Protein 2Z80 (pdb70)

InterPro domains:
  IPR000157 Toll/interleukin-1 receptor homology (TIR) domain [PF01582] (641-768)
  IPR000157 Toll/interleukin-1 receptor homology (TIR) domain [PS50104] (639-782)
  IPR000157 Toll/interleukin-1 receptor homology (TIR) domain [SM00255] (640-784)
  IPR000483 Cysteine-rich flanking region, C-terminal [PF01463] (561-585)
  IPR000483 Cysteine-rich flanking region, C-terminal [SM00082] (533-586)
  IPR001611 Leucine-rich repeat [PF00560] (55-74)
  IPR001611 Leucine-rich repeat [PF13855] (77-134)
  IPR001611 Leucine-rich repeat [PF13855] (477-535)
  IPR001611 Leucine-rich repeat [PS51450] (53-74)
  IPR001611 Leucine-rich repeat [PS51450] (77-98)
  IPR001611 Leucine-rich repeat [PS51450] (101-122)
  IPR001611 Leucine-rich repeat [PS51450] (478-499)
  IPR003591 Leucine-rich repeat, typical subtype [SM00369] (50-74)
  IPR003591 Leucine-rich repeat, typical subtype [SM00369] (75-98)
  IPR003591 Leucine-rich repeat, typical subtype [SM00369] (99-122)
  IPR003591 Leucine-rich repeat, typical subtype [SM00369] (359-384)
  IPR003591 Leucine-rich repeat, typical subtype [SM00369] (386-409)
  IPR003591 Leucine-rich repeat, typical subtype [SM00369] (412-434)
  IPR003591 Leucine-rich repeat, typical subtype [SM00369] (476-499)
  IPR017241 Toll-like receptor [PIRSF037595] (1-784)

GO terms:
  GO:0004888 transmembrane signaling receptor activity (F, IDA)
  GO:0044853 plasma membrane raft (C, IDA)
  GO:0005886 plasma membrane (C, IDA)
  GO:0038123 toll-like receptor TLR1:TLR2 signaling pathway (P, IDA)
  GO:0038124 toll-like receptor TLR6:TLR2 signaling pathway (P, IDA)
  GO:0001875 lipopolysaccharide immune receptor activity (F, IDA)
  GO:0035354 Toll-like receptor 1-Toll-like receptor 2 protein complex (C, IDA)
  GO:0035355 Toll-like receptor 2-Toll-like receptor 6 protein complex (C, IDA)
  GO:0140367 antibacterial innate immune response (P, IDA)
  GO:0001540 amyloid-beta binding (F, IDA)
  GO:0051607 defense response to virus (P, IEP)
  GO:1904466 positive regulation of matrix metallopeptidase secretion (P, IGI)
  GO:0032755 positive regulation of interleukin-6 production (P, IGI)
  GO:0032757 positive regulation of interleukin-8 production (P, IGI)
  GO:0050729 positive regulation of inflammatory response (P, IGI)
  GO:0044877 protein-containing complex binding (F, IPI)
  GO:0042495 detection of triacyl bacterial lipopeptide (P, IDA)
  GO:0042496 detection of diacyl bacterial lipopeptide (P, IDA)
  GO:0045944 positive regulation of transcription by RNA polymerase II (P, IDA)
  GO:0042497 triacyl lipopeptide binding (F, IDA)

B-factor: mean 15.11, std 7.87, range [1.4, 53.13]

Radius of gyration: 24.59 Å; Cα contacts (8 Å, |Δi|>4): 1695; chains: 2; bounding box: 51×69×54 Å

Sequence (641 aa):
SLSCDRNGICKGSSGSLNSIPSGLTEAVKSLDLSNNRITYISNSDLQRCVNLQALVLTSNGINTIEEDSFSSLGSLEHLDLSYNYLSNLSSSWFKPLSSLTFLNLLGNPYKTLGETSLFSHLTKLQILRVGNMDTFTKIQRKDFAGLTFLEELEIDASDLQSYEPKSLKSIQNVSHLILHMKQHILLLEIFVDVTSSVECLELRDTDLDTFHFSTNSLIKKFTFRNVKITDESLFQVMKLLNQISGLLELEFSRNQLKSVPDGIFDRLTSLQKIWLHTNPWDCSCPRIDYLSRWLNKNSQKEQGSAKCSGSGKPVRSIICPSLSCDRNGICKGSSGSLNSIPSGLTEAVKSLDLSNNRITYISNSDLQRCVNLQALVLTSNGINTIEEDSFSSLGSLEHLDLSYNYLSNLSSSWFKPLSSLTFLNLLGNPYKTLGETSLFSHLTKLQILRVGNMDTFTKIQRKDFAGLTFLEELEIDASDLQSYEPKSLKSIQNVSHLILHMKQHILLLEIFVDVTSSVECLELRDTDLDTFHFSNSLIKKFTFRNVKITDESLFQVMKLLNQISGLLELEFSRNQLKSVPDGIFDRLTSLQKIWLHTNPWDCSCPRIDYLSRWLNKNSQKEQGSAKCSGSGKPVRSIICP

CATH classification: 3.80.10.10

Structure (mmCIF, N/CA/C/O backbone):
data_2Z80
#
_entry.id   2Z80
#
_cell.length_a   54.269
_cell.length_b   101.383
_cell.length_c   59.586
_cell.angle_alpha   90.00
_cell.angle_beta   99.82
_cell.angle_gamma   90.00
#
_symmetry.space_group_name_H-M   'P 1 21 1'
#
loop_
_entity.id
_entity.type
_entity.pdbx_description
1 polymer 'Toll-like receptor 2, Variable lymphocyte receptor B'
2 non-polymer 2-acetamido-2-deoxy-beta-D-glucopyranose
3 water water
#
loop_
_atom_site.group_PDB
_atom_site.id
_atom_site.type_symbol
_atom_site.label_atom_id
_atom_site.label_alt_id
_atom_site.label_comp_id
_atom_site.label_asym_id
_atom_site.label_entity_id
_atom_site.label_seq_id
_atom_site.pdbx_PDB_ins_code
_atom_site.Cartn_x
_atom_site.Cartn_y
_atom_site.Cartn_z
_atom_site.occupancy
_atom_site.B_iso_or_equiv
_atom_site.auth_seq_id
_atom_site.auth_comp_id
_atom_site.auth_asym_id
_atom_site.auth_atom_id
_atom_site.pdbx_PDB_model_num
ATOM 1 N N . SER A 1 27 ? -20.511 7.230 -4.845 1.00 39.49 27 SER A N 1
ATOM 2 C CA . SER A 1 27 ? -20.122 8.661 -4.989 1.00 38.55 27 SER A CA 1
ATOM 3 C C . SER A 1 27 ? -18.789 8.776 -5.723 1.00 37.00 27 SER A C 1
ATOM 4 O O . SER A 1 27 ? -18.396 7.873 -6.462 1.00 36.82 27 SER A O 1
ATOM 7 N N . LEU A 1 28 ? -18.100 9.894 -5.517 1.00 35.31 28 LEU A N 1
ATOM 8 C CA . LEU A 1 28 ? -16.806 10.136 -6.152 1.00 33.20 28 LEU A CA 1
ATOM 9 C C . LEU A 1 28 ? -15.966 11.064 -5.287 1.00 31.34 28 LEU A C 1
ATOM 10 O O . LEU A 1 28 ? -16.311 12.231 -5.109 1.00 32.27 28 LEU A O 1
ATOM 15 N N . SER A 1 29 ? -14.865 10.552 -4.750 1.00 28.48 29 SER A N 1
ATOM 16 C CA . SER A 1 29 ? -14.000 11.375 -3.916 1.00 26.27 29 SER A CA 1
ATOM 17 C C . SER A 1 29 ? -12.692 11.681 -4.629 1.00 24.22 29 SER A C 1
ATOM 18 O O . SER A 1 29 ? -12.046 10.787 -5.177 1.00 23.09 29 SER A O 1
ATOM 21 N N . CYS A 1 30 ? -12.312 12.953 -4.620 1.00 21.41 30 CYS A N 1
ATOM 22 C CA . CYS A 1 30 ? -11.076 13.396 -5.251 1.00 19.68 30 CYS A CA 1
ATOM 23 C C . CYS A 1 30 ? -10.174 13.980 -4.177 1.00 18.32 30 CYS A C 1
ATOM 24 O O . CYS A 1 30 ? -10.647 14.708 -3.305 1.00 18.07 30 CYS A O 1
ATOM 27 N N . ASP A 1 31 ? -8.884 13.672 -4.231 1.00 15.78 31 ASP A N 1
ATOM 28 C CA . ASP A 1 31 ? -7.977 14.230 -3.244 1.00 14.98 31 ASP A CA 1
ATOM 29 C C . ASP A 1 31 ? -7.520 15.590 -3.764 1.00 14.18 31 ASP A C 1
ATOM 30 O O . ASP A 1 31 ? -7.911 16.012 -4.858 1.00 12.47 31 ASP A O 1
ATOM 35 N N . ARG A 1 32 ? -6.702 16.280 -2.984 1.00 12.16 32 ARG A N 1
ATOM 36 C CA . ARG A 1 32 ? -6.246 17.604 -3.372 1.00 13.49 32 ARG A CA 1
ATOM 37 C C . ARG A 1 32 ? -5.444 17.625 -4.670 1.00 14.78 32 ARG A C 1
ATOM 38 O O . ARG A 1 32 ? -5.351 18.665 -5.322 1.00 15.45 32 ARG A O 1
ATOM 46 N N . ASN A 1 33 ? -4.878 16.481 -5.046 1.00 14.15 33 ASN A N 1
ATOM 47 C CA . ASN A 1 33 ? -4.057 16.387 -6.255 1.00 14.86 33 ASN A CA 1
ATOM 48 C C . ASN A 1 33 ? -4.819 16.085 -7.549 1.00 15.12 33 ASN A C 1
ATOM 49 O O . ASN A 1 33 ? -4.218 15.995 -8.623 1.00 17.26 33 ASN A O 1
ATOM 54 N N . GLY A 1 34 ? -6.133 15.926 -7.456 1.00 13.87 34 GLY A N 1
ATOM 55 C CA . GLY A 1 34 ? -6.906 15.634 -8.650 1.00 13.74 34 GLY A CA 1
ATOM 56 C C . GLY A 1 34 ? -7.071 14.147 -8.905 1.00 13.87 34 GLY A C 1
ATOM 57 O O . GLY A 1 34 ? -7.519 13.736 -9.981 1.00 13.06 34 GLY A O 1
ATOM 58 N N . ILE A 1 35 ? -6.704 13.332 -7.923 1.00 13.06 35 ILE A N 1
ATOM 59 C CA . ILE A 1 35 ? -6.846 11.885 -8.060 1.00 12.83 35 ILE A CA 1
ATOM 60 C C . ILE A 1 35 ? -8.238 11.526 -7.551 1.00 14.29 35 ILE A C 1
ATOM 61 O O . ILE A 1 35 ? -8.501 11.569 -6.351 1.00 11.44 35 ILE A O 1
ATOM 66 N N . CYS A 1 36 ? -9.131 11.170 -8.468 1.00 14.40 36 CYS A N 1
ATOM 67 C CA . CYS A 1 36 ? -10.496 10.839 -8.093 1.00 16.25 36 CYS A CA 1
ATOM 68 C C . CYS A 1 36 ? -10.804 9.355 -8.199 1.00 18.16 36 CYS A C 1
ATOM 69 O O . CYS A 1 36 ? -10.387 8.689 -9.149 1.00 16.76 36 CYS A O 1
ATOM 72 N N . LYS A 1 37 ? -11.561 8.845 -7.233 1.00 18.01 37 LYS A N 1
ATOM 73 C CA . LYS A 1 37 ? -11.929 7.438 -7.232 1.00 22.27 37 LYS A CA 1
ATOM 74 C C . LYS A 1 37 ? -13.405 7.227 -6.924 1.00 24.74 37 LYS A C 1
ATOM 75 O O . LYS A 1 37 ? -13.984 7.910 -6.073 1.00 23.49 37 LYS A O 1
ATOM 81 N N . GLY A 1 38 ? -14.009 6.286 -7.643 1.00 26.81 38 GLY A N 1
ATOM 82 C CA . GLY A 1 38 ? -15.409 5.963 -7.436 1.00 31.73 38 GLY A CA 1
ATOM 83 C C . GLY A 1 38 ? -15.457 4.835 -6.429 1.00 34.79 38 GLY A C 1
ATOM 84 O O . GLY A 1 38 ? -15.808 3.702 -6.755 1.00 35.04 38 GLY A O 1
ATOM 85 N N . SER A 1 39 ? -15.083 5.165 -5.198 1.00 37.97 39 SER A N 1
ATOM 86 C CA . SER A 1 39 ? -15.030 4.222 -4.088 1.00 41.92 39 SER A CA 1
ATOM 87 C C . SER A 1 39 ? -16.121 3.154 -4.075 1.00 43.55 39 SER A C 1
ATOM 88 O O . SER A 1 39 ? -15.856 1.989 -4.366 1.00 44.49 39 SER A O 1
ATOM 91 N N . SER A 1 40 ? -17.342 3.548 -3.733 1.00 44.75 40 SER A N 1
ATOM 92 C CA . SER A 1 40 ? -18.454 2.607 -3.673 1.00 45.81 40 SER A CA 1
ATOM 93 C C . SER A 1 40 ? -19.045 2.331 -5.049 1.00 46.20 40 SER A C 1
ATOM 94 O O . SER A 1 40 ? -19.177 3.239 -5.872 1.00 47.69 40 SER A O 1
ATOM 97 N N . GLY A 1 41 ? -19.401 1.074 -5.294 1.00 45.84 41 GLY A N 1
ATOM 98 C CA . GLY A 1 41 ? -19.980 0.707 -6.574 1.00 44.37 41 GLY A CA 1
ATOM 99 C C . GLY A 1 41 ? -21.443 1.099 -6.630 1.00 43.27 41 GLY A C 1
ATOM 100 O O . GLY A 1 41 ? -22.314 0.313 -6.260 1.00 44.27 41 GLY A O 1
ATOM 101 N N . SER A 1 42 ? -21.717 2.317 -7.088 1.00 41.14 42 SER A N 1
ATOM 102 C CA . SER A 1 42 ? -23.089 2.801 -7.173 1.00 39.50 42 SER A CA 1
ATOM 103 C C . SER A 1 42 ? -23.287 3.825 -8.290 1.00 36.91 42 SER A C 1
ATOM 104 O O . SER A 1 42 ? -24.407 4.279 -8.532 1.00 37.85 42 SER A O 1
ATOM 107 N N . LEU A 1 43 ? -22.204 4.194 -8.967 1.00 33.18 43 LEU A N 1
ATOM 108 C CA . LEU A 1 43 ? -22.292 5.161 -10.057 1.00 28.35 43 LEU A CA 1
ATOM 109 C C . LEU A 1 43 ? -22.984 4.517 -11.250 1.00 26.12 43 LEU A C 1
ATOM 110 O O . LEU A 1 43 ? -22.607 3.426 -11.676 1.00 24.18 43 LEU A O 1
ATOM 115 N N . ASN A 1 44 ? -23.994 5.194 -11.788 1.00 24.05 44 ASN A N 1
ATOM 116 C CA . ASN A 1 44 ? -24.731 4.677 -12.939 1.00 22.46 44 ASN A CA 1
ATOM 117 C C . ASN A 1 44 ? -24.211 5.282 -14.241 1.00 21.30 44 ASN A C 1
ATOM 118 O O . ASN A 1 44 ? -24.621 4.886 -15.329 1.00 20.08 44 ASN A O 1
ATOM 123 N N . SER A 1 45 ? -23.310 6.248 -14.113 1.00 20.73 45 SER A N 1
ATOM 124 C CA . SER A 1 45 ? -22.715 6.912 -15.263 1.00 19.70 45 SER A CA 1
ATOM 125 C C . SER A 1 45 ? -21.523 7.703 -14.756 1.00 18.77 45 SER A C 1
ATOM 126 O O . SER A 1 45 ? -21.306 7.792 -13.548 1.00 19.23 45 SER A O 1
ATOM 129 N N . ILE A 1 46 ? -20.744 8.268 -15.672 1.00 17.53 46 ILE A N 1
ATOM 130 C CA . ILE A 1 46 ? -19.592 9.072 -15.281 1.00 17.00 46 ILE A CA 1
ATOM 131 C C . ILE A 1 46 ? -20.133 10.331 -14.613 1.00 16.99 46 ILE A C 1
ATOM 132 O O . ILE A 1 46 ? -21.029 10.984 -15.148 1.00 15.84 46 ILE A O 1
ATOM 137 N N . PRO A 1 47 ? -19.608 10.682 -13.427 1.00 18.11 47 PRO A N 1
ATOM 138 C CA . PRO A 1 47 ? -20.076 11.877 -12.721 1.00 20.45 47 PRO A CA 1
ATOM 139 C C . PRO A 1 47 ? -20.064 13.123 -13.596 1.00 21.24 47 PRO A C 1
ATOM 140 O O . PRO A 1 47 ? -19.177 13.304 -14.427 1.00 19.75 47 PRO A O 1
ATOM 144 N N . SER A 1 48 ? -21.057 13.983 -13.404 1.00 23.27 48 SER A N 1
ATOM 145 C CA . SER A 1 48 ? -21.147 15.211 -14.179 1.00 24.41 48 SER A CA 1
ATOM 146 C C . SER A 1 48 ? -20.280 16.290 -13.546 1.00 25.00 48 SER A C 1
ATOM 147 O O . SER A 1 48 ? -19.920 16.202 -12.371 1.00 24.82 48 SER A O 1
ATOM 150 N N . GLY A 1 49 ? -19.932 17.297 -14.338 1.00 25.45 49 GLY A N 1
ATOM 151 C CA . GLY A 1 49 ? -19.135 18.394 -13.826 1.00 25.47 49 GLY A CA 1
ATOM 152 C C . GLY A 1 49 ? -17.650 18.189 -13.585 1.00 24.96 49 GLY A C 1
ATOM 153 O O . GLY A 1 49 ? -17.041 18.978 -12.860 1.00 25.60 49 GLY A O 1
ATOM 154 N N . LEU A 1 50 ? -17.052 17.149 -14.160 1.00 22.70 50 LEU A N 1
ATOM 155 C CA . LEU A 1 50 ? -15.617 16.932 -13.978 1.00 21.58 50 LEU A CA 1
ATOM 156 C C . LEU A 1 50 ? -14.906 18.102 -14.659 1.00 21.64 50 LEU A C 1
ATOM 157 O O . LEU A 1 50 ? -15.307 18.528 -15.742 1.00 23.46 50 LEU A O 1
ATOM 162 N N . THR A 1 51 ? -13.852 18.616 -14.032 1.00 21.68 51 THR A N 1
ATOM 163 C CA . THR A 1 51 ? -13.132 19.765 -14.574 1.00 21.49 51 THR A CA 1
ATOM 164 C C . THR A 1 51 ? -11.698 19.496 -15.030 1.00 20.38 51 THR A C 1
ATOM 165 O O . THR A 1 51 ? -11.225 18.359 -15.018 1.00 19.59 51 THR A O 1
ATOM 169 N N . GLU A 1 52 ? -11.013 20.567 -15.423 1.00 19.22 52 GLU A N 1
ATOM 170 C CA . GLU A 1 52 ? -9.634 20.489 -15.888 1.00 19.76 52 GLU A CA 1
ATOM 171 C C . GLU A 1 52 ? -8.691 20.046 -14.772 1.00 18.41 52 GLU A C 1
ATOM 172 O O . GLU A 1 52 ? -7.549 19.683 -15.032 1.00 19.03 52 GLU A O 1
ATOM 178 N N . ALA A 1 53 ? -9.169 20.079 -13.533 1.00 17.51 53 ALA A N 1
ATOM 179 C CA . ALA A 1 53 ? -8.344 19.702 -12.389 1.00 16.31 53 ALA A CA 1
ATOM 180 C C . ALA A 1 53 ? -8.161 18.196 -12.216 1.00 16.38 53 ALA A C 1
ATOM 181 O O . ALA A 1 53 ? -7.215 17.754 -11.563 1.00 16.60 53 ALA A O 1
ATOM 183 N N . VAL A 1 54 ? -9.055 17.406 -12.799 1.00 14.37 54 VAL A N 1
ATOM 184 C CA . VAL A 1 54 ? -8.969 15.952 -12.667 1.00 13.55 54 VAL A CA 1
ATOM 185 C C . VAL A 1 54 ? -7.744 15.362 -13.372 1.00 13.29 54 VAL A C 1
ATOM 186 O O . VAL A 1 54 ? -7.606 15.467 -14.592 1.00 13.40 54 VAL A O 1
ATOM 190 N N . LYS A 1 55 ? -6.858 14.741 -12.598 1.00 12.25 55 LYS A N 1
ATOM 191 C CA . LYS A 1 55 ? -5.648 14.141 -13.153 1.00 12.56 55 LYS A CA 1
ATOM 192 C C . LYS A 1 55 ? -5.739 12.627 -13.278 1.00 10.42 55 LYS A C 1
ATOM 193 O O . LYS A 1 55 ? -5.037 12.018 -14.084 1.00 10.20 55 LYS A O 1
ATOM 199 N N . SER A 1 56 ? -6.601 12.013 -12.478 1.00 10.65 56 SER A N 1
ATOM 200 C CA . SER A 1 56 ? -6.772 10.565 -12.526 1.00 10.26 56 SER A CA 1
ATOM 201 C C . SER A 1 56 ? -8.204 10.221 -12.143 1.00 10.50 56 SER A C 1
ATOM 202 O O . SER A 1 56 ? -8.754 10.776 -11.186 1.00 10.71 56 SER A O 1
ATOM 205 N N . LEU A 1 57 ? -8.805 9.308 -12.896 1.00 8.85 57 LEU A N 1
ATOM 206 C CA . LEU A 1 57 ? -10.178 8.912 -12.636 1.00 9.43 57 LEU A CA 1
ATOM 207 C C . LEU A 1 57 ? -10.298 7.400 -12.624 1.00 11.33 57 LEU A C 1
ATOM 208 O O . LEU A 1 57 ? -10.174 6.746 -13.662 1.00 8.99 57 LEU A O 1
ATOM 213 N N . ASP A 1 58 ? -10.532 6.848 -11.439 1.00 10.69 58 ASP A N 1
ATOM 214 C CA . ASP A 1 58 ? -10.679 5.408 -11.298 1.00 12.81 58 ASP A CA 1
ATOM 215 C C . ASP A 1 58 ? -12.114 5.103 -10.894 1.00 13.49 58 ASP A C 1
ATOM 216 O O . ASP A 1 58 ? -12.503 5.307 -9.741 1.00 12.94 58 ASP A O 1
ATOM 221 N N . LEU A 1 59 ? -12.896 4.616 -11.850 1.00 12.03 59 LEU A N 1
ATOM 222 C CA . LEU A 1 59 ? -14.292 4.283 -11.598 1.00 12.85 59 LEU A CA 1
ATOM 223 C C . LEU A 1 59 ? -14.529 2.789 -11.779 1.00 13.23 59 LEU A C 1
ATOM 224 O O . LEU A 1 59 ? -15.620 2.371 -12.150 1.00 15.20 59 LEU A O 1
ATOM 229 N N . SER A 1 60 ? -13.510 1.980 -11.518 1.00 14.53 60 SER A N 1
ATOM 230 C CA . SER A 1 60 ? -13.658 0.539 -11.677 1.00 15.34 60 SER A CA 1
ATOM 231 C C . SER A 1 60 ? -14.710 -0.033 -10.733 1.00 16.29 60 SER A C 1
ATOM 232 O O . SER A 1 60 ? -14.959 0.509 -9.656 1.00 15.19 60 SER A O 1
ATOM 235 N N . ASN A 1 61 ? -15.325 -1.130 -11.162 1.00 16.85 61 ASN A N 1
ATOM 236 C CA . ASN A 1 61 ? -16.340 -1.835 -10.385 1.00 19.56 61 ASN A CA 1
ATOM 237 C C . ASN A 1 61 ? -17.594 -1.037 -10.063 1.00 19.50 61 ASN A C 1
ATOM 238 O O . ASN A 1 61 ? -18.112 -1.104 -8.949 1.00 19.34 61 ASN A O 1
ATOM 243 N N . ASN A 1 62 ? -18.080 -0.278 -11.038 1.00 19.26 62 ASN A N 1
ATOM 244 C CA . ASN A 1 62 ? -19.304 0.490 -10.860 1.00 18.98 62 ASN A CA 1
ATOM 245 C C . ASN A 1 62 ? -20.333 -0.051 -11.845 1.00 18.21 62 ASN A C 1
ATOM 246 O O . ASN A 1 62 ? -20.186 -1.170 -12.340 1.00 17.11 62 ASN A O 1
ATOM 251 N N . ARG A 1 63 ? -21.371 0.724 -12.133 1.00 19.20 63 ARG A N 1
ATOM 252 C CA . ARG A 1 63 ? -22.406 0.260 -13.047 1.00 20.05 63 ARG A CA 1
ATOM 253 C C . ARG A 1 63 ? -22.624 1.163 -14.250 1.00 19.90 63 ARG A C 1
ATOM 254 O O . ARG A 1 63 ? -23.754 1.348 -14.705 1.00 19.12 63 ARG A O 1
ATOM 262 N N . ILE A 1 64 ? -21.535 1.717 -14.767 1.00 17.36 64 ILE A N 1
ATOM 263 C CA . ILE A 1 64 ? -21.599 2.592 -15.932 1.00 16.26 64 ILE A CA 1
ATOM 264 C C . ILE A 1 64 ? -21.814 1.729 -17.170 1.00 15.64 64 ILE A C 1
ATOM 265 O O . ILE A 1 64 ? -21.180 0.686 -17.316 1.00 16.11 64 ILE A O 1
ATOM 270 N N . THR A 1 65 ? -22.709 2.157 -18.059 1.00 14.32 65 THR A N 1
ATOM 271 C CA . THR A 1 65 ? -22.992 1.386 -19.271 1.00 13.58 65 THR A CA 1
ATOM 272 C C . THR A 1 65 ? -22.834 2.190 -20.548 1.00 12.34 65 THR A C 1
ATOM 273 O O . THR A 1 65 ? -22.806 1.624 -21.645 1.00 11.84 65 THR A O 1
ATOM 277 N N . TYR A 1 66 ? -22.731 3.508 -20.409 1.00 12.63 66 TYR A N 1
ATOM 278 C CA . TYR A 1 66 ? -22.635 4.379 -21.572 1.00 12.57 66 TYR A CA 1
ATOM 279 C C . TYR A 1 66 ? -21.718 5.574 -21.315 1.00 11.84 66 TYR A C 1
ATOM 280 O O . TYR A 1 66 ? -21.728 6.151 -20.232 1.00 14.02 66 TYR A O 1
ATOM 289 N N . ILE A 1 67 ? -20.916 5.935 -22.309 1.00 12.14 67 ILE A N 1
ATOM 290 C CA . ILE A 1 67 ? -20.036 7.095 -22.200 1.00 10.08 67 ILE A CA 1
ATOM 291 C C . ILE A 1 67 ? -20.408 8.014 -23.359 1.00 11.21 67 ILE A C 1
ATOM 292 O O . ILE A 1 67 ? -20.398 7.587 -24.511 1.00 10.25 67 ILE A O 1
ATOM 297 N N . SER A 1 68 ? -20.748 9.266 -23.059 1.00 12.52 68 SER A N 1
ATOM 298 C CA . SER A 1 68 ? -21.126 10.210 -24.107 1.00 12.22 68 SER A CA 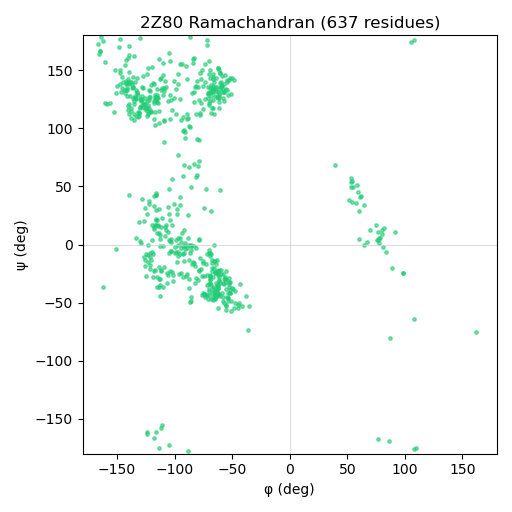1
ATOM 299 C C . SER A 1 68 ? -20.007 11.209 -24.373 1.00 12.10 68 SER A C 1
ATOM 300 O O . SER A 1 68 ? -19.086 11.344 -23.576 1.00 11.00 68 SER A O 1
ATOM 303 N N . ASN A 1 69 ? -20.099 11.918 -25.493 1.00 13.08 69 ASN A N 1
ATOM 304 C CA . ASN A 1 69 ? -19.089 12.905 -25.864 1.00 15.36 69 ASN A CA 1
ATOM 305 C C . ASN A 1 69 ? -18.782 13.952 -24.792 1.00 16.71 69 ASN A C 1
ATOM 306 O O . ASN A 1 69 ? -17.633 14.361 -24.637 1.00 17.79 69 ASN A O 1
ATOM 311 N N . SER A 1 70 ? -19.795 14.385 -24.047 1.00 16.80 70 SER A N 1
ATOM 312 C CA . SER A 1 70 ? -19.597 15.425 -23.040 1.00 16.44 70 SER A CA 1
ATOM 313 C C . SER A 1 70 ? -19.054 14.995 -21.677 1.00 16.64 70 SER A C 1
ATOM 314 O O . SER A 1 70 ? -18.548 15.824 -20.925 1.00 16.46 70 SER A O 1
ATOM 317 N N . ASP A 1 71 ? -19.158 13.711 -21.359 1.00 15.87 71 ASP A N 1
ATOM 318 C CA . ASP A 1 71 ? -18.695 13.209 -20.069 1.00 15.38 71 ASP A CA 1
ATOM 319 C C . ASP A 1 71 ? -17.294 13.657 -19.640 1.00 15.86 71 ASP A C 1
ATOM 320 O O . ASP A 1 71 ? -17.107 14.150 -18.526 1.00 14.07 71 ASP A O 1
ATOM 325 N N . LEU A 1 72 ? -16.317 13.505 -20.526 1.00 13.56 72 LEU A N 1
ATOM 326 C CA . LEU A 1 72 ? -14.938 13.853 -20.199 1.00 13.90 72 LEU A CA 1
ATOM 327 C C . LEU A 1 72 ? -14.376 15.009 -21.027 1.00 14.23 72 LEU A C 1
ATOM 328 O O . LEU A 1 72 ? -13.161 15.170 -21.128 1.00 12.68 72 LEU A O 1
ATOM 333 N N . GLN A 1 73 ? -15.256 15.825 -21.594 1.00 15.29 73 GLN A N 1
ATOM 334 C CA . GLN A 1 73 ? -14.827 16.932 -22.442 1.00 17.44 73 GLN A CA 1
ATOM 335 C C . GLN A 1 73 ? -13.924 17.991 -21.803 1.00 16.78 73 GLN A C 1
ATOM 336 O O . GLN A 1 73 ? -13.164 18.657 -22.505 1.00 16.69 73 GLN A O 1
ATOM 342 N N . ARG A 1 74 ? -13.992 18.153 -20.486 1.00 17.76 74 ARG A N 1
ATOM 343 C CA . ARG A 1 74 ? -13.172 19.169 -19.820 1.00 18.54 74 ARG A CA 1
ATOM 344 C C . ARG A 1 74 ? -11.898 18.640 -19.159 1.00 17.88 74 ARG A C 1
ATOM 345 O O . ARG A 1 74 ? -11.062 19.417 -18.696 1.00 17.23 74 ARG A O 1
ATOM 353 N N . CYS A 1 75 ? -11.741 17.324 -19.129 1.00 17.31 75 CYS A N 1
ATOM 354 C CA . CYS A 1 75 ? -10.581 16.706 -18.488 1.00 16.02 75 CYS A CA 1
ATOM 355 C C . CYS A 1 75 ? -9.318 16.680 -19.341 1.00 15.12 75 CYS A C 1
ATOM 356 O O . CYS A 1 75 ? -8.746 15.617 -19.579 1.00 13.62 75 CYS A O 1
ATOM 359 N N . VAL A 1 76 ? -8.860 17.855 -19.766 1.00 13.56 76 VAL A N 1
ATOM 360 C CA . VAL A 1 76 ? -7.674 17.959 -20.612 1.00 13.31 76 VAL A CA 1
ATOM 361 C C . VAL A 1 76 ? -6.356 17.604 -19.931 1.00 12.58 76 VAL A C 1
ATOM 362 O O . VAL A 1 76 ? -5.314 17.532 -20.588 1.00 14.34 76 VAL A O 1
ATOM 366 N N . ASN A 1 77 ? -6.389 17.384 -18.621 1.00 10.33 77 ASN A N 1
ATOM 367 C CA . ASN A 1 77 ? -5.171 17.033 -17.897 1.00 9.86 77 ASN A CA 1
ATOM 368 C C . ASN A 1 77 ? -5.225 15.626 -17.314 1.00 8.01 77 ASN A C 1
ATOM 369 O O . ASN A 1 77 ? -4.361 15.229 -16.531 1.00 8.20 77 ASN A O 1
ATOM 374 N N . LEU A 1 78 ? -6.244 14.874 -17.708 1.00 8.43 78 LEU A N 1
ATOM 375 C CA . LEU A 1 78 ? -6.412 13.511 -17.224 1.00 8.12 78 LEU A CA 1
ATOM 376 C C . LEU A 1 78 ? -5.275 12.632 -17.746 1.00 9.71 78 LEU A C 1
ATOM 377 O O . LEU A 1 78 ? -5.048 12.560 -18.959 1.00 9.53 78 LEU A O 1
ATOM 382 N N . GLN A 1 79 ? -4.564 11.969 -16.832 1.00 8.69 79 GLN A N 1
ATOM 383 C CA . GLN A 1 79 ? -3.453 11.106 -17.210 1.00 9.24 79 GLN A CA 1
ATOM 384 C C . GLN A 1 79 ? -3.788 9.623 -17.133 1.00 8.41 79 GLN A C 1
ATOM 385 O O . GLN A 1 79 ? -3.145 8.812 -17.787 1.00 8.18 79 GLN A O 1
ATOM 391 N N . ALA A 1 80 ? -4.797 9.273 -16.339 1.00 6.85 80 ALA A N 1
ATOM 392 C CA . ALA A 1 80 ? -5.211 7.877 -16.195 1.00 7.32 80 ALA A CA 1
ATOM 393 C C . ALA A 1 80 ? -6.723 7.758 -16.085 1.00 7.14 80 ALA A C 1
ATOM 394 O O . ALA A 1 80 ? -7.363 8.493 -15.335 1.00 7.80 80 ALA A O 1
ATOM 396 N N . LEU A 1 81 ? -7.287 6.831 -16.851 1.00 5.68 81 LEU A N 1
ATOM 397 C CA . LEU A 1 81 ? -8.725 6.581 -16.836 1.00 6.29 81 LEU A CA 1
ATOM 398 C C . LEU A 1 81 ? -8.875 5.076 -16.668 1.00 6.35 81 LEU A C 1
ATOM 399 O O . LEU A 1 81 ? -8.402 4.305 -17.502 1.00 6.21 81 LEU A O 1
ATOM 404 N N . VAL A 1 82 ? -9.505 4.662 -15.570 1.00 7.33 82 VAL A N 1
ATOM 405 C CA . VAL A 1 82 ? -9.703 3.245 -15.283 1.00 7.38 82 VAL A CA 1
ATOM 406 C C . VAL A 1 82 ? -11.191 2.968 -15.166 1.00 8.28 82 VAL A C 1
ATOM 407 O O . VAL A 1 82 ? -11.860 3.471 -14.262 1.00 8.39 82 VAL A O 1
ATOM 411 N N . LEU A 1 83 ? -11.712 2.177 -16.096 1.00 6.59 83 LEU A N 1
ATOM 412 C CA . LEU A 1 83 ? -13.135 1.864 -16.115 1.00 7.85 83 LEU A CA 1
ATOM 413 C C . LEU A 1 83 ? -13.365 0.360 -16.075 1.00 8.89 83 LEU A C 1
ATOM 414 O O . LEU A 1 83 ? -14.395 -0.141 -16.532 1.00 9.69 83 LEU A O 1
ATOM 419 N N . THR A 1 84 ? -12.395 -0.348 -15.510 1.00 10.27 84 THR A N 1
ATOM 420 C CA . THR A 1 84 ? -12.441 -1.800 -15.402 1.00 10.60 84 THR A CA 1
ATOM 421 C C . THR A 1 84 ? -13.712 -2.298 -14.725 1.00 10.94 84 THR A C 1
ATOM 422 O O . THR A 1 84 ? -14.207 -1.688 -13.780 1.00 10.44 84 THR A O 1
ATOM 426 N N . SER A 1 85 ? -14.237 -3.405 -15.231 1.00 11.34 85 SER A N 1
ATOM 427 C CA . SER A 1 85 ? -15.418 -4.036 -14.661 1.00 12.92 85 SER A CA 1
ATOM 428 C C . SER A 1 85 ? -16.671 -3.199 -14.444 1.00 12.95 85 SER A C 1
ATOM 429 O O . SER A 1 85 ? -17.210 -3.145 -13.340 1.00 14.59 85 SER A O 1
ATOM 432 N N . ASN A 1 86 ? -17.122 -2.534 -15.501 1.00 12.29 86 ASN A N 1
ATOM 433 C CA . ASN A 1 86 ? -18.358 -1.764 -15.469 1.00 12.52 86 ASN A CA 1
ATOM 434 C C . ASN A 1 86 ? -19.181 -2.505 -16.520 1.00 13.20 86 ASN A C 1
ATOM 435 O O . ASN A 1 86 ? -18.806 -3.610 -16.928 1.00 15.40 86 ASN A O 1
ATOM 440 N N . GLY A 1 87 ? -20.290 -1.931 -16.965 1.00 14.59 87 GLY A N 1
ATOM 441 C CA . GLY A 1 87 ? -21.088 -2.613 -17.968 1.00 13.52 87 GLY A CA 1
ATOM 442 C C . GLY A 1 87 ? -21.172 -1.813 -19.250 1.00 13.89 87 GLY A C 1
ATOM 443 O O . GLY A 1 87 ? -22.181 -1.849 -19.954 1.00 14.69 87 GLY A O 1
ATOM 444 N N . ILE A 1 88 ? -20.099 -1.096 -19.562 1.00 13.53 88 ILE A N 1
ATOM 445 C CA . ILE A 1 88 ? -20.069 -0.259 -20.751 1.00 13.11 88 ILE A CA 1
ATOM 446 C C . ILE A 1 88 ? -20.231 -1.038 -22.050 1.00 13.58 88 ILE A C 1
ATOM 447 O O . ILE A 1 88 ? -19.458 -1.950 -22.345 1.00 14.27 88 ILE A O 1
ATOM 452 N N . ASN A 1 89 ? -21.254 -0.670 -22.819 1.00 13.13 89 ASN A N 1
ATOM 453 C CA . ASN A 1 89 ? -21.531 -1.313 -24.094 1.00 13.44 89 ASN A CA 1
ATOM 454 C C . ASN A 1 89 ? -21.512 -0.290 -25.220 1.00 13.61 89 ASN A C 1
ATOM 455 O O . ASN A 1 89 ? -21.595 -0.646 -26.391 1.00 13.21 89 ASN A O 1
ATOM 460 N N . THR A 1 90 ? -21.405 0.985 -24.862 1.00 12.05 90 THR A N 1
ATOM 461 C CA . THR A 1 90 ? -21.373 2.036 -25.866 1.00 12.53 90 THR A CA 1
ATOM 462 C C . THR A 1 90 ? -20.499 3.215 -25.464 1.00 11.15 90 THR A C 1
ATOM 463 O O . THR A 1 90 ? -20.619 3.732 -24.359 1.00 10.76 90 THR A O 1
ATOM 467 N N . ILE A 1 91 ? -19.625 3.631 -26.373 1.00 11.56 91 ILE A N 1
ATOM 468 C CA . ILE A 1 91 ? -18.766 4.787 -26.148 1.00 10.90 91 ILE A CA 1
ATOM 469 C C . ILE A 1 91 ? -18.891 5.667 -27.387 1.00 11.79 91 ILE A C 1
ATOM 470 O O . ILE A 1 91 ? -18.479 5.278 -28.481 1.00 11.92 91 ILE A O 1
ATOM 475 N N . GLU A 1 92 ? -19.469 6.848 -27.221 1.00 12.62 92 GLU A N 1
ATOM 476 C CA . GLU A 1 92 ? -19.635 7.737 -28.350 1.00 13.65 92 GLU A CA 1
ATOM 477 C C . GLU A 1 92 ? -18.302 8.080 -29.001 1.00 14.60 92 GLU A C 1
ATOM 478 O O . GLU A 1 92 ? -17.265 8.182 -28.338 1.00 12.99 92 GLU A O 1
ATOM 484 N N . GLU A 1 93 ? -18.357 8.222 -30.320 1.00 14.83 93 GLU A N 1
ATOM 485 C CA . GLU A 1 93 ? -17.214 8.515 -31.177 1.00 16.76 93 GLU A CA 1
ATOM 486 C C . GLU A 1 93 ? -16.126 9.435 -30.617 1.00 15.40 93 GLU A C 1
ATOM 487 O O . GLU A 1 93 ? -14.943 9.079 -30.623 1.00 14.33 93 GLU A O 1
ATOM 493 N N . ASP A 1 94 ? -16.515 10.613 -30.140 1.00 14.05 94 ASP A N 1
ATOM 494 C CA . ASP A 1 94 ? -15.533 11.569 -29.639 1.00 13.99 94 ASP A CA 1
ATOM 495 C C . ASP A 1 94 ? -15.435 11.713 -28.122 1.00 12.26 94 ASP A C 1
ATOM 496 O O . ASP A 1 94 ? -15.004 12.752 -27.614 1.00 10.59 94 ASP A O 1
ATOM 501 N N . SER A 1 95 ? -15.804 10.664 -27.402 1.00 9.07 95 SER A N 1
ATOM 502 C CA . SER A 1 95 ? -15.771 10.689 -25.943 1.00 10.29 95 SER A CA 1
ATOM 503 C C . SER A 1 95 ? -14.402 11.035 -25.352 1.00 9.11 95 SER A C 1
ATOM 504 O O . SER A 1 95 ? -14.325 11.613 -24.263 1.00 9.17 95 SER A O 1
ATOM 507 N N . PHE A 1 96 ? -13.330 10.686 -26.062 1.00 6.99 96 PHE A N 1
ATOM 508 C CA . PHE A 1 96 ? -11.973 10.924 -25.566 1.00 7.82 96 PHE A CA 1
ATOM 509 C C . PHE A 1 96 ? -11.211 12.041 -26.273 1.00 8.82 96 PHE A C 1
ATOM 510 O O . PHE A 1 96 ? -10.002 12.194 -26.083 1.00 9.15 96 PHE A O 1
ATOM 518 N N . SER A 1 97 ? -11.919 12.843 -27.059 1.00 9.96 97 SER A N 1
ATOM 519 C CA . SER A 1 97 ? -11.285 13.918 -27.818 1.00 12.91 97 SER A CA 1
ATOM 520 C C . SER A 1 97 ? -10.382 14.877 -27.043 1.00 12.28 97 SER A C 1
ATOM 521 O O . SER A 1 97 ? -9.329 15.273 -27.543 1.00 12.64 97 SER A O 1
ATOM 524 N N . SER A 1 98 ? -10.783 15.240 -25.830 1.00 12.57 98 SER A N 1
ATOM 525 C CA . SER A 1 98 ? -10.016 16.184 -25.023 1.00 12.63 98 SER A CA 1
ATOM 526 C C . SER A 1 98 ? -8.899 15.564 -24.195 1.00 13.23 98 SER A C 1
ATOM 527 O O . SER A 1 98 ? -8.125 16.283 -23.558 1.00 13.51 98 SER A O 1
ATOM 530 N N . LEU A 1 99 ? -8.802 14.242 -24.213 1.00 10.32 99 LEU A N 1
ATOM 531 C CA . LEU A 1 99 ? -7.810 13.548 -23.393 1.00 10.36 99 LEU A CA 1
ATOM 532 C C . LEU A 1 99 ? -6.408 13.386 -23.972 1.00 9.34 99 LEU A C 1
ATOM 533 O O . LEU A 1 99 ? -5.844 12.296 -23.938 1.00 8.15 99 LEU A O 1
ATOM 538 N N . GLY A 1 100 ? -5.832 14.475 -24.472 1.00 10.13 100 GLY A N 1
ATOM 539 C CA . GLY A 1 100 ? -4.501 14.402 -25.048 1.00 9.33 100 GLY A CA 1
ATOM 540 C C . GLY A 1 100 ? -3.390 14.109 -24.057 1.00 9.66 100 GLY A C 1
ATOM 541 O O . GLY A 1 100 ? -2.281 13.760 -24.460 1.00 10.01 100 GLY A O 1
ATOM 542 N N . SER A 1 101 ? -3.667 14.263 -22.765 1.00 6.13 101 SER A N 1
ATOM 543 C CA . SER A 1 101 ? -2.663 13.994 -21.738 1.00 7.20 101 SER A CA 1
ATOM 544 C C . SER A 1 101 ? -2.771 12.570 -21.193 1.00 8.31 101 SER A C 1
ATOM 545 O O . SER A 1 101 ? -1.961 12.153 -20.368 1.00 7.14 101 SER A O 1
ATOM 548 N N . LEU A 1 102 ? -3.762 11.821 -21.669 1.00 6.67 102 LEU A N 1
ATOM 549 C CA . LEU A 1 102 ? -3.980 10.457 -21.193 1.00 7.50 102 LEU A CA 1
ATOM 550 C C . LEU A 1 102 ? -2.829 9.495 -21.501 1.00 7.54 102 LEU A C 1
ATOM 551 O O . LEU A 1 102 ? -2.408 9.365 -22.648 1.00 8.87 102 LEU A O 1
ATOM 556 N N . GLU A 1 103 ? -2.334 8.817 -20.469 1.00 6.61 103 GLU A N 1
ATOM 557 C CA . GLU A 1 103 ? -1.240 7.862 -20.633 1.00 8.11 103 GLU A CA 1
ATOM 558 C C . GLU A 1 103 ? -1.673 6.435 -20.309 1.00 7.89 103 GLU A C 1
ATOM 559 O O . GLU A 1 103 ? -1.117 5.473 -20.831 1.00 7.40 103 GLU A O 1
ATOM 565 N N . HIS A 1 104 ? -2.667 6.309 -19.439 1.00 6.29 104 HIS A N 1
ATOM 566 C CA . HIS A 1 104 ? -3.139 5.000 -18.996 1.00 6.34 104 HIS A CA 1
ATOM 567 C C . HIS A 1 104 ? -4.642 4.853 -19.217 1.00 6.65 104 HIS A C 1
ATOM 568 O O . HIS A 1 104 ? -5.422 5.591 -18.627 1.00 7.76 104 HIS A O 1
ATOM 575 N N . LEU A 1 105 ? -5.046 3.906 -20.066 1.00 4.32 105 LEU A N 1
ATOM 576 C CA . LEU A 1 105 ? -6.466 3.689 -20.339 1.00 3.25 105 LEU A CA 1
ATOM 577 C C . LEU A 1 105 ? -6.809 2.227 -20.118 1.00 5.45 105 LEU A C 1
ATOM 578 O O . LEU A 1 105 ? -6.243 1.350 -20.765 1.00 4.98 105 LEU A O 1
ATOM 583 N N . ASP A 1 106 ? -7.743 1.970 -19.212 1.00 4.05 106 ASP A N 1
ATOM 584 C CA . ASP A 1 106 ? -8.151 0.600 -18.922 1.00 7.16 106 ASP A CA 1
ATOM 585 C C . ASP A 1 106 ? -9.657 0.454 -19.116 1.00 6.81 106 ASP A C 1
ATOM 586 O O . ASP A 1 106 ? -10.437 1.002 -18.344 1.00 6.93 106 ASP A O 1
ATOM 591 N N . LEU A 1 107 ? -10.049 -0.280 -20.154 1.00 6.20 107 LEU A N 1
ATOM 592 C CA . LEU A 1 107 ? -11.458 -0.518 -20.458 1.00 6.07 107 LEU A CA 1
ATOM 593 C C . LEU A 1 107 ? -11.740 -2.013 -20.313 1.00 6.19 107 LEU A C 1
ATOM 594 O O . LEU A 1 107 ? -12.759 -2.523 -20.790 1.00 8.66 107 LEU A O 1
ATOM 599 N N . SER A 1 108 ? -10.832 -2.705 -19.639 1.00 6.93 108 SER A N 1
ATOM 600 C CA . SER A 1 108 ? -10.946 -4.143 -19.435 1.00 9.32 108 SER A CA 1
ATOM 601 C C . SER A 1 108 ? -12.253 -4.566 -18.765 1.00 9.05 108 SER A C 1
ATOM 602 O O . SER A 1 108 ? -12.814 -3.855 -17.923 1.00 10.07 108 SER A O 1
ATOM 605 N N . TYR A 1 109 ? -12.731 -5.734 -19.168 1.00 9.64 109 TYR A N 1
ATOM 606 C CA . TYR A 1 109 ? -13.945 -6.325 -18.626 1.00 11.93 109 TYR A CA 1
ATOM 607 C C . TYR A 1 109 ? -15.204 -5.483 -18.639 1.00 12.19 109 TYR A C 1
ATOM 608 O O . TYR A 1 109 ? -15.819 -5.234 -17.603 1.00 13.33 109 TYR A O 1
ATOM 617 N N . ASN A 1 110 ? -15.576 -5.039 -19.830 1.00 11.14 110 ASN A N 1
ATOM 618 C CA . ASN A 1 110 ? -16.805 -4.290 -20.014 1.00 11.98 110 ASN A CA 1
ATOM 619 C C . ASN A 1 110 ? -17.579 -5.067 -21.066 1.00 12.74 110 ASN A C 1
ATOM 620 O O . ASN A 1 110 ? -17.287 -6.247 -21.297 1.00 11.82 110 ASN A O 1
ATOM 625 N N . TYR A 1 111 ? -18.557 -4.436 -21.703 1.00 12.81 111 TYR A N 1
ATOM 626 C CA . TYR A 1 111 ? -19.343 -5.136 -22.706 1.00 14.04 111 TYR A CA 1
ATOM 627 C C . TYR A 1 111 ? -19.232 -4.534 -24.104 1.00 13.31 111 TYR A C 1
ATOM 628 O O . TYR A 1 111 ? -20.221 -4.430 -24.828 1.00 13.55 111 TYR A O 1
ATOM 637 N N . LEU A 1 112 ? -18.014 -4.150 -24.480 1.00 13.23 112 LEU A N 1
ATOM 638 C CA . LEU A 1 112 ? -17.756 -3.581 -25.797 1.00 13.48 112 LEU A CA 1
ATOM 639 C C . LEU A 1 112 ? -17.708 -4.706 -26.821 1.00 13.03 112 LEU A C 1
ATOM 640 O O . LEU A 1 112 ? -16.780 -5.517 -26.808 1.00 13.17 112 LEU A O 1
ATOM 645 N N . SER A 1 113 ? -18.702 -4.750 -27.706 1.00 12.49 113 SER A N 1
ATOM 646 C CA . SER A 1 113 ? -18.782 -5.790 -28.735 1.00 14.86 113 SER A CA 1
ATOM 647 C C . SER A 1 113 ? -18.026 -5.425 -30.005 1.00 14.84 113 SER A C 1
ATOM 648 O O . SER A 1 113 ? -17.809 -6.269 -30.875 1.00 14.42 113 SER A O 1
ATOM 651 N N . ASN A 1 114 ? -17.646 -4.157 -30.111 1.00 16.18 114 ASN A N 1
ATOM 652 C CA . ASN A 1 114 ? -16.892 -3.675 -31.256 1.00 18.03 114 ASN A CA 1
ATOM 653 C C . ASN A 1 114 ? -16.048 -2.492 -30.799 1.00 17.56 114 ASN A C 1
ATOM 654 O O . ASN A 1 114 ? -16.417 -1.786 -29.862 1.00 17.13 114 ASN A O 1
ATOM 659 N N . LEU A 1 115 ? -14.905 -2.295 -31.445 1.00 14.44 115 LEU A N 1
ATOM 660 C CA . LEU A 1 115 ? -14.003 -1.211 -31.085 1.00 14.52 115 LEU A CA 1
ATOM 661 C C . LEU A 1 115 ? -13.986 -0.147 -32.174 1.00 13.66 115 LEU A C 1
ATOM 662 O O . LEU A 1 115 ? -14.121 -0.459 -33.354 1.00 13.62 115 LEU A O 1
ATOM 667 N N . SER A 1 116 ? -13.831 1.112 -31.774 1.00 13.16 116 SER A N 1
ATOM 668 C CA . SER A 1 116 ? -13.798 2.210 -32.733 1.00 14.08 116 SER A CA 1
ATOM 669 C C . SER A 1 116 ? -12.446 2.903 -32.738 1.00 14.14 116 SER A C 1
ATOM 670 O O . SER A 1 116 ? -11.935 3.301 -31.691 1.00 12.68 116 SER A O 1
ATOM 673 N N . SER A 1 117 ? -11.864 3.048 -33.923 1.00 12.54 117 SER A N 1
ATOM 674 C CA . SER A 1 117 ? -10.574 3.712 -34.044 1.00 13.81 117 SER A CA 1
ATOM 675 C C . SER A 1 117 ? -10.644 5.174 -33.584 1.00 13.74 117 SER A C 1
ATOM 676 O O . SER A 1 117 ? -9.641 5.740 -33.153 1.00 13.84 117 SER A O 1
ATOM 679 N N . SER A 1 118 ? -11.826 5.782 -33.665 1.00 12.26 118 SER A N 1
ATOM 680 C CA . SER A 1 118 ? -11.975 7.174 -33.256 1.00 12.33 118 SER A CA 1
ATOM 681 C C . SER A 1 118 ? -11.706 7.382 -31.766 1.00 10.88 118 SER A C 1
ATOM 682 O O . SER A 1 118 ? -11.359 8.487 -31.342 1.00 8.73 118 SER A O 1
ATOM 685 N N . TRP A 1 119 ? -11.867 6.332 -30.966 1.00 9.91 119 TRP A N 1
ATOM 686 C CA . TRP A 1 119 ? -11.620 6.457 -29.529 1.00 9.83 119 TRP A CA 1
ATOM 687 C C . TRP A 1 119 ? -10.152 6.717 -29.237 1.00 11.90 119 TRP A C 1
ATOM 688 O O . TRP A 1 119 ? -9.807 7.490 -28.341 1.00 11.44 119 TRP A O 1
ATOM 699 N N . PHE A 1 120 ? -9.279 6.069 -30.000 1.00 11.16 120 PHE A N 1
ATOM 700 C CA . PHE A 1 120 ? -7.847 6.191 -29.774 1.00 11.46 120 PHE A CA 1
ATOM 701 C C . PHE A 1 120 ? -7.133 7.288 -30.563 1.00 11.14 120 PHE A C 1
ATOM 702 O O . PHE A 1 120 ? -5.997 7.638 -30.249 1.00 10.53 120 PHE A O 1
ATOM 710 N N . LYS A 1 121 ? -7.806 7.830 -31.575 1.00 12.44 121 LYS A N 1
ATOM 711 C CA . LYS A 1 121 ? -7.248 8.890 -32.410 1.00 15.07 121 LYS A CA 1
ATOM 712 C C . LYS A 1 121 ? -6.693 10.084 -31.616 1.00 14.14 121 LYS A C 1
ATOM 713 O O . LYS A 1 121 ? -5.637 10.619 -31.949 1.00 15.25 121 LYS A O 1
ATOM 719 N N . PRO A 1 122 ? -7.402 10.526 -30.563 1.00 13.80 122 PRO A N 1
ATOM 720 C CA . PRO A 1 122 ? -6.921 11.667 -29.771 1.00 12.65 122 PRO A CA 1
ATOM 721 C C . PRO A 1 122 ? -5.943 11.300 -28.655 1.00 11.08 122 PRO A C 1
ATOM 722 O O . PRO A 1 122 ? -5.451 12.182 -27.949 1.00 10.09 122 PRO A O 1
ATOM 726 N N . LEU A 1 123 ? -5.650 10.014 -28.506 1.00 8.97 123 LEU A N 1
ATOM 727 C CA . LEU A 1 123 ? -4.801 9.557 -27.405 1.00 8.82 123 LEU A CA 1
ATOM 728 C C . LEU A 1 123 ? -3.365 9.170 -27.745 1.00 10.28 123 LEU A C 1
ATOM 729 O O . LEU A 1 123 ? -2.877 8.132 -27.305 1.00 9.97 123 LEU A O 1
ATOM 734 N N . SER A 1 124 ? -2.672 10.020 -28.491 1.00 12.62 124 SER A N 1
ATOM 735 C CA . SER A 1 124 ? -1.305 9.715 -28.891 1.00 14.26 124 SER A CA 1
ATOM 736 C C . SER A 1 124 ? -0.271 9.586 -27.765 1.00 14.14 124 SER A C 1
ATOM 737 O O . SER A 1 124 ? 0.830 9.080 -27.996 1.00 15.55 124 SER A O 1
ATOM 740 N N . SER A 1 125 ? -0.612 10.022 -26.556 1.00 12.96 125 SER A N 1
ATOM 741 C CA . SER A 1 125 ? 0.325 9.948 -25.425 1.00 13.51 125 SER A CA 1
ATOM 742 C C . SER A 1 125 ? 0.245 8.641 -24.649 1.00 11.08 125 SER A C 1
ATOM 743 O O . SER A 1 125 ? 1.007 8.414 -23.708 1.00 9.77 125 SER A O 1
ATOM 746 N N . LEU A 1 126 ? -0.686 7.788 -25.050 1.00 10.12 126 LEU A N 1
ATOM 747 C CA . LEU A 1 126 ? -0.913 6.515 -24.380 1.00 9.01 126 LEU A CA 1
ATOM 748 C C . LEU A 1 126 ? 0.320 5.612 -24.270 1.00 8.52 126 LEU A C 1
ATOM 749 O O . LEU A 1 126 ? 1.049 5.430 -25.245 1.00 6.20 126 LEU A O 1
ATOM 754 N N . THR A 1 127 ? 0.547 5.058 -23.076 1.00 9.32 127 THR A N 1
ATOM 755 C CA . THR A 1 127 ? 1.658 4.133 -22.843 1.00 6.85 127 THR A CA 1
ATOM 756 C C . THR A 1 127 ? 1.107 2.793 -22.349 1.00 8.37 127 THR A C 1
ATOM 757 O O . THR A 1 127 ? 1.792 1.768 -22.405 1.00 9.21 127 THR A O 1
ATOM 761 N N . PHE A 1 128 ? -0.137 2.814 -21.875 1.00 6.82 128 PHE A N 1
ATOM 762 C CA . PHE A 1 128 ? -0.797 1.617 -21.356 1.00 5.68 128 PHE A CA 1
ATOM 763 C C . PHE A 1 128 ? -2.227 1.561 -21.893 1.00 4.60 128 PHE A C 1
ATOM 764 O O . PHE A 1 128 ? -2.983 2.521 -21.756 1.00 4.86 128 PHE A O 1
ATOM 772 N N . LEU A 1 129 ? -2.594 0.444 -22.511 1.00 5.63 129 LEU A N 1
ATOM 773 C CA . LEU A 1 129 ? -3.942 0.282 -23.048 1.00 5.54 129 LEU A CA 1
ATOM 774 C C . LEU A 1 129 ? -4.421 -1.136 -22.794 1.00 5.55 129 LEU A C 1
ATOM 775 O O . LEU A 1 129 ? -3.818 -2.091 -23.270 1.00 7.41 129 LEU A O 1
ATOM 780 N N . ASN A 1 130 ? -5.507 -1.276 -22.041 1.00 5.19 130 ASN A N 1
ATOM 781 C CA . ASN A 1 130 ? -6.029 -2.603 -21.743 1.00 4.99 130 ASN A CA 1
ATOM 782 C C . ASN A 1 130 ? -7.475 -2.733 -22.217 1.00 5.89 130 ASN A C 1
ATOM 783 O O . ASN A 1 130 ? -8.372 -2.064 -21.693 1.00 5.80 130 ASN A O 1
ATOM 788 N N . LEU A 1 131 ? -7.697 -3.602 -23.200 1.00 5.86 131 LEU A N 1
ATOM 789 C CA . LEU A 1 131 ? -9.034 -3.827 -23.756 1.00 7.24 131 LEU A CA 1
ATOM 790 C C . LEU A 1 131 ? -9.489 -5.272 -23.538 1.00 8.27 131 LEU A C 1
ATOM 791 O O . LEU A 1 131 ? -10.472 -5.726 -24.129 1.00 9.48 131 LEU A O 1
ATOM 796 N N . LEU A 1 132 ? -8.763 -5.978 -22.678 1.00 8.20 132 LEU A N 1
ATOM 797 C CA . LEU A 1 132 ? -9.027 -7.376 -22.349 1.00 9.79 132 LEU A CA 1
ATOM 798 C C . LEU A 1 132 ? -10.420 -7.592 -21.742 1.00 9.64 132 LEU A C 1
ATOM 799 O O . LEU A 1 132 ? -10.951 -6.721 -21.065 1.00 7.49 132 LEU A O 1
ATOM 804 N N . GLY A 1 133 ? -11.018 -8.749 -22.004 1.00 10.11 133 GLY A N 1
ATOM 805 C CA . GLY A 1 133 ? -12.309 -9.050 -21.412 1.00 11.77 133 GLY A CA 1
ATOM 806 C C . GLY A 1 133 ? -13.585 -8.477 -21.999 1.00 11.29 133 GLY A C 1
ATOM 807 O O . GLY A 1 133 ? -14.642 -8.598 -21.383 1.00 14.41 133 GLY A O 1
ATOM 808 N N . ASN A 1 134 ? -13.499 -7.846 -23.165 1.00 11.37 134 ASN A N 1
ATOM 809 C CA . ASN A 1 134 ? -14.682 -7.300 -23.824 1.00 11.52 134 ASN A CA 1
ATOM 810 C C . ASN A 1 134 ? -15.072 -8.305 -24.905 1.00 12.35 134 ASN A C 1
ATOM 811 O O . ASN A 1 134 ? -14.206 -8.867 -25.571 1.00 12.56 134 ASN A O 1
ATOM 816 N N . PRO A 1 135 ? -16.381 -8.541 -25.092 1.00 13.30 135 PRO A N 1
ATOM 817 C CA . PRO A 1 135 ? -16.906 -9.491 -26.076 1.00 14.40 135 PRO A CA 1
ATOM 818 C C . PRO A 1 135 ? -16.847 -9.156 -27.565 1.00 14.16 135 PRO A C 1
ATOM 819 O O . PRO A 1 135 ? -17.849 -9.305 -28.262 1.00 16.55 135 PRO A O 1
ATOM 823 N N . TYR A 1 136 ? -15.695 -8.713 -28.061 1.00 13.86 136 TYR A N 1
ATOM 824 C CA . TYR A 1 136 ? -15.572 -8.421 -29.489 1.00 11.38 136 TYR A CA 1
ATOM 825 C C . TYR A 1 136 ? -14.946 -9.624 -30.193 1.00 11.61 136 TYR A C 1
ATOM 826 O O . TYR A 1 136 ? -14.132 -10.337 -29.608 1.00 11.86 136 TYR A O 1
ATOM 835 N N . LYS A 1 137 ? -15.348 -9.855 -31.441 1.00 12.88 137 LYS A N 1
ATOM 836 C CA . LYS A 1 137 ? -14.863 -10.990 -32.231 1.00 15.12 137 LYS A CA 1
ATOM 837 C C . LYS A 1 137 ? -13.509 -10.732 -32.887 1.00 13.49 137 LYS A C 1
ATOM 838 O O . LYS A 1 137 ? -12.703 -11.652 -33.065 1.00 14.08 137 LYS A O 1
ATOM 844 N N . THR A 1 138 ? -13.275 -9.479 -33.261 1.00 13.60 138 THR A N 1
ATOM 845 C CA . THR A 1 138 ? -12.024 -9.063 -33.890 1.00 12.54 138 THR A CA 1
ATOM 846 C C . THR A 1 138 ? -11.769 -7.633 -33.434 1.00 12.31 138 THR A C 1
ATOM 847 O O . THR A 1 138 ? -12.596 -7.044 -32.742 1.00 11.74 138 THR A O 1
ATOM 851 N N . LEU A 1 139 ? -10.638 -7.069 -33.833 1.00 12.40 139 LEU A N 1
ATOM 852 C CA . LEU A 1 139 ? -10.325 -5.697 -33.451 1.00 14.19 139 LEU A CA 1
ATOM 853 C C . LEU A 1 139 ? -10.989 -4.684 -34.385 1.00 14.92 139 LEU A C 1
ATOM 854 O O . LEU A 1 139 ? -10.851 -3.476 -34.193 1.00 16.47 139 LEU A O 1
ATOM 859 N N . GLY A 1 140 ? -11.713 -5.173 -35.388 1.00 16.22 140 GLY A N 1
ATOM 860 C CA . GLY A 1 140 ? -12.387 -4.268 -36.307 1.00 18.38 140 GLY A CA 1
ATOM 861 C C . GLY A 1 140 ? -11.772 -4.186 -37.694 1.00 19.54 140 GLY A C 1
ATOM 862 O O . GLY A 1 140 ? -10.735 -4.786 -37.961 1.00 20.16 140 GLY A O 1
ATOM 863 N N . GLU A 1 141 ? -12.412 -3.429 -38.580 1.00 21.21 141 GLU A N 1
ATOM 864 C CA . GLU A 1 141 ? -11.929 -3.286 -39.954 1.00 22.19 141 GLU A CA 1
ATOM 865 C C . GLU A 1 141 ? -10.977 -2.108 -40.147 1.00 20.45 141 GLU A C 1
ATOM 866 O O . GLU A 1 141 ? -10.505 -1.860 -41.259 1.00 19.65 141 GLU A O 1
ATOM 872 N N . THR A 1 142 ? -10.690 -1.387 -39.068 1.00 16.28 142 THR A N 1
ATOM 873 C CA . THR A 1 142 ? -9.793 -0.240 -39.140 1.00 16.13 142 THR A CA 1
ATOM 874 C C . THR A 1 142 ? -8.692 -0.346 -38.096 1.00 13.68 142 THR A C 1
ATOM 875 O O . THR A 1 142 ? -8.961 -0.672 -36.942 1.00 15.30 142 THR A O 1
ATOM 879 N N . SER A 1 143 ? -7.454 -0.079 -38.500 1.00 13.42 143 SER A N 1
ATOM 880 C CA . SER A 1 143 ? -6.336 -0.144 -37.565 1.00 12.12 143 SER A CA 1
ATOM 881 C C . SER A 1 143 ? -6.618 0.813 -36.410 1.00 12.97 143 SER A C 1
ATOM 882 O O . SER A 1 143 ? -6.875 1.998 -36.615 1.00 13.04 143 SER A O 1
ATOM 885 N N . LEU A 1 144 ? -6.558 0.283 -35.197 1.00 10.63 144 LEU A N 1
ATOM 886 C CA . LEU A 1 144 ? -6.844 1.058 -33.995 1.00 11.19 144 LEU A CA 1
ATOM 887 C C . LEU A 1 144 ? -5.657 1.772 -33.360 1.00 10.13 144 LEU A C 1
ATOM 888 O O . LEU A 1 144 ? -5.835 2.780 -32.679 1.00 9.40 144 LEU A O 1
ATOM 893 N N . PHE A 1 145 ? -4.453 1.257 -33.583 1.00 9.88 145 PHE A N 1
ATOM 894 C CA . PHE A 1 145 ? -3.273 1.808 -32.927 1.00 9.56 145 PHE A CA 1
ATOM 895 C C . PHE A 1 145 ? -2.189 2.429 -33.800 1.00 11.41 145 PHE A C 1
ATOM 896 O O . PHE A 1 145 ? -1.070 2.637 -33.329 1.00 10.16 145 PHE A O 1
ATOM 904 N N . SER A 1 146 ? -2.526 2.733 -35.051 1.00 12.30 146 SER A N 1
ATOM 905 C CA . SER A 1 146 ? -1.588 3.300 -36.028 1.00 13.82 146 SER A CA 1
ATOM 906 C C . SER A 1 146 ? -0.663 4.415 -35.548 1.00 14.10 146 SER A C 1
ATOM 907 O O . SER A 1 146 ? 0.476 4.523 -36.013 1.00 13.39 146 SER A O 1
ATOM 910 N N . HIS A 1 147 ? -1.146 5.248 -34.632 1.00 12.88 147 HIS A N 1
ATOM 911 C CA . HIS A 1 147 ? -0.339 6.368 -34.165 1.00 14.72 147 HIS A CA 1
ATOM 912 C C . HIS A 1 147 ? 0.029 6.384 -32.693 1.00 12.77 147 HIS A C 1
ATOM 913 O O . HIS A 1 147 ? 0.470 7.412 -32.179 1.00 13.19 147 HIS A O 1
ATOM 920 N N . LEU A 1 148 ? -0.142 5.254 -32.014 1.00 10.82 148 LEU A N 1
ATOM 921 C CA . LEU A 1 148 ? 0.195 5.178 -30.595 1.00 10.50 148 LEU A CA 1
ATOM 922 C C . LEU A 1 148 ? 1.670 4.814 -30.495 1.00 10.21 148 LEU A C 1
ATOM 923 O O . LEU A 1 148 ? 2.033 3.733 -30.032 1.00 9.07 148 LEU A O 1
ATOM 928 N N . THR A 1 149 ? 2.512 5.746 -30.936 1.00 9.22 149 THR A N 1
ATOM 929 C CA . THR A 1 149 ? 3.958 5.568 -30.970 1.00 10.77 149 THR A CA 1
ATOM 930 C C . THR A 1 149 ? 4.661 5.507 -29.613 1.00 8.96 149 THR A C 1
ATOM 931 O O . THR A 1 149 ? 5.859 5.217 -29.540 1.00 9.37 149 THR A O 1
ATOM 935 N N . LYS A 1 150 ? 3.932 5.786 -28.537 1.00 8.26 150 LYS A N 1
ATOM 936 C CA . LYS A 1 150 ? 4.524 5.743 -27.207 1.00 8.05 150 LYS A CA 1
ATOM 937 C C . LYS A 1 150 ? 3.985 4.569 -26.395 1.00 6.62 150 LYS A C 1
ATOM 938 O O . LYS A 1 150 ? 4.402 4.351 -25.263 1.00 7.43 150 LYS A O 1
ATOM 944 N N . LEU A 1 151 ? 3.078 3.798 -26.985 1.00 8.80 151 LEU A N 1
ATOM 945 C CA . LEU A 1 151 ? 2.484 2.666 -26.277 1.00 7.72 151 LEU A CA 1
ATOM 946 C C . LEU A 1 151 ? 3.546 1.654 -25.861 1.00 7.94 151 LEU A C 1
ATOM 947 O O . LEU A 1 151 ? 4.403 1.277 -26.660 1.00 9.68 151 LEU A O 1
ATOM 952 N N . GLN A 1 152 ? 3.476 1.206 -24.612 1.00 6.71 152 GLN A N 1
ATOM 953 C CA . GLN A 1 152 ? 4.440 0.244 -24.096 1.00 7.62 152 GLN A CA 1
ATOM 954 C C . GLN A 1 152 ? 3.757 -1.069 -23.753 1.00 7.77 152 GLN A C 1
ATOM 955 O O . GLN A 1 152 ? 4.316 -2.144 -23.960 1.00 8.32 152 GLN A O 1
ATOM 961 N N . ILE A 1 153 ? 2.538 -0.973 -23.236 1.00 6.21 153 ILE A N 1
ATOM 962 C CA . ILE A 1 153 ? 1.788 -2.163 -22.848 1.00 5.42 153 ILE A CA 1
ATOM 963 C C . ILE A 1 153 ? 0.422 -2.193 -23.525 1.00 5.04 153 ILE A C 1
ATOM 964 O O . ILE A 1 153 ? -0.346 -1.231 -23.444 1.00 5.55 153 ILE A O 1
ATOM 969 N N . LEU A 1 154 ? 0.136 -3.292 -24.212 1.00 4.16 154 LEU A N 1
ATOM 970 C CA . LEU A 1 154 ? -1.150 -3.459 -24.881 1.00 4.34 154 LEU A CA 1
ATOM 971 C C . LEU A 1 154 ? -1.711 -4.832 -24.556 1.00 4.81 154 LEU A C 1
ATOM 972 O O . LEU A 1 154 ? -1.008 -5.835 -24.658 1.00 5.29 154 LEU A O 1
ATOM 977 N N . ARG A 1 155 ? -2.975 -4.875 -24.154 1.00 4.29 155 ARG A N 1
ATOM 978 C CA . ARG A 1 155 ? -3.633 -6.138 -23.844 1.00 5.22 155 ARG A CA 1
ATOM 979 C C . ARG A 1 155 ? -4.949 -6.164 -24.615 1.00 6.97 155 ARG A C 1
ATOM 980 O O . ARG A 1 155 ? -5.754 -5.242 -24.501 1.00 6.89 155 ARG A O 1
ATOM 988 N N . VAL A 1 156 ? -5.160 -7.212 -25.408 1.00 6.23 156 VAL A N 1
ATOM 989 C CA . VAL A 1 156 ? -6.381 -7.330 -26.198 1.00 4.77 156 VAL A CA 1
ATOM 990 C C . VAL A 1 156 ? -6.877 -8.770 -26.205 1.00 5.40 156 VAL A C 1
ATOM 991 O O . VAL A 1 156 ? -6.111 -9.697 -25.931 1.00 5.64 156 VAL A O 1
ATOM 995 N N . GLY A 1 157 ? -8.154 -8.952 -26.522 1.00 4.55 157 GLY A N 1
ATOM 996 C CA . GLY A 1 157 ? -8.713 -10.297 -26.581 1.00 5.54 157 GLY A CA 1
ATOM 997 C C . GLY A 1 157 ? -9.692 -10.653 -25.484 1.00 7.38 157 GLY A C 1
ATOM 998 O O . GLY A 1 157 ? -10.070 -9.812 -24.672 1.00 7.51 157 GLY A O 1
ATOM 999 N N . ASN A 1 158 ? -10.119 -11.913 -25.481 1.00 7.20 158 ASN A N 1
ATOM 1000 C CA . ASN A 1 158 ? -11.038 -12.434 -24.476 1.00 10.68 158 ASN A CA 1
ATOM 1001 C C . ASN A 1 158 ? -11.027 -13.956 -24.543 1.00 11.23 158 ASN A C 1
ATOM 1002 O O . ASN A 1 158 ? -10.522 -14.544 -25.504 1.00 11.62 158 ASN A O 1
ATOM 1007 N N . MET A 1 159 ? -11.585 -14.596 -23.525 1.00 12.92 159 MET A N 1
ATOM 1008 C CA . MET A 1 159 ? -11.576 -16.049 -23.465 1.00 16.92 159 MET A CA 1
ATOM 1009 C C . MET A 1 159 ? -12.596 -16.789 -24.328 1.00 17.72 159 MET A C 1
ATOM 1010 O O . MET A 1 159 ? -12.364 -17.946 -24.680 1.00 17.71 159 MET A O 1
ATOM 1015 N N . ASP A 1 160 ? -13.697 -16.137 -24.700 1.00 18.22 160 ASP A N 1
ATOM 1016 C CA . ASP A 1 160 ? -14.746 -16.827 -25.457 1.00 19.71 160 ASP A CA 1
ATOM 1017 C C . ASP A 1 160 ? -15.219 -16.314 -26.818 1.00 20.18 160 ASP A C 1
ATOM 1018 O O . ASP A 1 160 ? -15.890 -17.057 -27.536 1.00 21.80 160 ASP A O 1
ATOM 1023 N N . THR A 1 161 ? -14.898 -15.078 -27.188 1.00 18.10 161 THR A N 1
ATOM 1024 C CA . THR A 1 161 ? -15.402 -14.537 -28.458 1.00 17.79 161 THR A CA 1
ATOM 1025 C C . THR A 1 161 ? -14.385 -14.126 -29.526 1.00 16.24 161 THR A C 1
ATOM 1026 O O . THR A 1 161 ? -14.694 -14.152 -30.718 1.00 15.76 161 THR A O 1
ATOM 1030 N N . PHE A 1 162 ? -13.189 -13.735 -29.101 1.00 14.64 162 PHE A N 1
ATOM 1031 C CA . PHE A 1 162 ? -12.133 -13.298 -30.016 1.00 13.31 162 PHE A CA 1
ATOM 1032 C C . PHE A 1 162 ? -11.669 -14.470 -30.888 1.00 12.75 162 PHE A C 1
ATOM 1033 O O . PHE A 1 162 ? -11.053 -15.407 -30.391 1.00 14.69 162 PHE A O 1
ATOM 1041 N N . THR A 1 163 ? -11.938 -14.410 -32.191 1.00 12.94 163 THR A N 1
ATOM 1042 C CA . THR A 1 163 ? -11.569 -15.517 -33.073 1.00 11.51 163 THR A CA 1
ATOM 1043 C C . THR A 1 163 ? -10.658 -15.217 -34.264 1.00 12.27 163 THR A C 1
ATOM 1044 O O . THR A 1 163 ? -10.189 -16.143 -34.922 1.00 10.45 163 THR A O 1
ATOM 1048 N N . LYS A 1 164 ? -10.400 -13.944 -34.551 1.00 13.48 164 LYS A N 1
ATOM 1049 C CA . LYS A 1 164 ? -9.548 -13.615 -35.686 1.00 14.25 164 LYS A CA 1
ATOM 1050 C C . LYS A 1 164 ? -8.548 -12.496 -35.436 1.00 13.16 164 LYS A C 1
ATOM 1051 O O . LYS A 1 164 ? -8.866 -11.498 -34.794 1.00 12.77 164 LYS A O 1
ATOM 1057 N N . ILE A 1 165 ? -7.341 -12.678 -35.958 1.00 11.83 165 ILE A N 1
ATOM 1058 C CA . ILE A 1 165 ? -6.288 -11.671 -35.869 1.00 12.41 165 ILE A CA 1
ATOM 1059 C C . ILE A 1 165 ? -6.012 -11.293 -37.324 1.00 13.85 165 ILE A C 1
ATOM 1060 O O . ILE A 1 165 ? -5.765 -12.163 -38.162 1.00 14.97 165 ILE A O 1
ATOM 1065 N N . GLN A 1 166 ? -6.066 -9.997 -37.614 1.00 14.50 166 GLN A N 1
ATOM 1066 C CA . GLN A 1 166 ? -5.873 -9.488 -38.969 1.00 16.09 166 GLN A CA 1
ATOM 1067 C C . GLN A 1 166 ? -4.562 -8.724 -39.124 1.00 15.30 166 GLN A C 1
ATOM 1068 O O . GLN A 1 166 ? -4.024 -8.186 -38.154 1.00 13.56 166 GLN A O 1
ATOM 1074 N N . ARG A 1 167 ? -4.062 -8.660 -40.354 1.00 14.86 167 ARG A N 1
ATOM 1075 C CA . ARG A 1 167 ? -2.808 -7.976 -40.611 1.00 15.87 167 ARG A CA 1
ATOM 1076 C C . ARG A 1 167 ? -2.868 -6.496 -40.266 1.00 15.08 167 ARG A C 1
ATOM 1077 O O . ARG A 1 167 ? -1.848 -5.897 -39.929 1.00 15.46 167 ARG A O 1
ATOM 1085 N N . LYS A 1 168 ? -4.056 -5.905 -40.343 1.00 14.44 168 LYS A N 1
ATOM 1086 C CA . LYS A 1 168 ? -4.199 -4.489 -40.016 1.00 16.67 168 LYS A CA 1
ATOM 1087 C C . LYS A 1 168 ? -4.160 -4.246 -38.513 1.00 17.28 168 LYS A C 1
ATOM 1088 O O . LYS A 1 168 ? -3.975 -3.116 -38.067 1.00 15.71 168 LYS A O 1
ATOM 1094 N N . ASP A 1 169 ? -4.340 -5.303 -37.728 1.00 17.16 169 ASP A N 1
ATOM 1095 C CA . ASP A 1 169 ? -4.286 -5.144 -36.288 1.00 19.23 169 ASP A CA 1
ATOM 1096 C C . ASP A 1 169 ? -2.816 -4.856 -35.972 1.00 20.19 169 ASP A C 1
ATOM 1097 O O . ASP A 1 169 ? -1.922 -5.343 -36.662 1.00 26.40 169 ASP A O 1
ATOM 1102 N N . PHE A 1 170 ? -2.566 -4.053 -34.950 1.00 22.07 170 PHE A N 1
ATOM 1103 C CA . PHE A 1 170 ? -1.195 -3.736 -34.548 1.00 17.98 170 PHE A CA 1
ATOM 1104 C C . PHE A 1 170 ? -0.379 -2.899 -35.527 1.00 17.57 170 PHE A C 1
ATOM 1105 O O . PHE A 1 170 ? 0.794 -2.632 -35.277 1.00 13.76 170 PHE A O 1
ATOM 1113 N N . ALA A 1 171 ? -0.973 -2.489 -36.642 1.00 16.53 171 ALA A N 1
ATOM 1114 C CA . ALA A 1 171 ? -0.237 -1.655 -37.582 1.00 18.08 171 ALA A CA 1
ATOM 1115 C C . ALA A 1 171 ? 0.158 -0.375 -36.843 1.00 18.62 171 ALA A C 1
ATOM 1116 O O . ALA A 1 171 ? -0.628 0.165 -36.064 1.00 16.38 171 ALA A O 1
ATOM 1118 N N . GLY A 1 172 ? 1.378 0.100 -37.072 1.00 19.52 172 GLY A N 1
ATOM 1119 C CA . GLY A 1 172 ? 1.828 1.315 -36.419 1.00 21.03 172 GLY A CA 1
ATOM 1120 C C . GLY A 1 172 ? 2.684 1.080 -35.187 1.00 21.68 172 GLY A C 1
ATOM 1121 O O . GLY A 1 172 ? 3.479 1.939 -34.807 1.00 22.67 172 GLY A O 1
ATOM 1122 N N . LEU A 1 173 ? 2.521 -0.082 -34.560 1.00 21.18 173 LEU A N 1
ATOM 1123 C CA . LEU A 1 173 ? 3.288 -0.425 -33.367 1.00 20.68 173 LEU A CA 1
ATOM 1124 C C . LEU A 1 173 ? 4.658 -0.985 -33.746 1.00 20.79 173 LEU A C 1
ATOM 1125 O O . LEU A 1 173 ? 4.751 -1.975 -34.464 1.00 22.84 173 LEU A O 1
ATOM 1130 N N . THR A 1 174 ? 5.718 -0.357 -33.250 1.00 21.29 174 THR A N 1
ATOM 1131 C CA . THR A 1 174 ? 7.072 -0.801 -33.559 1.00 21.96 174 THR A CA 1
ATOM 1132 C C . THR A 1 174 ? 7.809 -1.365 -32.342 1.00 20.87 174 THR A C 1
ATOM 1133 O O . THR A 1 174 ? 8.462 -2.403 -32.439 1.00 21.27 174 THR A O 1
ATOM 1137 N N . PHE A 1 175 ? 7.708 -0.678 -31.206 1.00 19.34 175 PHE A N 1
ATOM 1138 C CA . PHE A 1 175 ? 8.370 -1.113 -29.978 1.00 19.66 175 PHE A CA 1
ATOM 1139 C C . PHE A 1 175 ? 7.369 -1.263 -28.835 1.00 19.00 175 PHE A C 1
ATOM 1140 O O . PHE A 1 175 ? 6.662 -0.317 -28.488 1.00 21.16 175 PHE A O 1
ATOM 1148 N N . LEU A 1 176 ? 7.321 -2.455 -28.253 1.00 15.92 176 LEU A N 1
ATOM 1149 C CA . LEU A 1 176 ? 6.412 -2.744 -27.146 1.00 13.81 176 LEU A CA 1
ATOM 1150 C C . LEU A 1 176 ? 7.148 -3.455 -26.017 1.00 13.49 176 LEU A C 1
ATOM 1151 O O . LEU A 1 176 ? 8.025 -4.285 -26.268 1.00 12.29 176 LEU A O 1
ATOM 1156 N N . GLU A 1 177 ? 6.791 -3.132 -24.777 1.00 10.06 177 GLU A N 1
ATOM 1157 C CA . GLU A 1 177 ? 7.401 -3.785 -23.627 1.00 10.95 177 GLU A CA 1
ATOM 1158 C C . GLU A 1 177 ? 6.604 -5.050 -23.334 1.00 10.57 177 GLU A C 1
ATOM 1159 O O . GLU A 1 177 ? 7.164 -6.084 -22.976 1.00 10.47 177 GLU A O 1
ATOM 1165 N N . GLU A 1 178 ? 5.288 -4.966 -23.499 1.00 7.50 178 GLU A N 1
ATOM 1166 C CA . GLU A 1 178 ? 4.445 -6.127 -23.247 1.00 7.64 178 GLU A CA 1
ATOM 1167 C C . GLU A 1 178 ? 3.196 -6.110 -24.110 1.00 5.77 178 GLU A C 1
ATOM 1168 O O . GLU A 1 178 ? 2.483 -5.109 -24.188 1.00 8.11 178 GLU A O 1
ATOM 1174 N N . LEU A 1 179 ? 2.947 -7.232 -24.768 1.00 6.19 179 LEU A N 1
ATOM 1175 C CA . LEU A 1 179 ? 1.772 -7.386 -25.606 1.00 4.71 179 LEU A CA 1
ATOM 1176 C C . LEU A 1 179 ? 1.094 -8.654 -25.125 1.00 5.26 179 LEU A C 1
ATOM 1177 O O . LEU A 1 179 ? 1.697 -9.726 -25.153 1.00 5.53 179 LEU A O 1
ATOM 1182 N N . GLU A 1 180 ? -0.141 -8.524 -24.645 1.00 3.63 180 GLU A N 1
ATOM 1183 C CA . GLU A 1 180 ? -0.887 -9.683 -24.170 1.00 3.65 180 GLU A CA 1
ATOM 1184 C C . GLU A 1 180 ? -2.089 -9.894 -25.067 1.00 5.11 180 GLU A C 1
ATOM 1185 O O . GLU A 1 180 ? -2.915 -8.995 -25.242 1.00 4.89 180 GLU A O 1
ATOM 1191 N N . ILE A 1 181 ? -2.174 -11.083 -25.652 1.00 4.03 181 ILE A N 1
ATOM 1192 C CA . ILE A 1 181 ? -3.279 -11.396 -26.541 1.00 5.77 181 ILE A CA 1
ATOM 1193 C C . ILE A 1 181 ? -4.017 -12.627 -26.050 1.00 5.68 181 ILE A C 1
ATOM 1194 O O . ILE A 1 181 ? -3.467 -13.723 -26.057 1.00 7.08 181 ILE A O 1
ATOM 1199 N N . ASP A 1 182 ? -5.251 -12.452 -25.596 1.00 7.57 182 ASP A N 1
ATOM 1200 C CA . ASP A 1 182 ? -6.023 -13.604 -25.166 1.00 6.90 182 ASP A CA 1
ATOM 1201 C C . ASP A 1 182 ? -6.781 -14.031 -26.412 1.00 9.46 182 ASP A C 1
ATOM 1202 O O . ASP A 1 182 ? -7.807 -13.440 -26.758 1.00 9.42 182 ASP A O 1
ATOM 1207 N N . ALA A 1 183 ? -6.250 -15.036 -27.099 1.00 7.70 183 ALA A N 1
ATOM 1208 C CA . ALA A 1 183 ? -6.871 -15.553 -28.308 1.00 9.11 183 ALA A CA 1
ATOM 1209 C C . ALA A 1 183 ? -7.277 -16.995 -28.049 1.00 7.79 183 ALA A C 1
ATOM 1210 O O . ALA A 1 183 ? -7.078 -17.869 -28.891 1.00 8.36 183 ALA A O 1
ATOM 1212 N N . SER A 1 184 ? -7.837 -17.235 -26.869 1.00 5.92 184 SER A N 1
ATOM 1213 C CA . SER A 1 184 ? -8.263 -18.572 -26.481 1.00 7.65 184 SER A CA 1
ATOM 1214 C C . SER A 1 184 ? -9.004 -19.278 -27.602 1.00 9.42 184 SER A C 1
ATOM 1215 O O . SER A 1 184 ? -8.676 -20.410 -27.950 1.00 9.54 184 SER A O 1
ATOM 1218 N N . ASP A 1 185 ? -9.996 -18.609 -28.181 1.00 9.33 185 ASP A N 1
ATOM 1219 C CA . ASP A 1 185 ? -10.765 -19.241 -29.244 1.00 12.58 185 ASP A CA 1
ATOM 1220 C C . ASP A 1 185 ? -10.335 -18.859 -30.661 1.00 12.26 185 ASP A C 1
ATOM 1221 O O . ASP A 1 185 ? -11.136 -18.928 -31.596 1.00 14.40 185 ASP A O 1
ATOM 1226 N N . LEU A 1 186 ? -9.070 -18.484 -30.825 1.00 12.43 186 LEU A N 1
ATOM 1227 C CA . LEU A 1 186 ? -8.555 -18.086 -32.136 1.00 13.16 186 LEU A CA 1
ATOM 1228 C C . LEU A 1 186 ? -8.807 -19.146 -33.206 1.00 14.56 186 LEU A C 1
ATOM 1229 O O . LEU A 1 186 ? -8.477 -20.316 -33.024 1.00 14.16 186 LEU A O 1
ATOM 1234 N N . GLN A 1 187 ? -9.389 -18.730 -34.325 1.00 14.26 187 GLN A N 1
ATOM 1235 C CA . GLN A 1 187 ? -9.676 -19.653 -35.420 1.00 15.79 187 GLN A CA 1
ATOM 1236 C C . GLN A 1 187 ? -8.922 -19.263 -36.687 1.00 14.14 187 GLN A C 1
ATOM 1237 O O . GLN A 1 187 ? -8.688 -20.094 -37.565 1.00 12.72 187 GLN A O 1
ATOM 1243 N N . SER A 1 188 ? -8.538 -17.994 -36.774 1.00 14.24 188 SER A N 1
ATOM 1244 C CA . SER A 1 188 ? -7.841 -17.489 -37.945 1.00 15.03 188 SER A CA 1
ATOM 1245 C C . SER A 1 188 ? -6.730 -16.496 -37.594 1.00 13.81 188 SER A C 1
ATOM 1246 O O . SER A 1 188 ? -6.900 -15.646 -36.720 1.00 13.75 188 SER A O 1
ATOM 1249 N N . TYR A 1 189 ? -5.594 -16.616 -38.279 1.00 14.35 189 TYR A N 1
ATOM 1250 C CA . TYR A 1 189 ? -4.457 -15.718 -38.073 1.00 13.21 189 TYR A CA 1
ATOM 1251 C C . TYR A 1 189 ? -3.859 -15.338 -39.427 1.00 13.51 189 TYR A C 1
ATOM 1252 O O . TYR A 1 189 ? -3.231 -16.164 -40.090 1.00 12.19 189 TYR A O 1
ATOM 1261 N N . GLU A 1 190 ? -4.055 -14.092 -39.844 1.00 14.49 190 GLU A N 1
ATOM 1262 C CA . GLU A 1 190 ? -3.506 -13.635 -41.117 1.00 15.54 190 GLU A CA 1
ATOM 1263 C C . GLU A 1 190 ? -1.985 -13.522 -41.040 1.00 14.69 190 GLU A C 1
ATOM 1264 O O . GLU A 1 190 ? -1.452 -12.773 -40.225 1.00 13.98 190 GLU A O 1
ATOM 1270 N N . PRO A 1 191 ? -1.262 -14.266 -41.895 1.00 15.20 191 PRO A N 1
ATOM 1271 C CA . PRO A 1 191 ? 0.203 -14.224 -41.892 1.00 14.36 191 PRO A CA 1
ATOM 1272 C C . PRO A 1 191 ? 0.773 -12.809 -41.902 1.00 13.66 191 PRO A C 1
ATOM 1273 O O . PRO A 1 191 ? 0.243 -11.921 -42.572 1.00 15.29 191 PRO A O 1
ATOM 1277 N N . LYS A 1 192 ? 1.855 -12.626 -41.148 1.00 13.31 192 LYS A N 1
ATOM 1278 C CA . LYS A 1 192 ? 2.568 -11.355 -41.020 1.00 13.44 192 LYS A CA 1
ATOM 1279 C C . LYS A 1 192 ? 1.883 -10.341 -40.095 1.00 13.42 192 LYS A C 1
ATOM 1280 O O . LYS A 1 192 ? 2.387 -9.236 -39.927 1.00 13.64 192 LYS A O 1
ATOM 1286 N N . SER A 1 193 ? 0.752 -10.712 -39.495 1.00 12.27 193 SER A N 1
ATOM 1287 C CA . SER A 1 193 ? 0.034 -9.799 -38.602 1.00 12.56 193 SER A CA 1
ATOM 1288 C C . SER A 1 193 ? 0.933 -9.240 -37.502 1.00 12.16 193 SER A C 1
ATOM 1289 O O . SER A 1 193 ? 0.919 -8.035 -37.225 1.00 13.41 193 SER A O 1
ATOM 1292 N N . LEU A 1 194 ? 1.711 -10.114 -36.875 1.00 11.56 194 LEU A N 1
ATOM 1293 C CA . LEU A 1 194 ? 2.606 -9.697 -35.800 1.00 13.87 194 LEU A CA 1
ATOM 1294 C C . LEU A 1 194 ? 4.008 -9.363 -36.306 1.00 15.52 194 LEU A C 1
ATOM 1295 O O . LEU A 1 194 ? 4.829 -8.829 -35.562 1.00 16.09 194 LEU A O 1
ATOM 1300 N N . LYS A 1 195 ? 4.257 -9.659 -37.578 1.00 18.16 195 LYS A N 1
ATOM 1301 C CA . LYS A 1 195 ? 5.560 -9.441 -38.206 1.00 22.14 195 LYS A CA 1
ATOM 1302 C C . LYS A 1 195 ? 6.027 -7.986 -38.243 1.00 22.35 195 LYS A C 1
ATOM 1303 O O . LYS A 1 195 ? 7.229 -7.711 -38.185 1.00 23.34 195 LYS A O 1
ATOM 1309 N N . SER A 1 196 ? 5.076 -7.065 -38.332 1.00 23.41 196 SER A N 1
ATOM 1310 C CA . SER A 1 196 ? 5.374 -5.638 -38.406 1.00 24.89 196 SER A CA 1
ATOM 1311 C C . SER A 1 196 ? 5.981 -5.010 -37.155 1.00 25.14 196 SER A C 1
ATOM 1312 O O . SER A 1 196 ? 6.635 -3.971 -37.244 1.00 24.75 196 SER A O 1
ATOM 1315 N N . ILE A 1 197 ? 5.768 -5.620 -35.993 1.00 24.86 197 ILE A N 1
ATOM 1316 C CA . ILE A 1 197 ? 6.331 -5.073 -34.762 1.00 23.32 197 ILE A CA 1
ATOM 1317 C C . ILE A 1 197 ? 7.811 -5.432 -34.723 1.00 23.81 197 ILE A C 1
ATOM 1318 O O . ILE A 1 197 ? 8.169 -6.608 -34.771 1.00 25.26 197 ILE A O 1
ATOM 1323 N N . GLN A 1 198 ? 8.676 -4.426 -34.638 1.00 24.36 198 GLN A N 1
ATOM 1324 C CA . GLN A 1 198 ? 10.113 -4.687 -34.623 1.00 25.40 198 GLN A CA 1
ATOM 1325 C C . GLN A 1 198 ? 10.604 -5.337 -33.345 1.00 23.97 198 GLN A C 1
ATOM 1326 O O . GLN A 1 198 ? 11.452 -6.228 -33.382 1.00 24.60 198 GLN A O 1
ATOM 1332 N N . ASN A 1 199 ? 10.074 -4.892 -32.212 1.00 23.70 199 ASN A N 1
ATOM 1333 C CA . ASN A 1 199 ? 10.489 -5.449 -30.935 1.00 22.14 199 ASN A CA 1
ATOM 1334 C C . ASN A 1 199 ? 9.376 -5.516 -29.908 1.00 20.62 199 ASN A C 1
ATOM 1335 O O . ASN A 1 199 ? 8.613 -4.565 -29.733 1.00 17.44 199 ASN A O 1
ATOM 1340 N N . VAL A 1 200 ? 9.298 -6.660 -29.235 1.00 17.87 200 VAL A N 1
ATOM 1341 C CA . VAL A 1 200 ? 8.327 -6.892 -28.174 1.00 15.39 200 VAL A CA 1
ATOM 1342 C C . VAL A 1 200 ? 9.122 -7.617 -27.096 1.00 13.37 200 VAL A C 1
ATOM 1343 O O . VAL A 1 200 ? 9.594 -8.733 -27.314 1.00 14.95 200 VAL A O 1
ATOM 1347 N N . SER A 1 201 ? 9.288 -6.982 -25.943 1.00 12.22 201 SER A N 1
ATOM 1348 C CA . SER A 1 201 ? 10.053 -7.588 -24.861 1.00 11.14 201 SER A CA 1
ATOM 1349 C C . SER A 1 201 ? 9.394 -8.852 -24.322 1.00 11.46 201 SER A C 1
ATOM 1350 O O . SER A 1 201 ? 10.056 -9.868 -24.133 1.00 10.64 201 SER A O 1
ATOM 1353 N N . HIS A 1 202 ? 8.089 -8.775 -24.080 1.00 9.32 202 HIS A N 1
ATOM 1354 C CA . HIS A 1 202 ? 7.328 -9.904 -23.556 1.00 9.11 202 HIS A CA 1
ATOM 1355 C C . HIS A 1 202 ? 6.015 -10.049 -24.325 1.00 8.57 202 HIS A C 1
ATOM 1356 O O . HIS A 1 202 ? 5.214 -9.119 -24.360 1.00 7.69 202 HIS A O 1
ATOM 1363 N N . LEU A 1 203 ? 5.802 -11.206 -24.949 1.00 6.58 203 LEU A N 1
ATOM 1364 C CA . LEU A 1 203 ? 4.552 -11.453 -25.669 1.00 6.96 203 LEU A CA 1
ATOM 1365 C C . LEU A 1 203 ? 3.859 -12.613 -24.961 1.00 6.85 203 LEU A C 1
ATOM 1366 O O . LEU A 1 203 ? 4.456 -13.671 -24.781 1.00 7.81 203 LEU A O 1
ATOM 1371 N N . ILE A 1 204 ? 2.615 -12.399 -24.543 1.00 5.23 204 ILE A N 1
ATOM 1372 C CA . ILE A 1 204 ? 1.839 -13.429 -23.858 1.00 5.11 204 ILE A CA 1
ATOM 1373 C C . ILE A 1 204 ? 0.681 -13.783 -24.773 1.00 6.48 204 ILE A C 1
ATOM 1374 O O . ILE A 1 204 ? -0.123 -12.922 -25.123 1.00 7.15 204 ILE A O 1
ATOM 1379 N N . LEU A 1 205 ? 0.595 -15.052 -25.151 1.00 4.82 205 LEU A N 1
ATOM 1380 C CA . LEU A 1 205 ? -0.456 -15.505 -26.038 1.00 7.02 205 LEU A CA 1
ATOM 1381 C C . LEU A 1 205 ? -1.295 -16.619 -25.411 1.00 7.26 205 LEU A C 1
ATOM 1382 O O . LEU A 1 205 ? -0.770 -17.681 -25.078 1.00 6.78 205 LEU A O 1
ATOM 1387 N N . HIS A 1 206 ? -2.586 -16.352 -25.209 1.00 6.64 206 HIS A N 1
ATOM 1388 C CA . HIS A 1 206 ? -3.505 -17.367 -24.685 1.00 8.40 206 HIS A CA 1
ATOM 1389 C C . HIS A 1 206 ? -4.136 -17.960 -25.940 1.00 9.12 206 HIS A C 1
ATOM 1390 O O . HIS A 1 206 ? -4.689 -17.223 -26.753 1.00 9.56 206 HIS A O 1
ATOM 1397 N N . MET A 1 207 ? -4.065 -19.276 -26.105 1.00 9.43 207 MET A N 1
ATOM 1398 C CA . MET A 1 207 ? -4.642 -19.909 -27.287 1.00 8.89 207 MET A CA 1
ATOM 1399 C C . MET A 1 207 ? -4.902 -21.386 -27.003 1.00 10.08 207 MET A C 1
ATOM 1400 O O . MET A 1 207 ? -3.979 -22.128 -26.677 1.00 9.25 207 MET A O 1
ATOM 1405 N N . LYS A 1 208 ? -6.160 -21.808 -27.126 1.00 10.60 208 LYS A N 1
ATOM 1406 C CA . LYS A 1 208 ? -6.529 -23.195 -26.847 1.00 12.05 208 LYS A CA 1
ATOM 1407 C C . LYS A 1 208 ? -6.027 -24.216 -27.858 1.00 13.72 208 LYS A C 1
ATOM 1408 O O . LYS A 1 208 ? -5.575 -25.292 -27.473 1.00 16.49 208 LYS A O 1
ATOM 1414 N N . GLN A 1 209 ? -6.127 -23.901 -29.145 1.00 13.98 209 GLN A N 1
ATOM 1415 C CA . GLN A 1 209 ? -5.686 -24.837 -30.176 1.00 15.75 209 GLN A CA 1
ATOM 1416 C C . GLN A 1 209 ? -4.257 -24.550 -30.620 1.00 15.04 209 GLN A C 1
ATOM 1417 O O . GLN A 1 209 ? -3.775 -23.428 -30.497 1.00 15.48 209 GLN A O 1
ATOM 1423 N N . HIS A 1 210 ? -3.578 -25.566 -31.141 1.00 14.93 210 HIS A N 1
ATOM 1424 C CA . HIS A 1 210 ? -2.201 -25.391 -31.581 1.00 14.09 210 HIS A CA 1
ATOM 1425 C C . HIS A 1 210 ? -2.035 -25.282 -33.094 1.00 14.85 210 HIS A C 1
ATOM 1426 O O . HIS A 1 210 ? -0.938 -25.017 -33.574 1.00 14.76 210 HIS A O 1
ATOM 1433 N N . ILE A 1 211 ? -3.114 -25.475 -33.847 1.00 16.22 211 ILE A N 1
ATOM 1434 C CA . ILE A 1 211 ? -3.015 -25.426 -35.302 1.00 17.57 211 ILE A CA 1
ATOM 1435 C C . ILE A 1 211 ? -2.361 -24.155 -35.854 1.00 17.29 211 ILE A C 1
ATOM 1436 O O . ILE A 1 211 ? -1.655 -24.208 -36.865 1.00 15.87 211 ILE A O 1
ATOM 1441 N N . LEU A 1 212 ? -2.570 -23.024 -35.182 1.00 15.25 212 LEU A N 1
ATOM 1442 C CA . LEU A 1 212 ? -1.994 -21.752 -35.632 1.00 13.69 212 LEU A CA 1
ATOM 1443 C C . LEU A 1 212 ? -0.706 -21.347 -34.912 1.00 13.30 212 LEU A C 1
ATOM 1444 O O . LEU A 1 212 ? -0.168 -20.268 -35.164 1.00 12.08 212 LEU A O 1
ATOM 1449 N N . LEU A 1 213 ? -0.204 -22.208 -34.030 1.00 10.97 213 LEU A N 1
ATOM 1450 C CA . LEU A 1 213 ? 1.004 -21.900 -33.273 1.00 10.92 213 LEU A CA 1
ATOM 1451 C C . LEU A 1 213 ? 2.244 -21.586 -34.112 1.00 11.04 213 LEU A C 1
ATOM 1452 O O . LEU A 1 213 ? 2.918 -20.578 -33.880 1.00 9.10 213 LEU A O 1
ATOM 1457 N N . LEU A 1 214 ? 2.552 -22.448 -35.078 1.00 11.26 214 LEU A N 1
ATOM 1458 C CA . LEU A 1 214 ? 3.718 -22.240 -35.929 1.00 13.36 214 LEU A CA 1
ATOM 1459 C C . LEU A 1 214 ? 3.524 -21.046 -36.866 1.00 12.75 214 LEU A C 1
ATOM 1460 O O . LEU A 1 214 ? 4.491 -20.419 -37.293 1.00 12.23 214 LEU A O 1
ATOM 1465 N N . GLU A 1 215 ? 2.272 -20.744 -37.187 1.00 11.95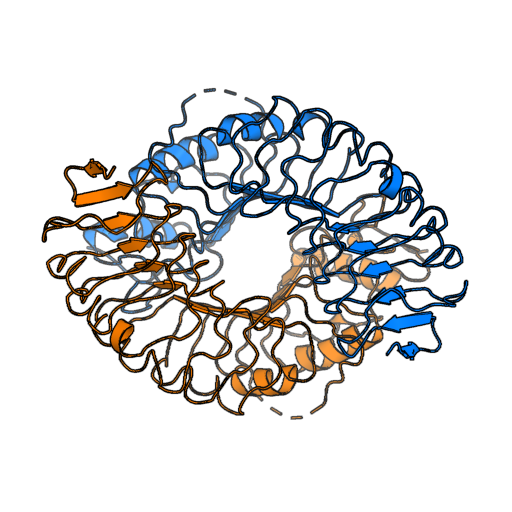 215 GLU A N 1
ATOM 1466 C CA . GLU A 1 215 ? 1.957 -19.615 -38.056 1.00 13.15 215 GLU A CA 1
ATOM 1467 C C . GLU A 1 215 ? 2.382 -18.331 -37.356 1.00 13.54 215 GLU A C 1
ATOM 1468 O O . GLU A 1 215 ? 2.994 -17.440 -37.955 1.00 13.26 215 GLU A O 1
ATOM 1474 N N . ILE A 1 216 ? 2.056 -18.257 -36.072 1.00 12.20 216 ILE A N 1
ATOM 1475 C CA . ILE A 1 216 ? 2.381 -17.103 -35.254 1.00 11.05 216 ILE A CA 1
ATOM 1476 C C . ILE A 1 216 ? 3.875 -17.091 -34.938 1.00 10.77 216 ILE A C 1
ATOM 1477 O O . ILE A 1 216 ? 4.538 -16.051 -35.017 1.00 9.11 216 ILE A O 1
ATOM 1482 N N . PHE A 1 217 ? 4.408 -18.262 -34.614 1.00 9.22 217 PHE A N 1
ATOM 1483 C CA . PHE A 1 217 ? 5.814 -18.379 -34.268 1.00 11.16 217 PHE A CA 1
ATOM 1484 C C . PHE A 1 217 ? 6.778 -17.803 -35.295 1.00 9.98 217 PHE A C 1
ATOM 1485 O O . PHE A 1 217 ? 7.716 -17.098 -34.934 1.00 10.67 217 PHE A O 1
ATOM 1493 N N . VAL A 1 218 ? 6.565 -18.105 -36.571 1.00 11.50 218 VAL A N 1
ATOM 1494 C CA . VAL A 1 218 ? 7.469 -17.597 -37.599 1.00 13.45 218 VAL A CA 1
ATOM 1495 C C . VAL A 1 218 ? 7.427 -16.080 -37.712 1.00 13.15 218 VAL A C 1
ATOM 1496 O O . VAL A 1 218 ? 8.385 -15.461 -38.172 1.00 12.78 218 VAL A O 1
ATOM 1500 N N . ASP A 1 219 ? 6.323 -15.475 -37.285 1.00 12.42 219 ASP A N 1
ATOM 1501 C CA . ASP A 1 219 ? 6.201 -14.025 -37.358 1.00 14.99 219 ASP A CA 1
ATOM 1502 C C . ASP A 1 219 ? 6.807 -13.287 -36.171 1.00 15.94 219 ASP A C 1
ATOM 1503 O O . ASP A 1 219 ? 7.053 -12.083 -36.251 1.00 16.04 219 ASP A O 1
ATOM 1508 N N . VAL A 1 220 ? 7.060 -13.999 -35.075 1.00 14.92 220 VAL A N 1
ATOM 1509 C CA . VAL A 1 220 ? 7.607 -13.355 -33.885 1.00 15.38 220 VAL A CA 1
ATOM 1510 C C . VAL A 1 220 ? 8.975 -13.861 -33.428 1.00 15.61 220 VAL A C 1
ATOM 1511 O O . VAL A 1 220 ? 9.594 -13.274 -32.542 1.00 14.34 220 VAL A O 1
ATOM 1515 N N . THR A 1 221 ? 9.456 -14.935 -34.039 1.00 15.36 221 THR A N 1
ATOM 1516 C CA . THR A 1 221 ? 10.742 -15.504 -33.653 1.00 16.99 221 THR A CA 1
ATOM 1517 C C . THR A 1 221 ? 11.915 -14.513 -33.640 1.00 17.24 221 THR A C 1
ATOM 1518 O O . THR A 1 221 ? 12.862 -14.685 -32.871 1.00 16.66 221 THR A O 1
ATOM 1522 N N . SER A 1 222 ? 11.851 -13.483 -34.479 1.00 17.32 222 SER A N 1
ATOM 1523 C CA . SER A 1 222 ? 12.926 -12.502 -34.553 1.00 18.32 222 SER A CA 1
ATOM 1524 C C . SER A 1 222 ? 12.657 -11.169 -33.871 1.00 17.88 222 SER A C 1
ATOM 1525 O O . SER A 1 222 ? 13.502 -10.274 -33.907 1.00 19.13 222 SER A O 1
ATOM 1528 N N . SER A 1 223 ? 11.499 -11.023 -33.242 1.00 15.58 223 SER A N 1
ATOM 1529 C CA . SER A 1 223 ? 11.172 -9.753 -32.597 1.00 15.57 223 SER A CA 1
ATOM 1530 C C . SER A 1 223 ? 10.800 -9.856 -31.122 1.00 13.61 223 SER A C 1
ATOM 1531 O O . SER A 1 223 ? 10.664 -8.836 -30.447 1.00 14.77 223 SER A O 1
ATOM 1534 N N . VAL A 1 224 ? 10.649 -11.075 -30.616 1.00 10.15 224 VAL A N 1
ATOM 1535 C CA . VAL A 1 224 ? 10.269 -11.265 -29.218 1.00 8.91 224 VAL A CA 1
ATOM 1536 C C . VAL A 1 224 ? 11.399 -11.825 -28.362 1.00 9.24 224 VAL A C 1
ATOM 1537 O O . VAL A 1 224 ? 12.070 -12.784 -28.755 1.00 9.28 224 VAL A O 1
ATOM 1541 N N . GLU A 1 225 ? 11.589 -11.236 -27.183 1.00 8.05 225 GLU A N 1
ATOM 1542 C CA . GLU A 1 225 ? 12.636 -11.666 -26.260 1.00 8.48 225 GLU A CA 1
ATOM 1543 C C . GLU A 1 225 ? 12.128 -12.798 -25.376 1.00 8.27 225 GLU A C 1
ATOM 1544 O O . GLU A 1 225 ? 12.787 -13.824 -25.224 1.00 9.69 225 GLU A O 1
ATOM 1550 N N . CYS A 1 226 ? 10.952 -12.592 -24.793 1.00 7.27 226 CYS A N 1
ATOM 1551 C CA . CYS A 1 226 ? 10.329 -13.593 -23.937 1.00 8.06 226 CYS A CA 1
ATOM 1552 C C . CYS A 1 226 ? 8.949 -13.919 -24.487 1.00 7.50 226 CYS A C 1
ATOM 1553 O O . CYS A 1 226 ? 8.092 -13.043 -24.596 1.00 7.09 226 CYS A O 1
ATOM 1556 N N . LEU A 1 227 ? 8.743 -15.182 -24.828 1.00 6.08 227 LEU A N 1
ATOM 1557 C CA . LEU A 1 227 ? 7.470 -15.620 -25.373 1.00 7.90 227 LEU A CA 1
ATOM 1558 C C . LEU A 1 227 ? 6.798 -16.496 -24.339 1.00 8.28 227 LEU A C 1
ATOM 1559 O O . LEU A 1 227 ? 7.440 -17.356 -23.741 1.00 7.60 227 LEU A O 1
ATOM 1564 N N . GLU A 1 228 ? 5.512 -16.259 -24.115 1.00 7.25 228 GLU A N 1
ATOM 1565 C CA . GLU A 1 228 ? 4.746 -17.042 -23.154 1.00 7.17 228 GLU A CA 1
ATOM 1566 C C . GLU A 1 228 ? 3.489 -17.559 -23.841 1.00 7.21 228 GLU A C 1
ATOM 1567 O O . GLU A 1 228 ? 2.712 -16.779 -24.395 1.00 7.05 228 GLU A O 1
ATOM 1573 N N . LEU A 1 229 ? 3.313 -18.878 -23.810 1.00 5.65 229 LEU A N 1
ATOM 1574 C CA . LEU A 1 229 ? 2.161 -19.543 -24.415 1.00 6.46 229 LEU A CA 1
ATOM 1575 C C . LEU A 1 229 ? 1.311 -20.071 -23.264 1.00 4.87 229 LEU A C 1
ATOM 1576 O O . LEU A 1 229 ? 1.826 -20.756 -22.384 1.00 4.96 229 LEU A O 1
ATOM 1581 N N . ARG A 1 230 ? 0.019 -19.761 -23.272 1.00 4.02 230 ARG A N 1
ATOM 1582 C CA . ARG A 1 230 ? -0.882 -20.212 -22.209 1.00 5.83 230 ARG A CA 1
ATOM 1583 C C . ARG A 1 230 ? -2.089 -20.996 -22.727 1.00 7.68 230 ARG A C 1
ATOM 1584 O O . ARG A 1 230 ? -2.580 -20.730 -23.820 1.00 6.66 230 ARG A O 1
ATOM 1592 N N . ASP A 1 231 ? -2.528 -21.970 -21.928 1.00 6.82 231 ASP A N 1
ATOM 1593 C CA . ASP A 1 231 ? -3.724 -22.793 -22.168 1.00 10.22 231 ASP A CA 1
ATOM 1594 C C . ASP A 1 231 ? -3.816 -23.738 -23.365 1.00 11.40 231 ASP A C 1
ATOM 1595 O O . ASP A 1 231 ? -4.825 -24.435 -23.533 1.00 11.59 231 ASP A O 1
ATOM 1600 N N . THR A 1 232 ? -2.777 -23.777 -24.184 1.00 9.40 232 THR A N 1
ATOM 1601 C CA . THR A 1 232 ? -2.772 -24.602 -25.383 1.00 8.43 232 THR A CA 1
ATOM 1602 C C . THR A 1 232 ? -2.821 -26.117 -25.187 1.00 8.41 232 THR A C 1
ATOM 1603 O O . THR A 1 232 ? -2.094 -26.672 -24.361 1.00 8.53 232 THR A O 1
ATOM 1607 N N . ASP A 1 233 ? -3.692 -26.771 -25.953 1.00 8.79 233 ASP A N 1
ATOM 1608 C CA . ASP A 1 233 ? -3.804 -28.233 -25.938 1.00 9.99 233 ASP A CA 1
ATOM 1609 C C . ASP A 1 233 ? -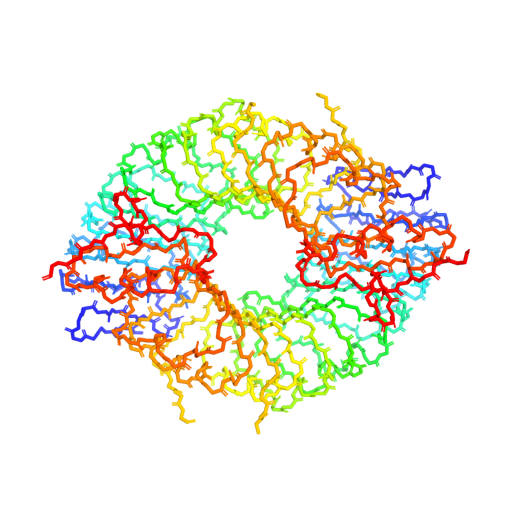2.792 -28.664 -26.991 1.00 9.64 233 ASP A C 1
ATOM 1610 O O . ASP A 1 233 ? -3.014 -28.465 -28.189 1.00 9.32 233 ASP A O 1
ATOM 1615 N N . LEU A 1 234 ? -1.681 -29.248 -26.559 1.00 9.24 234 LEU A N 1
ATOM 1616 C CA . LEU A 1 234 ? -0.647 -29.648 -27.509 1.00 8.87 234 LEU A CA 1
ATOM 1617 C C . LEU A 1 234 ? -0.755 -31.080 -28.023 1.00 11.62 234 LEU A C 1
ATOM 1618 O O . LEU A 1 234 ? 0.174 -31.588 -28.652 1.00 10.10 234 LEU A O 1
ATOM 1623 N N . ASP A 1 235 ? -1.889 -31.727 -27.771 1.00 13.96 235 ASP A N 1
ATOM 1624 C CA . ASP A 1 235 ? -2.081 -33.090 -28.253 1.00 19.33 235 ASP A CA 1
ATOM 1625 C C . ASP A 1 235 ? -2.077 -33.016 -29.784 1.00 19.23 235 ASP A C 1
ATOM 1626 O O . ASP A 1 235 ? -2.731 -32.160 -30.378 1.00 23.00 235 ASP A O 1
ATOM 1631 N N . THR A 1 236 ? -1.316 -33.905 -30.405 1.00 20.27 236 THR A N 1
ATOM 1632 C CA . THR A 1 236 ? -1.181 -33.981 -31.855 1.00 18.32 236 THR A CA 1
ATOM 1633 C C . THR A 1 236 ? -0.291 -32.890 -32.455 1.00 16.58 236 THR A C 1
ATOM 1634 O O . THR A 1 236 ? -0.163 -32.796 -33.671 1.00 16.80 236 THR A O 1
ATOM 1638 N N . PHE A 1 237 ? 0.323 -32.060 -31.617 1.00 13.47 237 PHE A N 1
ATOM 1639 C CA . PHE A 1 237 ? 1.220 -31.034 -32.144 1.00 12.08 237 PHE A CA 1
ATOM 1640 C C . PHE A 1 237 ? 2.451 -31.729 -32.717 1.00 11.58 237 PHE A C 1
ATOM 1641 O O . PHE A 1 237 ? 2.986 -32.651 -32.105 1.00 10.66 237 PHE A O 1
ATOM 1649 N N . HIS A 1 238 ? 2.908 -31.276 -33.882 1.00 12.29 238 HIS A N 1
ATOM 1650 C CA . HIS A 1 238 ? 4.092 -31.854 -34.509 1.00 14.50 238 HIS A CA 1
ATOM 1651 C C . HIS A 1 238 ? 4.939 -30.737 -35.100 1.00 13.76 238 HIS A C 1
ATOM 1652 O O . HIS A 1 238 ? 4.405 -29.785 -35.670 1.00 14.54 238 HIS A O 1
ATOM 1659 N N . PHE A 1 239 ? 6.254 -30.849 -34.952 1.00 15.03 239 PHE A N 1
ATOM 1660 C CA . PHE A 1 239 ? 7.168 -29.850 -35.497 1.00 14.93 239 PHE A CA 1
ATOM 1661 C C . PHE A 1 239 ? 8.077 -30.470 -36.554 1.00 18.29 239 PHE A C 1
ATOM 1662 O O . PHE A 1 239 ? 8.729 -31.480 -36.298 1.00 18.58 239 PHE A O 1
ATOM 1670 N N . SER A 1 240 ? 8.133 -29.844 -37.726 1.00 22.04 240 SER A N 1
ATOM 1671 C CA . SER A 1 240 ? 8.959 -30.327 -38.827 1.00 24.98 240 SER A CA 1
ATOM 1672 C C . SER A 1 240 ? 10.001 -29.299 -39.259 1.00 26.05 240 SER A C 1
ATOM 1673 O O . SER A 1 240 ? 9.745 -28.092 -39.253 1.00 26.95 240 SER A O 1
ATOM 1676 N N . THR A 1 247 ? 16.200 -18.082 -40.386 1.00 47.79 247 THR A N 1
ATOM 1677 C CA . THR A 1 247 ? 15.514 -18.272 -39.112 1.00 47.49 247 THR A CA 1
ATOM 1678 C C . THR A 1 247 ? 16.049 -17.308 -38.055 1.00 46.14 247 THR A C 1
ATOM 1679 O O . THR A 1 247 ? 15.396 -16.321 -37.715 1.00 46.76 247 THR A O 1
ATOM 1683 N N . ASN A 1 248 ? 17.242 -17.602 -37.548 1.00 44.15 248 ASN A N 1
ATOM 1684 C CA . ASN A 1 248 ? 17.892 -16.783 -36.530 1.00 41.75 248 ASN A CA 1
ATOM 1685 C C . ASN A 1 248 ? 16.932 -16.243 -35.468 1.00 38.55 248 ASN A C 1
ATOM 1686 O O . ASN A 1 248 ? 16.677 -15.041 -35.395 1.00 38.11 248 ASN A O 1
ATOM 1691 N N . SER A 1 249 ? 16.403 -17.139 -34.643 1.00 35.11 249 SER A N 1
ATOM 1692 C CA . SER A 1 249 ? 15.483 -16.736 -33.587 1.00 31.42 249 SER A CA 1
ATOM 1693 C C . SER A 1 249 ? 16.207 -15.898 -32.538 1.00 29.51 249 SER A C 1
ATOM 1694 O O . SER A 1 249 ? 17.373 -16.147 -32.235 1.00 31.79 249 SER A O 1
ATOM 1697 N N . LEU A 1 250 ? 15.515 -14.907 -31.988 1.00 26.98 250 LEU A N 1
ATOM 1698 C CA . LEU A 1 250 ? 16.105 -14.051 -30.967 1.00 24.49 250 LEU A CA 1
ATOM 1699 C C . LEU A 1 250 ? 15.424 -14.249 -29.616 1.00 20.37 250 LEU A C 1
ATOM 1700 O O . LEU A 1 250 ? 15.655 -13.493 -28.671 1.00 19.14 250 LEU A O 1
ATOM 1705 N N . ILE A 1 251 ? 14.577 -15.268 -29.524 1.00 15.37 251 ILE A N 1
ATOM 1706 C CA . ILE A 1 251 ? 13.881 -15.550 -28.272 1.00 10.91 251 ILE A CA 1
ATOM 1707 C C . ILE A 1 251 ? 14.909 -15.995 -27.233 1.00 9.66 251 ILE A C 1
ATOM 1708 O O . ILE A 1 251 ? 15.742 -16.865 -27.510 1.00 8.86 251 ILE A O 1
ATOM 1713 N N . LYS A 1 252 ? 14.856 -15.399 -26.045 1.00 8.78 252 LYS A N 1
ATOM 1714 C CA . LYS A 1 252 ? 15.789 -15.743 -24.974 1.00 9.10 252 LYS A CA 1
ATOM 1715 C C . LYS A 1 252 ? 15.106 -16.577 -23.894 1.00 8.18 252 LYS A C 1
ATOM 1716 O O . LYS A 1 252 ? 15.756 -17.346 -23.185 1.00 7.08 252 LYS A O 1
ATOM 1722 N N . LYS A 1 253 ? 13.794 -16.412 -23.770 1.00 7.23 253 LYS A N 1
ATOM 1723 C CA . LYS A 1 253 ? 13.025 -17.145 -22.770 1.00 5.59 253 LYS A CA 1
ATOM 1724 C C . LYS A 1 253 ? 11.697 -17.601 -23.363 1.00 7.72 253 LYS A C 1
ATOM 1725 O O . LYS A 1 253 ? 11.043 -16.859 -24.101 1.00 8.10 253 LYS A O 1
ATOM 1731 N N . PHE A 1 254 ? 11.306 -18.832 -23.047 1.00 6.14 254 PHE A N 1
ATOM 1732 C CA . PHE A 1 254 ? 10.050 -19.371 -23.542 1.00 6.87 254 PHE A CA 1
ATOM 1733 C C . PHE A 1 254 ? 9.350 -19.935 -22.327 1.00 5.44 254 PHE A C 1
ATOM 1734 O O . PHE A 1 254 ? 9.914 -20.749 -21.592 1.00 4.12 254 PHE A O 1
ATOM 1742 N N . THR A 1 255 ? 8.125 -19.477 -22.111 1.00 4.86 255 THR A N 1
ATOM 1743 C CA . THR A 1 255 ? 7.336 -19.920 -20.978 1.00 5.74 255 THR A CA 1
ATOM 1744 C C . THR A 1 255 ? 6.075 -20.607 -21.450 1.00 4.81 255 THR A C 1
ATOM 1745 O O . THR A 1 255 ? 5.432 -20.146 -22.395 1.00 5.72 255 THR A O 1
ATOM 1749 N N . PHE A 1 256 ? 5.733 -21.705 -20.783 1.00 3.55 256 PHE A N 1
ATOM 1750 C CA . PHE A 1 256 ? 4.508 -22.440 -21.069 1.00 6.64 256 PHE A CA 1
ATOM 1751 C C . PHE A 1 256 ? 3.730 -22.436 -19.756 1.00 5.11 256 PHE A C 1
ATOM 1752 O O . PHE A 1 256 ? 4.294 -22.703 -18.694 1.00 5.56 256 PHE A O 1
ATOM 1760 N N . ARG A 1 257 ? 2.445 -22.102 -19.813 1.00 6.06 257 ARG A N 1
ATOM 1761 C CA . ARG A 1 257 ? 1.624 -22.092 -18.608 1.00 5.96 257 ARG A CA 1
ATOM 1762 C C . ARG A 1 257 ? 0.251 -22.677 -18.894 1.00 5.99 257 ARG A C 1
ATOM 1763 O O . ARG A 1 257 ? -0.428 -22.250 -19.823 1.00 3.74 257 ARG A O 1
ATOM 1771 N N . ASN A 1 258 ? -0.151 -23.648 -18.082 1.00 4.62 258 ASN A N 1
ATOM 1772 C CA . ASN A 1 258 ? -1.442 -24.308 -18.234 1.00 7.66 258 ASN A CA 1
ATOM 1773 C C . ASN A 1 258 ? -1.651 -24.946 -19.606 1.00 7.39 258 ASN A C 1
ATOM 1774 O O . ASN A 1 258 ? -2.763 -24.931 -20.145 1.00 7.77 258 ASN A O 1
ATOM 1779 N N . VAL A 1 259 ? -0.586 -25.493 -20.183 1.00 6.46 259 VAL A N 1
ATOM 1780 C CA . VAL A 1 259 ? -0.718 -26.156 -21.474 1.00 8.34 259 VAL A CA 1
ATOM 1781 C C . VAL A 1 259 ? -0.957 -27.637 -21.186 1.00 8.55 259 VAL A C 1
ATOM 1782 O O . VAL A 1 259 ? -0.603 -28.124 -20.106 1.00 7.67 259 VAL A O 1
ATOM 1786 N N . LYS A 1 260 ? -1.585 -28.331 -22.132 1.00 7.68 260 LYS A N 1
ATOM 1787 C CA . LYS A 1 260 ? -1.865 -29.763 -21.998 1.00 8.07 260 LYS A CA 1
ATOM 1788 C C . LYS A 1 260 ? -0.787 -30.482 -22.781 1.00 9.63 260 LYS A C 1
ATOM 1789 O O . LYS A 1 260 ? -0.746 -30.401 -24.009 1.00 6.56 260 LYS A O 1
ATOM 1795 N N . ILE A 1 261 ? 0.074 -31.203 -22.076 1.00 7.62 261 ILE A N 1
ATOM 1796 C CA . ILE A 1 261 ? 1.166 -31.870 -22.752 1.00 9.65 261 ILE A CA 1
ATOM 1797 C C . ILE A 1 261 ? 1.373 -33.308 -22.282 1.00 9.70 261 ILE A C 1
ATOM 1798 O O . ILE A 1 261 ? 0.861 -33.711 -21.233 1.00 7.79 261 ILE A O 1
ATOM 1803 N N . THR A 1 262 ? 2.090 -34.083 -23.095 1.00 8.14 262 THR A N 1
ATOM 1804 C CA . THR A 1 262 ? 2.387 -35.486 -22.804 1.00 8.59 262 THR A CA 1
ATOM 1805 C C . THR A 1 262 ? 3.829 -35.740 -23.227 1.00 8.38 262 THR A C 1
ATOM 1806 O O . THR A 1 262 ? 4.438 -34.886 -23.856 1.00 6.02 262 THR A O 1
ATOM 1810 N N . ASP A 1 263 ? 4.374 -36.907 -22.890 1.00 8.13 263 ASP A N 1
ATOM 1811 C CA . ASP A 1 263 ? 5.745 -37.214 -23.293 1.00 8.40 263 ASP A CA 1
ATOM 1812 C C . ASP A 1 263 ? 5.907 -37.040 -24.807 1.00 7.63 263 ASP A C 1
ATOM 1813 O O .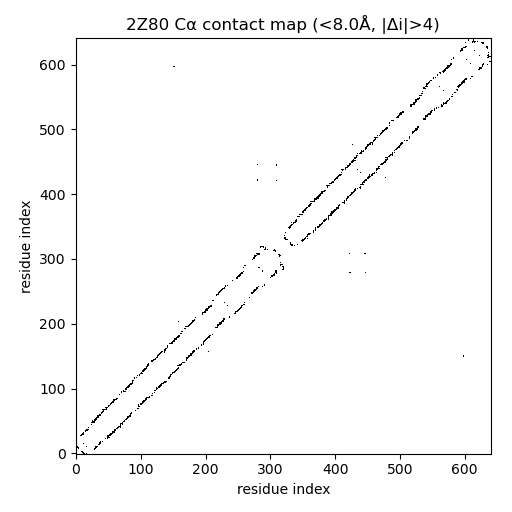 ASP A 1 263 ? 6.910 -36.502 -25.280 1.00 5.91 263 ASP A O 1
ATOM 1818 N N . GLU A 1 264 ? 4.919 -37.499 -25.570 1.00 8.86 264 GLU A N 1
ATOM 1819 C CA . GLU A 1 264 ? 4.991 -37.389 -27.024 1.00 8.57 264 GLU A CA 1
ATOM 1820 C C . GLU A 1 264 ? 4.947 -35.953 -27.559 1.00 7.29 264 GLU A C 1
ATOM 1821 O O . GLU A 1 264 ? 5.739 -35.584 -28.429 1.00 6.43 264 GLU A O 1
ATOM 1827 N N . SER A 1 265 ? 4.039 -35.132 -27.044 1.00 6.90 265 SER A N 1
ATOM 1828 C CA . SER A 1 265 ? 3.969 -33.758 -27.519 1.00 7.03 265 SER A CA 1
ATOM 1829 C C . SER A 1 265 ? 5.119 -32.918 -26.963 1.00 7.27 265 SER A C 1
ATOM 1830 O O . SER A 1 265 ? 5.540 -31.948 -27.593 1.00 5.90 265 SER A O 1
ATOM 1833 N N . LEU A 1 266 ? 5.643 -33.296 -25.796 1.00 6.96 266 LEU A N 1
ATOM 1834 C CA . LEU A 1 266 ? 6.759 -32.546 -25.211 1.00 6.90 266 LEU A CA 1
ATOM 1835 C C . LEU A 1 266 ? 7.953 -32.741 -26.138 1.00 6.87 266 LEU A C 1
ATOM 1836 O O . LEU A 1 266 ? 8.751 -31.829 -26.343 1.00 6.00 266 LEU A O 1
ATOM 1841 N N . PHE A 1 267 ? 8.073 -33.940 -26.699 1.00 6.51 267 PHE A N 1
ATOM 1842 C CA . PHE A 1 267 ? 9.175 -34.233 -27.613 1.00 5.91 267 PHE A CA 1
ATOM 1843 C C . PHE A 1 267 ? 9.089 -33.359 -28.861 1.00 7.14 267 PHE A C 1
ATOM 1844 O O . PHE A 1 267 ? 10.102 -32.852 -29.351 1.00 7.72 267 PHE A O 1
ATOM 1852 N N . GLN A 1 268 ? 7.877 -33.192 -29.378 1.00 6.40 268 GLN A N 1
ATOM 1853 C CA . GLN A 1 268 ? 7.664 -32.368 -30.560 1.00 5.42 268 GLN A CA 1
ATOM 1854 C C . GLN A 1 268 ? 7.943 -30.904 -30.245 1.00 6.12 268 GLN A C 1
ATOM 1855 O O . GLN A 1 268 ? 8.562 -30.197 -31.044 1.00 6.19 268 GLN A O 1
ATOM 1861 N N . VAL A 1 269 ? 7.488 -30.446 -29.083 1.00 6.98 269 VAL A N 1
ATOM 1862 C CA . VAL A 1 269 ? 7.720 -29.062 -28.684 1.00 8.13 269 VAL A CA 1
ATOM 1863 C C . VAL A 1 269 ? 9.209 -28.817 -28.498 1.00 8.75 269 VAL A C 1
ATOM 1864 O O . VAL A 1 269 ? 9.714 -27.750 -28.843 1.00 8.66 269 VAL A O 1
ATOM 1868 N N . MET A 1 270 ? 9.915 -29.809 -27.965 1.00 8.00 270 MET A N 1
ATOM 1869 C CA . MET A 1 270 ? 11.350 -29.666 -27.742 1.00 9.09 270 MET A CA 1
ATOM 1870 C C . MET A 1 270 ? 12.099 -29.577 -29.071 1.00 9.86 270 MET A C 1
ATOM 1871 O O . MET A 1 270 ? 13.173 -28.984 -29.145 1.00 9.07 270 MET A O 1
ATOM 1876 N N . LYS A 1 271 ? 11.545 -30.172 -30.124 1.00 10.79 271 LYS A N 1
ATOM 1877 C CA . LYS A 1 271 ? 12.203 -30.098 -31.423 1.00 10.67 271 LYS A CA 1
ATOM 1878 C C . LYS A 1 271 ? 12.250 -28.628 -31.825 1.00 10.58 271 LYS A C 1
ATOM 1879 O O . LYS A 1 271 ? 13.227 -28.162 -32.404 1.00 10.47 271 LYS A O 1
ATOM 1885 N N . LEU A 1 272 ? 11.185 -27.899 -31.505 1.00 9.42 272 LEU A N 1
ATOM 1886 C CA . LEU A 1 272 ? 11.112 -26.481 -31.829 1.00 10.48 272 LEU A CA 1
ATOM 1887 C C . LEU A 1 272 ? 12.079 -25.690 -30.955 1.00 11.79 272 LEU A C 1
ATOM 1888 O O . LEU A 1 272 ? 12.826 -24.845 -31.448 1.00 13.04 272 LEU A O 1
ATOM 1893 N N . LEU A 1 273 ? 12.064 -25.968 -29.655 1.00 9.34 273 LEU A N 1
ATOM 1894 C CA . LEU A 1 273 ? 12.938 -25.264 -28.723 1.00 8.61 273 LEU A CA 1
ATOM 1895 C C . LEU A 1 273 ? 14.405 -25.541 -29.035 1.00 8.29 273 LEU A C 1
ATOM 1896 O O . LEU A 1 273 ? 15.259 -24.666 -28.874 1.00 7.84 273 LEU A O 1
ATOM 1901 N N . ASN A 1 274 ? 14.697 -26.757 -29.484 1.00 8.00 274 ASN A N 1
ATOM 1902 C CA . ASN A 1 274 ? 16.073 -27.117 -29.796 1.00 10.38 274 ASN A CA 1
ATOM 1903 C C . ASN A 1 274 ? 16.638 -26.257 -30.917 1.00 12.11 274 ASN A C 1
ATOM 1904 O O . ASN A 1 274 ? 17.857 -26.106 -31.029 1.00 14.67 274 ASN A O 1
ATOM 1909 N N . GLN A 1 275 ? 15.759 -25.688 -31.737 1.00 13.71 275 GLN A N 1
ATOM 1910 C CA . GLN A 1 275 ? 16.199 -24.857 -32.854 1.00 16.60 275 GLN A CA 1
ATOM 1911 C C . GLN A 1 275 ? 16.498 -23.408 -32.463 1.00 17.17 275 GLN A C 1
ATOM 1912 O O . GLN A 1 275 ? 17.138 -22.680 -33.226 1.00 17.83 275 GLN A O 1
ATOM 1918 N N . ILE A 1 276 ? 16.033 -22.986 -31.290 1.00 14.98 276 ILE A N 1
ATOM 1919 C CA . ILE A 1 276 ? 16.281 -21.623 -30.817 1.00 15.21 276 ILE A CA 1
ATOM 1920 C C . ILE A 1 276 ? 17.699 -21.578 -30.235 1.00 16.23 276 ILE A C 1
ATOM 1921 O O . ILE A 1 276 ? 17.901 -21.822 -29.047 1.00 14.99 276 ILE A O 1
ATOM 1926 N N . SER A 1 277 ? 18.668 -21.256 -31.091 1.00 19.08 277 SER A N 1
ATOM 1927 C CA . SER A 1 277 ? 20.086 -21.212 -30.725 1.00 21.43 277 SER A CA 1
ATOM 1928 C C . SER A 1 277 ? 20.466 -20.445 -29.463 1.00 20.38 277 SER A C 1
ATOM 1929 O O . SER A 1 277 ? 21.355 -20.869 -28.725 1.00 21.97 277 SER A O 1
ATOM 1932 N N . GLY A 1 278 ? 19.806 -19.322 -29.212 1.00 18.34 278 GLY A N 1
ATOM 1933 C CA . GLY A 1 278 ? 20.141 -18.540 -28.035 1.00 15.89 278 GLY A CA 1
ATOM 1934 C C . GLY A 1 278 ? 19.206 -18.669 -26.844 1.00 13.63 278 GLY A C 1
ATOM 1935 O O . GLY A 1 278 ? 19.241 -17.830 -25.943 1.00 12.33 278 GLY A O 1
ATOM 1936 N N . LEU A 1 279 ? 18.378 -19.710 -26.818 1.00 12.31 279 LEU A N 1
ATOM 1937 C CA . LEU A 1 279 ? 17.447 -19.893 -25.704 1.00 8.93 279 LEU A CA 1
ATOM 1938 C C . LEU A 1 279 ? 18.203 -20.059 -24.388 1.00 9.36 279 LEU A C 1
ATOM 1939 O O . LEU A 1 279 ? 18.960 -21.014 -24.209 1.00 10.35 279 LEU A O 1
ATOM 1944 N N . LEU A 1 280 ? 17.988 -19.127 -23.466 1.00 7.68 280 LEU A N 1
ATOM 1945 C CA . LEU A 1 280 ? 18.661 -19.146 -22.175 1.00 7.05 280 LEU A CA 1
ATOM 1946 C C . LEU A 1 280 ? 17.778 -19.545 -21.001 1.00 7.34 280 LEU A C 1
ATOM 1947 O O . LEU A 1 280 ? 18.279 -20.000 -19.977 1.00 7.16 280 LEU A O 1
ATOM 1952 N N . GLU A 1 281 ? 16.470 -19.346 -21.131 1.00 6.94 281 GLU A N 1
ATOM 1953 C CA . GLU A 1 281 ? 15.563 -19.661 -20.035 1.00 4.94 281 GLU A CA 1
ATOM 1954 C C . GLU A 1 281 ? 14.314 -20.374 -20.527 1.00 1.40 281 GLU A C 1
ATOM 1955 O O . GLU A 1 281 ? 13.705 -19.963 -21.509 1.00 3.84 281 GLU A O 1
ATOM 1961 N N . LEU A 1 282 ? 13.933 -21.436 -19.826 1.00 2.45 282 LEU A N 1
ATOM 1962 C CA . LEU A 1 282 ? 12.770 -22.237 -20.202 1.00 2.62 282 LEU A CA 1
ATOM 1963 C C . LEU A 1 282 ? 11.897 -22.461 -18.971 1.00 3.68 282 LEU A C 1
ATOM 1964 O O . LEU A 1 282 ? 12.304 -23.134 -18.034 1.00 3.58 282 LEU A O 1
ATOM 1969 N N . GLU A 1 283 ? 10.694 -21.894 -18.985 1.00 3.22 283 GLU A N 1
ATOM 1970 C CA . GLU A 1 283 ? 9.779 -22.011 -17.853 1.00 6.31 283 GLU A CA 1
ATOM 1971 C C . GLU A 1 283 ? 8.678 -23.021 -18.161 1.00 5.23 283 GLU A C 1
ATOM 1972 O O . GLU A 1 283 ? 7.794 -22.768 -18.982 1.00 6.44 283 GLU A O 1
ATOM 1978 N N . PHE A 1 284 ? 8.756 -24.174 -17.503 1.00 4.53 284 PHE A N 1
ATOM 1979 C CA . PHE A 1 284 ? 7.788 -25.250 -17.688 1.00 5.46 284 PHE A CA 1
ATOM 1980 C C . PHE A 1 284 ? 6.960 -25.534 -16.435 1.00 4.26 284 PHE A C 1
ATOM 1981 O O . PHE A 1 284 ? 6.311 -26.578 -16.314 1.00 4.21 284 PHE A O 1
ATOM 1989 N N . SER A 1 285 ? 6.982 -24.609 -15.492 1.00 4.56 285 SER A N 1
ATOM 1990 C CA . SER A 1 285 ? 6.205 -24.797 -14.274 1.00 5.61 285 SER A CA 1
ATOM 1991 C C . SER A 1 285 ? 4.716 -24.676 -14.593 1.00 5.04 285 SER A C 1
ATOM 1992 O O . SER A 1 285 ? 4.342 -24.095 -15.609 1.00 5.73 285 SER A O 1
ATOM 1995 N N . ARG A 1 286 ? 3.870 -25.243 -13.736 1.00 4.85 286 ARG A N 1
ATOM 1996 C CA . ARG A 1 286 ? 2.417 -25.141 -13.894 1.00 6.50 286 ARG A CA 1
ATOM 1997 C C . ARG A 1 286 ? 1.784 -25.719 -15.160 1.00 7.43 286 ARG A C 1
ATOM 1998 O O . ARG A 1 286 ? 0.872 -25.107 -15.727 1.00 7.48 286 ARG A O 1
ATOM 2006 N N . ASN A 1 287 ? 2.237 -26.888 -15.605 1.00 5.12 287 ASN A N 1
ATOM 2007 C CA . ASN A 1 287 ? 1.664 -27.493 -16.800 1.00 4.82 287 ASN A CA 1
ATOM 2008 C C . ASN A 1 287 ? 1.201 -28.925 -16.551 1.00 4.38 287 ASN A C 1
ATOM 2009 O O . ASN A 1 287 ? 1.031 -29.714 -17.484 1.00 6.27 287 ASN A O 1
ATOM 2014 N N . GLN A 1 288 ? 0.988 -29.252 -15.282 1.00 4.36 288 GLN A N 1
ATOM 2015 C CA . GLN A 1 288 ? 0.539 -30.586 -14.906 1.00 3.69 288 GLN A CA 1
ATOM 2016 C C . GLN A 1 288 ? 1.393 -31.705 -15.490 1.00 4.24 288 GLN A C 1
ATOM 2017 O O . GLN A 1 288 ? 0.887 -32.757 -15.891 1.00 5.42 288 GLN A O 1
ATOM 2023 N N . LEU A 1 289 ? 2.699 -31.463 -15.534 1.00 6.29 289 LEU A N 1
ATOM 2024 C CA . LEU A 1 289 ? 3.644 -32.456 -16.035 1.00 6.43 289 LEU A CA 1
ATOM 2025 C C . LEU A 1 289 ? 3.801 -33.554 -14.994 1.00 7.33 289 LEU A C 1
ATOM 2026 O O . LEU A 1 289 ? 3.853 -33.272 -13.802 1.00 5.31 289 LEU A O 1
ATOM 2031 N N . LYS A 1 290 ? 3.880 -34.802 -15.452 1.00 6.86 290 LYS A N 1
ATOM 2032 C CA . LYS A 1 290 ? 4.060 -35.941 -14.555 1.00 7.17 290 LYS A CA 1
ATOM 2033 C C . LYS A 1 290 ? 5.394 -36.607 -14.876 1.00 5.87 290 LYS A C 1
ATOM 2034 O O . LYS A 1 290 ? 5.970 -37.295 -14.041 1.00 3.72 290 LYS A O 1
ATOM 2040 N N . SER A 1 291 ? 5.884 -36.383 -16.093 1.00 4.48 291 SER A N 1
ATOM 2041 C CA . SER A 1 291 ? 7.128 -36.996 -16.539 1.00 5.59 291 SER A CA 1
ATOM 2042 C C . SER A 1 291 ? 7.674 -36.293 -17.770 1.00 6.93 291 SER A C 1
ATOM 2043 O O . SER A 1 291 ? 7.058 -35.359 -18.287 1.00 6.97 291 SER A O 1
ATOM 2046 N N . VAL A 1 292 ? 8.833 -36.761 -18.230 1.00 7.81 292 VAL A N 1
ATOM 2047 C CA . VAL A 1 292 ? 9.469 -36.250 -19.444 1.00 8.73 292 VAL A CA 1
ATOM 2048 C C . VAL A 1 292 ? 10.201 -37.424 -20.098 1.00 10.85 292 VAL A C 1
ATOM 2049 O O . VAL A 1 292 ? 10.634 -38.348 -19.410 1.00 12.31 292 VAL A O 1
ATOM 2053 N N . PRO A 1 293 ? 10.327 -37.415 -21.432 1.00 11.12 293 PRO A N 1
ATOM 2054 C CA . PRO A 1 293 ? 11.025 -38.506 -22.125 1.00 12.03 293 PRO A CA 1
ATOM 2055 C C . PRO A 1 293 ? 12.509 -38.472 -21.746 1.00 12.00 293 PRO A C 1
ATOM 2056 O O . PRO A 1 293 ? 13.062 -37.394 -21.542 1.00 10.43 293 PRO A O 1
ATOM 2060 N N . ASP A 1 294 ? 13.157 -39.630 -21.665 1.00 12.28 294 ASP A N 1
ATOM 2061 C CA . ASP A 1 294 ? 14.581 -39.656 -21.332 1.00 14.23 294 ASP A CA 1
ATOM 2062 C C . ASP A 1 294 ? 15.356 -38.842 -22.371 1.00 13.53 294 ASP A C 1
ATOM 2063 O O . ASP A 1 294 ? 15.077 -38.935 -23.565 1.00 14.74 294 ASP A O 1
ATOM 2068 N N . GLY A 1 295 ? 16.304 -38.030 -21.904 1.00 11.51 295 GLY A N 1
ATOM 2069 C CA . GLY A 1 295 ? 17.119 -37.213 -22.794 1.00 9.66 295 GLY A CA 1
ATOM 2070 C C . GLY A 1 295 ? 16.487 -35.961 -23.382 1.00 7.94 295 GLY A C 1
ATOM 2071 O O . GLY A 1 295 ? 17.115 -35.266 -24.181 1.00 7.68 295 GLY A O 1
ATOM 2072 N N . ILE A 1 296 ? 15.259 -35.653 -22.977 1.00 7.51 296 ILE A N 1
ATOM 2073 C CA . ILE A 1 296 ? 14.537 -34.496 -23.496 1.00 6.60 296 ILE A CA 1
ATOM 2074 C C . ILE A 1 296 ? 15.284 -33.152 -23.479 1.00 8.38 296 ILE A C 1
ATOM 2075 O O . ILE A 1 296 ? 15.143 -32.359 -24.411 1.00 8.44 296 ILE A O 1
ATOM 2080 N N . PHE A 1 297 ? 16.083 -32.893 -22.443 1.00 7.60 297 PHE A N 1
ATOM 2081 C CA . PHE A 1 297 ? 16.799 -31.616 -22.337 1.00 8.76 297 PHE A CA 1
ATOM 2082 C C . PHE A 1 297 ? 18.248 -31.631 -22.826 1.00 10.38 297 PHE A C 1
ATOM 2083 O O . PHE A 1 297 ? 18.948 -30.623 -22.704 1.00 9.69 297 PHE A O 1
ATOM 2091 N N . ASP A 1 298 ? 18.690 -32.746 -23.397 1.00 10.56 298 ASP A N 1
ATOM 2092 C CA . ASP A 1 298 ? 20.081 -32.882 -23.830 1.00 12.08 298 ASP A CA 1
ATOM 2093 C C . ASP A 1 298 ? 20.619 -31.976 -24.930 1.00 13.55 298 ASP A C 1
ATOM 2094 O O . ASP A 1 298 ? 21.835 -31.862 -25.087 1.00 14.03 298 ASP A O 1
ATOM 2099 N N . ARG A 1 299 ? 19.736 -31.333 -25.683 1.00 12.28 299 ARG A N 1
ATOM 2100 C CA . ARG A 1 299 ? 20.168 -30.465 -26.769 1.00 14.22 299 ARG A CA 1
ATOM 2101 C C . ARG A 1 299 ? 20.066 -28.973 -26.447 1.00 13.76 299 ARG A C 1
ATOM 2102 O O . ARG A 1 299 ? 20.344 -28.127 -27.297 1.00 13.13 299 ARG A O 1
ATOM 2110 N N . LEU A 1 300 ? 19.668 -28.656 -25.218 1.00 10.79 300 LEU A N 1
ATOM 2111 C CA . LEU A 1 300 ? 19.551 -27.264 -24.786 1.00 13.36 300 LEU A CA 1
ATOM 2112 C C . LEU A 1 300 ? 20.872 -26.855 -24.136 1.00 14.63 300 LEU A C 1
ATOM 2113 O O . LEU A 1 300 ? 20.906 -26.464 -22.974 1.00 14.51 300 LEU A O 1
ATOM 2118 N N . THR A 1 301 ? 21.958 -26.950 -24.894 1.00 17.73 301 THR A N 1
ATOM 2119 C CA . THR A 1 301 ? 23.283 -26.625 -24.377 1.00 19.60 301 THR A CA 1
ATOM 2120 C C . THR A 1 301 ? 23.521 -25.174 -23.941 1.00 19.03 301 THR A C 1
ATOM 2121 O O . THR A 1 301 ? 24.394 -24.921 -23.111 1.00 21.82 301 THR A O 1
ATOM 2125 N N . SER A 1 302 ? 22.754 -24.229 -24.477 1.00 17.81 302 SER A N 1
ATOM 2126 C CA . SER A 1 302 ? 22.918 -22.824 -24.099 1.00 16.20 302 SER A CA 1
ATOM 2127 C C . SER A 1 302 ? 22.000 -22.403 -22.959 1.00 13.72 302 SER A C 1
ATOM 2128 O O . SER A 1 302 ? 22.054 -21.264 -22.507 1.00 12.05 302 SER A O 1
ATOM 2131 N N . LEU A 1 303 ? 21.166 -23.324 -22.487 1.00 11.43 303 LEU A N 1
ATOM 2132 C CA . LEU A 1 303 ? 20.230 -23.022 -21.408 1.00 8.96 303 LEU A CA 1
ATOM 2133 C C . LEU A 1 303 ? 20.934 -22.662 -20.103 1.00 7.99 303 LEU A C 1
ATOM 2134 O O . LEU A 1 303 ? 21.887 -23.329 -19.700 1.00 8.63 303 LEU A O 1
ATOM 2139 N N . GLN A 1 304 ? 20.454 -21.610 -19.443 1.00 6.92 304 GLN A N 1
ATOM 2140 C CA . GLN A 1 304 ? 21.026 -21.173 -18.178 1.00 6.14 304 GLN A CA 1
ATOM 2141 C C . GLN A 1 304 ? 20.082 -21.443 -17.004 1.00 7.00 304 GLN A C 1
ATOM 2142 O O . GLN A 1 304 ? 20.526 -21.790 -15.911 1.00 7.75 304 GLN A O 1
ATOM 2148 N N . LYS A 1 305 ? 18.782 -21.291 -17.240 1.00 6.58 305 LYS A N 1
ATOM 2149 C CA . LYS A 1 305 ? 17.780 -21.487 -16.199 1.00 5.04 305 LYS A CA 1
ATOM 2150 C C . LYS A 1 305 ? 16.573 -22.287 -16.669 1.00 4.97 305 LYS A C 1
ATOM 2151 O O . LYS A 1 305 ? 16.131 -22.150 -17.808 1.00 4.99 305 LYS A O 1
ATOM 2157 N N . ILE A 1 306 ? 16.030 -23.112 -15.781 1.00 5.41 306 ILE A N 1
ATOM 2158 C CA . ILE A 1 306 ? 14.840 -23.885 -16.114 1.00 4.54 306 ILE A CA 1
ATOM 2159 C C . ILE A 1 306 ? 13.933 -23.910 -14.883 1.00 5.61 306 ILE A C 1
ATOM 2160 O O . ILE A 1 306 ? 14.421 -23.955 -13.761 1.00 7.08 306 ILE A O 1
ATOM 2165 N N . TRP A 1 307 ? 12.620 -23.837 -15.108 1.00 6.79 307 TRP A N 1
ATOM 2166 C CA . TRP A 1 307 ? 11.624 -23.890 -14.034 1.00 7.49 307 TRP A CA 1
ATOM 2167 C C . TRP A 1 307 ? 10.817 -25.163 -14.267 1.00 4.66 307 TRP A C 1
ATOM 2168 O O . TRP A 1 307 ? 10.277 -25.363 -15.355 1.00 5.88 307 TRP A O 1
ATOM 2179 N N . LEU A 1 308 ? 10.731 -26.015 -13.253 1.00 4.03 308 LEU A N 1
ATOM 2180 C CA . LEU A 1 308 ? 9.988 -27.267 -13.376 1.00 3.13 308 LEU A CA 1
ATOM 2181 C C . LEU A 1 308 ? 9.013 -27.489 -12.226 1.00 4.24 308 LEU A C 1
ATOM 2182 O O . LEU A 1 308 ? 8.355 -28.532 -12.167 1.00 3.53 308 LEU A O 1
ATOM 2187 N N . HIS A 1 309 ? 8.922 -26.517 -11.321 1.00 3.30 309 HIS A N 1
ATOM 2188 C CA . HIS A 1 309 ? 8.056 -26.637 -10.146 1.00 4.66 309 HIS A CA 1
ATOM 2189 C C . HIS A 1 309 ? 6.552 -26.546 -10.409 1.00 4.90 309 HIS A C 1
ATOM 2190 O O . HIS A 1 309 ? 6.110 -26.307 -11.536 1.00 4.14 309 HIS A O 1
ATOM 2197 N N . THR A 1 310 ? 5.766 -26.743 -9.356 1.00 4.75 310 THR A N 1
ATOM 2198 C CA . THR A 1 310 ? 4.315 -26.722 -9.474 1.00 4.78 310 THR A CA 1
ATOM 2199 C C . THR A 1 310 ? 3.830 -27.685 -10.568 1.00 5.05 310 THR A C 1
ATOM 2200 O O . THR A 1 310 ? 3.041 -27.329 -11.447 1.00 5.84 310 THR A O 1
ATOM 2204 N N . ASN A 1 311 ? 4.338 -28.912 -10.505 1.00 5.12 311 ASN A N 1
ATOM 2205 C CA . ASN A 1 311 ? 3.964 -29.989 -11.421 1.00 4.19 311 ASN A CA 1
ATOM 2206 C C . ASN A 1 311 ? 3.932 -31.251 -10.566 1.00 5.53 311 ASN A C 1
ATOM 2207 O O . ASN A 1 311 ? 4.794 -31.443 -9.701 1.00 5.55 311 ASN A O 1
ATOM 2212 N N . PRO A 1 312 ? 2.950 -32.135 -10.798 1.00 4.84 312 PRO A N 1
ATOM 2213 C CA . PRO A 1 312 ? 2.847 -33.370 -10.013 1.00 5.79 312 PRO A CA 1
ATOM 2214 C C . PRO A 1 312 ? 3.751 -34.489 -10.526 1.00 6.21 312 PRO A C 1
ATOM 2215 O O . PRO A 1 312 ? 3.270 -35.502 -11.041 1.00 6.07 312 PRO A O 1
ATOM 2219 N N . TRP A 1 313 ? 5.056 -34.307 -10.368 1.00 5.94 313 TRP A N 1
ATOM 2220 C CA . TRP A 1 313 ? 6.017 -35.294 -10.828 1.00 6.54 313 TRP A CA 1
ATOM 2221 C C . TRP A 1 313 ? 5.815 -36.681 -10.237 1.00 6.34 313 TRP A C 1
ATOM 2222 O O . TRP A 1 313 ? 5.659 -36.845 -9.019 1.00 6.61 313 TRP A O 1
ATOM 2233 N N . ASP A 1 314 ? 5.820 -37.676 -11.116 1.00 6.62 314 ASP A N 1
ATOM 2234 C CA . ASP A 1 314 ? 5.684 -39.065 -10.706 1.00 6.44 314 ASP A CA 1
ATOM 2235 C C . ASP A 1 314 ? 7.109 -39.505 -10.382 1.00 7.76 314 ASP A C 1
ATOM 2236 O O . ASP A 1 314 ? 7.895 -39.785 -11.290 1.00 7.57 314 ASP A O 1
ATOM 2241 N N . CYS A 1 315 ? 7.457 -39.554 -9.101 1.00 7.23 315 CYS A N 1
ATOM 2242 C CA . CYS A 1 315 ? 8.816 -39.951 -8.750 1.00 9.66 315 CYS A CA 1
ATOM 2243 C C . CYS A 1 315 ? 9.056 -41.446 -8.567 1.00 10.59 315 CYS A C 1
ATOM 2244 O O . CYS A 1 315 ? 9.971 -41.850 -7.838 1.00 11.50 315 CYS A O 1
ATOM 2247 N N . SER A 1 316 ? 8.234 -42.263 -9.221 1.00 11.74 316 SER A N 1
ATOM 2248 C CA . SER A 1 316 ? 8.422 -43.709 -9.168 1.00 13.54 316 SER A CA 1
ATOM 2249 C C . SER A 1 316 ? 9.778 -43.820 -9.843 1.00 16.59 316 SER A C 1
ATOM 2250 O O . SER A 1 316 ? 10.059 -43.089 -10.796 1.00 13.96 316 SER A O 1
ATOM 2253 N N . CYS A 1 317 ? 10.619 -44.738 -9.394 1.00 19.61 317 CYS A N 1
ATOM 2254 C CA . CYS A 1 317 ? 11.955 -44.750 -9.949 1.00 25.26 317 CYS A CA 1
ATOM 2255 C C . CYS A 1 317 ? 12.304 -44.992 -11.391 1.00 25.87 317 CYS A C 1
ATOM 2256 O O . CYS A 1 317 ? 13.006 -44.172 -11.985 1.00 29.00 317 CYS A O 1
ATOM 2259 N N . PRO A 1 318 ? 11.861 -46.103 -11.984 1.00 25.52 318 PRO A N 1
ATOM 2260 C CA . PRO A 1 318 ? 12.282 -46.200 -13.380 1.00 22.57 318 PRO A CA 1
ATOM 2261 C C . PRO A 1 318 ? 12.010 -44.881 -14.119 1.00 19.72 318 PRO A C 1
ATOM 2262 O O . PRO A 1 318 ? 12.914 -44.246 -14.675 1.00 17.34 318 PRO A O 1
ATOM 2266 N N . ARG A 1 319 ? 10.758 -44.451 -14.053 1.00 15.90 319 ARG A N 1
ATOM 2267 C CA . ARG A 1 319 ? 10.304 -43.249 -14.730 1.00 11.32 319 ARG A CA 1
ATOM 2268 C C . ARG A 1 319 ? 11.047 -41.947 -14.454 1.00 10.59 319 ARG A C 1
ATOM 2269 O O . ARG A 1 319 ? 11.373 -41.214 -15.384 1.00 9.10 319 ARG A O 1
ATOM 2277 N N . ILE A 1 320 ? 11.332 -41.664 -13.188 1.00 9.08 320 ILE A N 1
ATOM 2278 C CA . ILE A 1 320 ? 11.977 -40.398 -12.828 1.00 7.81 320 ILE A CA 1
ATOM 2279 C C . ILE A 1 320 ? 13.509 -40.372 -12.896 1.00 7.25 320 ILE A C 1
ATOM 2280 O O . ILE A 1 320 ? 14.125 -39.333 -12.648 1.00 8.57 320 ILE A O 1
ATOM 2285 N N . ASP A 1 321 ? 14.120 -41.494 -13.260 1.00 7.09 321 ASP A N 1
ATOM 2286 C CA . ASP A 1 321 ? 15.577 -41.588 -13.315 1.00 8.67 321 ASP A CA 1
ATOM 2287 C C . ASP A 1 321 ? 16.258 -40.470 -14.104 1.00 8.32 321 ASP A C 1
ATOM 2288 O O . ASP A 1 321 ? 17.109 -39.758 -13.569 1.00 9.65 321 ASP A O 1
ATOM 2293 N N . TYR A 1 322 ? 15.889 -40.307 -15.371 1.00 6.10 322 TYR A N 1
ATOM 2294 C CA . TYR A 1 322 ? 16.520 -39.272 -16.183 1.00 7.59 322 TYR A CA 1
ATOM 2295 C C . TYR A 1 322 ? 16.437 -37.872 -15.595 1.00 7.14 322 TYR A C 1
ATOM 2296 O O . TYR A 1 322 ? 17.445 -37.172 -15.491 1.00 5.48 322 TYR A O 1
ATOM 2305 N N . LEU A 1 323 ? 15.229 -37.449 -15.238 1.00 6.14 323 LEU A N 1
ATOM 2306 C CA . LEU A 1 323 ? 15.043 -36.113 -14.694 1.00 5.37 323 LEU A CA 1
ATOM 2307 C C . LEU A 1 323 ? 15.777 -35.887 -13.367 1.00 6.18 323 LEU A C 1
ATOM 2308 O O . LEU A 1 323 ? 16.414 -34.853 -13.181 1.00 3.28 323 LEU A O 1
ATOM 2313 N N . SER A 1 324 ? 15.712 -36.842 -12.445 1.00 7.46 324 SER A N 1
ATOM 2314 C CA . SER A 1 324 ? 16.411 -36.644 -11.176 1.00 8.29 324 SER A CA 1
ATOM 2315 C C . SER A 1 324 ? 17.919 -36.516 -11.409 1.00 9.29 324 SER A C 1
ATOM 2316 O O . SER A 1 324 ? 18.569 -35.642 -10.834 1.00 8.19 324 SER A O 1
ATOM 2319 N N . ARG A 1 325 ? 18.463 -37.379 -12.260 1.00 9.84 325 ARG A N 1
ATOM 2320 C CA . ARG A 1 325 ? 19.887 -37.350 -12.578 1.00 10.32 325 ARG A CA 1
ATOM 2321 C C . ARG A 1 325 ? 20.275 -36.066 -13.306 1.00 9.24 325 ARG A C 1
ATOM 2322 O O . ARG A 1 325 ? 21.332 -35.483 -13.040 1.00 7.80 325 ARG A O 1
ATOM 2330 N N . TRP A 1 326 ? 19.417 -35.623 -14.225 1.00 7.39 326 TRP A N 1
ATOM 2331 C CA . TRP A 1 326 ? 19.684 -34.405 -14.983 1.00 7.01 326 TRP A CA 1
ATOM 2332 C C . TRP A 1 326 ? 19.749 -33.187 -14.057 1.00 6.38 326 TRP A C 1
ATOM 2333 O O . TRP A 1 326 ? 20.607 -32.324 -14.225 1.00 6.62 326 TRP A O 1
ATOM 2344 N N . LEU A 1 327 ? 18.851 -33.120 -13.077 1.00 6.73 327 LEU A N 1
ATOM 2345 C CA . LEU A 1 327 ? 18.839 -31.986 -12.149 1.00 6.82 327 LEU A CA 1
ATOM 2346 C C . LEU A 1 327 ? 20.120 -31.924 -11.318 1.00 9.38 327 LEU A C 1
ATOM 2347 O O . LEU A 1 327 ? 20.596 -30.842 -10.978 1.00 9.97 327 LEU A O 1
ATOM 2352 N N . ASN A 1 328 ? 20.681 -33.086 -11.000 1.00 8.38 328 ASN A N 1
ATOM 2353 C CA . ASN A 1 328 ? 21.907 -33.124 -10.213 1.00 10.69 328 ASN A CA 1
ATOM 2354 C C . ASN A 1 328 ? 23.153 -32.835 -11.047 1.00 10.08 328 ASN A C 1
ATOM 2355 O O . ASN A 1 328 ? 24.136 -32.299 -10.531 1.00 12.02 328 ASN A O 1
ATOM 2360 N N . LYS A 1 329 ? 23.120 -33.190 -12.328 1.00 10.84 329 LYS A N 1
ATOM 2361 C CA . LYS A 1 329 ? 24.254 -32.926 -13.208 1.00 10.20 329 LYS A CA 1
ATOM 2362 C C . LYS A 1 329 ? 24.281 -31.436 -13.543 1.00 11.35 329 LYS A C 1
ATOM 2363 O O . LYS A 1 329 ? 25.340 -30.808 -13.555 1.00 10.89 329 LYS A O 1
ATOM 2369 N N . ASN A 1 330 ? 23.100 -30.886 -13.817 1.00 11.76 330 ASN A N 1
ATOM 2370 C CA . ASN A 1 330 ? 22.938 -29.474 -14.152 1.00 10.82 330 ASN A CA 1
ATOM 2371 C C . ASN A 1 330 ? 22.414 -28.792 -12.892 1.00 10.66 330 ASN A C 1
ATOM 2372 O O . ASN A 1 330 ? 21.371 -28.135 -12.898 1.00 10.41 330 ASN A O 1
ATOM 2377 N N . SER A 1 331 ? 23.179 -28.943 -11.815 1.00 11.75 331 SER A N 1
ATOM 2378 C CA . SER A 1 331 ? 22.810 -28.427 -10.504 1.00 12.96 331 SER A CA 1
ATOM 2379 C C . SER A 1 331 ? 22.483 -26.943 -10.381 1.00 13.20 331 SER A C 1
ATOM 2380 O O . SER A 1 331 ? 21.778 -26.548 -9.455 1.00 14.28 331 SER A O 1
ATOM 2383 N N . GLN A 1 332 ? 22.980 -26.124 -11.302 1.00 11.07 332 GLN A N 1
ATOM 2384 C CA . GLN A 1 332 ? 22.746 -24.685 -11.220 1.00 12.01 332 GLN A CA 1
ATOM 2385 C C . GLN A 1 332 ? 21.590 -24.159 -12.056 1.00 10.32 332 GLN A C 1
ATOM 2386 O O . GLN A 1 332 ? 21.191 -23.004 -11.904 1.00 12.97 332 GLN A O 1
ATOM 2392 N N . LYS A 1 333 ? 21.045 -24.996 -12.928 1.00 10.11 333 LYS A N 1
ATOM 2393 C CA . LYS A 1 333 ? 19.969 -24.557 -13.812 1.00 9.63 333 LYS A CA 1
ATOM 2394 C C . LYS A 1 333 ? 18.570 -24.407 -13.223 1.00 10.71 333 LYS A C 1
ATOM 2395 O O . LYS A 1 333 ? 17.884 -23.421 -13.510 1.00 9.50 333 LYS A O 1
ATOM 2401 N N . GLU A 1 334 ? 18.138 -25.363 -12.406 1.00 9.42 334 GLU A N 1
ATOM 2402 C CA . GLU A 1 334 ? 16.792 -25.279 -11.844 1.00 10.21 334 GLU A CA 1
ATOM 2403 C C . GLU A 1 334 ? 16.541 -24.062 -10.965 1.00 9.63 334 GLU A C 1
ATOM 2404 O O . GLU A 1 334 ? 17.321 -23.757 -10.058 1.00 8.40 334 GLU A O 1
ATOM 2410 N N . GLN A 1 335 ? 15.449 -23.362 -11.258 1.00 6.82 335 GLN A N 1
ATOM 2411 C CA . GLN A 1 335 ? 15.033 -22.198 -10.490 1.00 9.42 335 GLN A CA 1
ATOM 2412 C C . GLN A 1 335 ? 13.844 -22.711 -9.692 1.00 9.65 335 GLN A C 1
ATOM 2413 O O . GLN A 1 335 ? 12.878 -23.226 -10.262 1.00 9.24 335 GLN A O 1
ATOM 2419 N N . GLY A 1 336 ? 13.912 -22.586 -8.375 1.00 10.99 336 GLY A N 1
ATOM 2420 C CA . GLY A 1 336 ? 12.826 -23.097 -7.555 1.00 12.35 336 GLY A CA 1
ATOM 2421 C C . GLY A 1 336 ? 13.113 -24.564 -7.304 1.00 12.30 336 GLY A C 1
ATOM 2422 O O . GLY A 1 336 ? 14.202 -25.035 -7.619 1.00 13.48 336 GLY A O 1
ATOM 2423 N N . SER A 1 337 ? 12.148 -25.298 -6.758 1.00 12.64 337 SER A N 1
ATOM 2424 C CA . SER A 1 337 ? 12.361 -26.707 -6.466 1.00 13.01 337 SER A CA 1
ATOM 2425 C C . SER A 1 337 ? 11.196 -27.599 -6.889 1.00 12.93 337 SER A C 1
ATOM 2426 O O . SER A 1 337 ? 10.140 -27.597 -6.251 1.00 12.79 337 SER A O 1
ATOM 2429 N N . ALA A 1 338 ? 11.393 -28.367 -7.957 1.00 11.87 338 ALA A N 1
ATOM 2430 C CA . ALA A 1 338 ? 10.350 -29.271 -8.440 1.00 10.32 338 ALA A CA 1
ATOM 2431 C C . ALA A 1 338 ? 10.121 -30.324 -7.359 1.00 10.28 338 ALA A C 1
ATOM 2432 O O . ALA A 1 338 ? 11.076 -30.864 -6.798 1.00 10.36 338 ALA A O 1
ATOM 2434 N N . LYS A 1 339 ? 8.860 -30.619 -7.067 1.00 9.05 339 LYS A N 1
ATOM 2435 C CA . LYS A 1 339 ? 8.549 -31.595 -6.032 1.00 10.46 339 LYS A CA 1
ATOM 2436 C C . LYS A 1 339 ? 7.760 -32.795 -6.527 1.00 9.86 339 LYS A C 1
ATOM 2437 O O . LYS A 1 339 ? 7.007 -32.716 -7.502 1.00 7.19 339 LYS A O 1
ATOM 2443 N N . CYS A 1 340 ? 7.936 -33.910 -5.830 1.00 8.34 340 CYS A N 1
ATOM 2444 C CA . CYS A 1 340 ? 7.264 -35.156 -6.174 1.00 8.77 340 CYS A CA 1
ATOM 2445 C C . CYS A 1 340 ? 5.802 -35.179 -5.742 1.00 8.38 340 CYS A C 1
ATOM 2446 O O . CYS A 1 340 ? 5.454 -34.672 -4.671 1.00 6.12 340 CYS A O 1
ATOM 2449 N N . SER A 1 341 ? 4.945 -35.769 -6.569 1.00 7.63 341 SER A N 1
ATOM 2450 C CA . SER A 1 341 ? 3.538 -35.876 -6.212 1.00 9.44 341 SER A CA 1
ATOM 2451 C C . SER A 1 341 ? 3.486 -36.820 -5.019 1.00 10.64 341 SER A C 1
ATOM 2452 O O . SER A 1 341 ? 4.251 -37.786 -4.946 1.00 10.05 341 SER A O 1
ATOM 2455 N N . GLY A 1 342 ? 2.601 -36.531 -4.071 1.00 10.31 342 GLY A N 1
ATOM 2456 C CA . GLY A 1 342 ? 2.500 -37.375 -2.897 1.00 14.20 342 GLY A CA 1
ATOM 2457 C C . GLY A 1 342 ? 3.447 -37.007 -1.763 1.00 14.17 342 GLY A C 1
ATOM 2458 O O . GLY A 1 342 ? 3.038 -36.339 -0.809 1.00 16.78 342 GLY A O 1
ATOM 2459 N N . SER A 1 343 ? 4.707 -37.430 -1.861 1.00 13.56 343 SER A N 1
ATOM 2460 C CA . SER A 1 343 ? 5.691 -37.152 -0.813 1.00 12.05 343 SER A CA 1
ATOM 2461 C C . SER A 1 343 ? 6.088 -35.684 -0.708 1.00 10.58 343 SER A C 1
ATOM 2462 O O . SER A 1 343 ? 6.382 -35.189 0.380 1.00 9.05 343 SER A O 1
ATOM 2465 N N . GLY A 1 344 ? 6.111 -34.990 -1.841 1.00 9.93 344 GLY A N 1
ATOM 2466 C CA . GLY A 1 344 ? 6.498 -33.593 -1.823 1.00 8.37 344 GLY A CA 1
ATOM 2467 C C . GLY A 1 344 ? 8.002 -33.400 -1.695 1.00 8.79 344 GLY A C 1
ATOM 2468 O O . GLY A 1 344 ? 8.468 -32.283 -1.464 1.00 9.86 344 GLY A O 1
ATOM 2469 N N . LYS A 1 345 ? 8.766 -34.481 -1.842 1.00 7.62 345 LYS A N 1
ATOM 2470 C CA . LYS A 1 345 ? 10.226 -34.402 -1.757 1.00 9.97 345 LYS A CA 1
ATOM 2471 C C . LYS A 1 345 ? 10.782 -33.803 -3.048 1.00 9.34 345 LYS A C 1
ATOM 2472 O O . LYS A 1 345 ? 10.185 -33.957 -4.111 1.00 8.34 345 LYS A O 1
ATOM 2478 N N . PRO A 1 346 ? 11.922 -33.099 -2.969 1.00 10.56 346 PRO A N 1
ATOM 2479 C CA . PRO A 1 346 ? 12.509 -32.506 -4.174 1.00 10.82 346 PRO A CA 1
ATOM 2480 C C . PRO A 1 346 ? 12.818 -33.599 -5.188 1.00 10.69 346 PRO A C 1
ATOM 2481 O O . PRO A 1 346 ? 13.368 -34.645 -4.831 1.00 11.08 346 PRO A O 1
ATOM 2485 N N . VAL A 1 347 ? 12.471 -33.361 -6.448 1.00 8.28 347 VAL A N 1
ATOM 2486 C CA . VAL A 1 347 ? 12.729 -34.351 -7.480 1.00 9.83 347 VAL A CA 1
ATOM 2487 C C . VAL A 1 347 ? 14.207 -34.729 -7.514 1.00 10.99 347 VAL A C 1
ATOM 2488 O O . VAL A 1 347 ? 14.551 -35.898 -7.700 1.00 11.94 347 VAL A O 1
ATOM 2492 N N . ARG A 1 348 ? 15.082 -33.745 -7.318 1.00 12.38 348 ARG A N 1
ATOM 2493 C CA . ARG A 1 348 ? 16.517 -34.019 -7.361 1.00 14.68 348 ARG A CA 1
ATOM 2494 C C . ARG A 1 348 ? 17.018 -34.867 -6.194 1.00 14.78 348 ARG A C 1
ATOM 2495 O O . ARG A 1 348 ? 18.158 -35.330 -6.211 1.00 13.50 348 ARG A O 1
ATOM 2503 N N . SER A 1 349 ? 16.168 -35.082 -5.194 1.00 14.65 349 SER A N 1
ATOM 2504 C CA . SER A 1 349 ? 16.563 -35.880 -4.038 1.00 14.63 349 SER A CA 1
ATOM 2505 C C . SER A 1 349 ? 16.327 -37.366 -4.279 1.00 14.64 349 SER A C 1
ATOM 2506 O O . SER A 1 349 ? 16.716 -38.200 -3.465 1.00 14.04 349 SER A O 1
ATOM 2509 N N . ILE A 1 350 ? 15.678 -37.694 -5.391 1.00 13.37 350 ILE A N 1
ATOM 2510 C CA . ILE A 1 350 ? 15.388 -39.085 -5.725 1.00 15.47 350 ILE A CA 1
ATOM 2511 C C . ILE A 1 350 ? 16.577 -39.719 -6.443 1.00 18.12 350 ILE A C 1
ATOM 2512 O O . ILE A 1 350 ? 17.108 -39.143 -7.389 1.00 18.82 350 ILE A O 1
ATOM 2517 N N . ILE A 1 351 ? 17.005 -40.892 -5.986 1.00 19.95 351 ILE A N 1
ATOM 2518 C CA . ILE A 1 351 ? 18.111 -41.591 -6.638 1.00 22.44 351 ILE A CA 1
ATOM 2519 C C . ILE A 1 351 ? 17.650 -42.996 -7.011 1.00 23.78 351 ILE A C 1
ATOM 2520 O O . ILE A 1 351 ? 17.305 -43.795 -6.141 1.00 25.16 351 ILE A O 1
ATOM 2525 N N . CYS A 1 352 ? 17.633 -43.289 -8.307 1.00 25.12 352 CYS A N 1
ATOM 2526 C CA . CYS A 1 352 ? 17.216 -44.603 -8.782 1.00 27.24 352 CYS A CA 1
ATOM 2527 C C . CYS A 1 352 ? 18.436 -45.485 -9.025 1.00 29.86 352 CYS A C 1
ATOM 2528 O O . CYS A 1 352 ? 19.441 -45.031 -9.568 1.00 30.69 352 CYS A O 1
ATOM 2531 N N . PRO A 1 353 ? 18.363 -46.763 -8.625 1.00 33.11 353 PRO A N 1
ATOM 2532 C CA . PRO A 1 353 ? 19.489 -47.680 -8.824 1.00 35.18 353 PRO A CA 1
ATOM 2533 C C . PRO A 1 353 ? 19.690 -48.049 -10.295 1.00 36.82 353 PRO A C 1
ATOM 2534 O O . PRO A 1 353 ? 19.790 -49.258 -10.596 1.00 38.67 353 PRO A O 1
ATOM 2539 N N . SER B 1 27 ? -18.842 -35.848 -30.515 1.00 29.19 27 SER B N 1
ATOM 2540 C CA . SER B 1 27 ? -18.537 -37.282 -30.243 1.00 27.21 27 SER B CA 1
ATOM 2541 C C . SER B 1 27 ? -17.461 -37.408 -29.171 1.00 25.24 27 SER B C 1
ATOM 2542 O O . SER B 1 27 ? -17.076 -36.424 -28.543 1.00 25.19 27 SER B O 1
ATOM 2545 N N . LEU B 1 28 ? -16.980 -38.627 -28.969 1.00 23.03 28 LEU B N 1
ATOM 2546 C CA . LEU B 1 28 ? -15.963 -38.877 -27.957 1.00 21.64 28 LEU B CA 1
ATOM 2547 C C . LEU B 1 28 ? -14.950 -39.882 -28.478 1.00 21.69 28 LEU B C 1
ATOM 2548 O O . LEU B 1 28 ? -15.289 -41.032 -28.748 1.00 22.44 28 LEU B O 1
ATOM 2553 N N . SER B 1 29 ? -13.707 -39.448 -28.624 1.00 20.29 29 SER B N 1
ATOM 2554 C CA . SER B 1 29 ? -12.671 -40.342 -29.114 1.00 20.65 29 SER B CA 1
ATOM 2555 C C . SER B 1 29 ? -11.771 -40.791 -27.969 1.00 19.23 29 SER B C 1
ATOM 2556 O O . SER B 1 29 ? -11.277 -39.972 -27.198 1.00 18.67 29 SER B O 1
ATOM 2559 N N . CYS B 1 30 ? -11.577 -42.101 -27.857 1.00 17.39 30 CYS B N 1
ATOM 2560 C CA . CYS B 1 30 ? -10.717 -42.669 -26.825 1.00 18.11 30 CYS B CA 1
ATOM 2561 C C . CYS B 1 30 ? -9.646 -43.485 -27.538 1.00 16.97 30 CYS B C 1
ATOM 2562 O O . CYS B 1 30 ? -9.964 -44.269 -28.436 1.00 16.95 30 CYS B O 1
ATOM 2565 N N . ASP B 1 31 ? -8.383 -43.314 -27.160 1.00 15.61 31 ASP B N 1
ATOM 2566 C CA . ASP B 1 31 ? -7.339 -44.088 -27.813 1.00 15.77 31 ASP B CA 1
ATOM 2567 C C . ASP B 1 31 ? -7.144 -45.414 -27.089 1.00 14.60 31 ASP B C 1
ATOM 2568 O O . ASP B 1 31 ? -7.844 -45.712 -26.126 1.00 11.97 31 ASP B O 1
ATOM 2573 N N . ARG B 1 32 ? -6.189 -46.211 -27.548 1.00 15.92 32 ARG B N 1
ATOM 2574 C CA . ARG B 1 32 ? -5.957 -47.519 -26.945 1.00 17.11 32 ARG B CA 1
ATOM 2575 C C . ARG B 1 32 ? -5.367 -47.505 -25.541 1.00 18.11 32 ARG B C 1
ATOM 2576 O O . ARG B 1 32 ? -5.221 -48.558 -24.921 1.00 18.01 32 ARG B O 1
ATOM 2584 N N . ASN B 1 33 ? -5.037 -46.318 -25.039 1.00 17.32 33 ASN B N 1
ATOM 2585 C CA . ASN B 1 33 ? -4.474 -46.195 -23.700 1.00 18.09 33 ASN B CA 1
ATOM 2586 C C . ASN B 1 33 ? -5.499 -45.635 -22.718 1.00 15.93 33 ASN B C 1
ATOM 2587 O O . ASN B 1 33 ? -5.159 -45.281 -21.588 1.00 16.78 33 ASN B O 1
ATOM 2592 N N . GLY B 1 34 ? -6.753 -45.555 -23.150 1.00 13.30 34 GLY B N 1
ATOM 2593 C CA . GLY B 1 34 ? -7.796 -45.043 -22.281 1.00 11.99 34 GLY B CA 1
ATOM 2594 C C . GLY B 1 34 ? -7.852 -43.528 -22.201 1.00 11.76 34 GLY B C 1
ATOM 2595 O O . GLY B 1 34 ? -8.516 -42.977 -21.321 1.00 9.90 34 GLY B O 1
ATOM 2596 N N . ILE B 1 35 ? -7.149 -42.847 -23.103 1.00 10.35 35 ILE B N 1
ATOM 2597 C CA . ILE B 1 35 ? -7.159 -41.384 -23.118 1.00 10.82 35 ILE B CA 1
ATOM 2598 C C . ILE B 1 35 ? -8.319 -40.945 -24.009 1.00 11.06 35 ILE B C 1
ATOM 2599 O O . ILE B 1 35 ? -8.296 -41.155 -25.221 1.00 11.52 35 ILE B O 1
ATOM 2604 N N . CYS B 1 36 ? -9.333 -40.339 -23.399 1.00 8.78 36 CYS B N 1
ATOM 2605 C CA . CYS B 1 36 ? -10.516 -39.905 -24.126 1.00 10.19 36 CYS B CA 1
ATOM 2606 C C . CYS B 1 36 ? -10.651 -38.393 -24.166 1.00 10.49 36 CYS B C 1
ATOM 2607 O O . CYS B 1 36 ? -10.374 -37.708 -23.174 1.00 9.20 36 CYS B O 1
ATOM 2610 N N . LYS B 1 37 ? -11.111 -37.883 -25.304 1.00 10.23 37 LYS B N 1
ATOM 2611 C CA . LYS B 1 37 ? -11.296 -36.450 -25.466 1.00 12.37 37 LYS B CA 1
ATOM 2612 C C . LYS B 1 37 ? -12.501 -36.139 -26.346 1.00 12.55 37 LYS B C 1
ATOM 2613 O O . LYS B 1 37 ? -12.791 -36.865 -27.301 1.00 12.26 37 LYS B O 1
ATOM 2619 N N . GLY B 1 38 ? -13.198 -35.058 -26.013 1.00 13.85 38 GLY B N 1
ATOM 2620 C CA . GLY B 1 38 ? -14.353 -34.633 -26.785 1.00 17.27 38 GLY B CA 1
ATOM 2621 C C . GLY B 1 38 ? -13.957 -33.369 -27.519 1.00 21.94 38 GLY B C 1
ATOM 2622 O O . GLY B 1 38 ? -14.151 -32.258 -27.016 1.00 22.74 38 GLY B O 1
ATOM 2623 N N . SER B 1 39 ? -13.395 -33.545 -28.711 1.00 23.50 39 SER B N 1
ATOM 2624 C CA . SER B 1 39 ? -12.921 -32.436 -29.535 1.00 26.14 39 SER B CA 1
ATOM 2625 C C . SER B 1 39 ? -13.992 -31.566 -30.193 1.00 26.71 39 SER B C 1
ATOM 2626 O O . SER B 1 39 ? -13.741 -30.401 -30.495 1.00 25.11 39 SER B O 1
ATOM 2629 N N . SER B 1 40 ? -15.174 -32.124 -30.431 1.00 26.10 40 SER B N 1
ATOM 2630 C CA . SER B 1 40 ? -16.245 -31.341 -31.038 1.00 28.16 40 SER B CA 1
ATOM 2631 C C . SER B 1 40 ? -17.102 -30.799 -29.907 1.00 27.73 40 SER B C 1
ATOM 2632 O O . SER B 1 40 ? -17.848 -31.544 -29.277 1.00 30.23 40 SER B O 1
ATOM 2635 N N . GLY B 1 41 ? -16.986 -29.503 -29.647 1.00 26.66 41 GLY B N 1
ATOM 2636 C CA . GLY B 1 41 ? -17.745 -28.891 -28.572 1.00 24.30 41 GLY B CA 1
ATOM 2637 C C . GLY B 1 41 ? -19.253 -28.973 -28.713 1.00 22.19 41 GLY B C 1
ATOM 2638 O O . GLY B 1 41 ? -19.945 -27.981 -28.508 1.00 23.54 41 GLY B O 1
ATOM 2639 N N . SER B 1 42 ? -19.769 -30.151 -29.043 1.00 20.58 42 SER B N 1
ATOM 2640 C CA . SER B 1 42 ? -21.205 -30.322 -29.211 1.00 19.36 42 SER B CA 1
ATOM 2641 C C . SER B 1 42 ? -21.876 -31.221 -28.164 1.00 17.59 42 SER B C 1
ATOM 2642 O O . SER B 1 42 ? -23.095 -31.407 -28.195 1.00 16.42 42 SER B O 1
ATOM 2645 N N . LEU B 1 43 ? -21.096 -31.776 -27.239 1.00 15.29 43 LEU B N 1
ATOM 2646 C CA . LEU B 1 43 ? -21.672 -32.640 -26.208 1.00 14.47 43 LEU B CA 1
ATOM 2647 C C . LEU B 1 43 ? -22.549 -31.871 -25.224 1.00 14.18 43 LEU B C 1
ATOM 2648 O O . LEU B 1 43 ? -22.116 -30.874 -24.648 1.00 13.17 43 LEU B O 1
ATOM 2653 N N . ASN B 1 44 ? -23.780 -32.346 -25.036 1.00 13.16 44 ASN B N 1
ATOM 2654 C CA . ASN B 1 44 ? -24.731 -31.722 -24.109 1.00 14.12 44 ASN B CA 1
ATOM 2655 C C . ASN B 1 44 ? -24.699 -32.397 -22.743 1.00 12.27 44 ASN B C 1
ATOM 2656 O O . ASN B 1 44 ? -25.337 -31.935 -21.799 1.00 12.93 44 ASN B O 1
ATOM 2661 N N . SER B 1 45 ? -23.973 -33.505 -22.650 1.00 11.34 45 SER B N 1
ATOM 2662 C CA . SER B 1 45 ? -23.851 -34.242 -21.400 1.00 10.91 45 SER B CA 1
ATOM 2663 C C . SER B 1 45 ? -22.686 -35.215 -21.517 1.00 10.66 45 SER B C 1
ATOM 2664 O O . SER B 1 45 ? -22.170 -35.445 -22.609 1.00 12.46 45 SER B O 1
ATOM 2667 N N . ILE B 1 46 ? -22.259 -35.775 -20.391 1.00 11.05 46 ILE B N 1
ATOM 2668 C CA . ILE B 1 46 ? -21.176 -36.748 -20.424 1.00 12.04 46 ILE B CA 1
ATOM 2669 C C . ILE B 1 46 ? -21.776 -38.021 -21.010 1.00 13.05 46 ILE B C 1
ATOM 2670 O O . ILE B 1 46 ? -22.785 -38.523 -20.515 1.00 14.07 46 ILE B O 1
ATOM 2675 N N . PRO B 1 47 ? -21.172 -38.553 -22.083 1.00 15.40 47 PRO B N 1
ATOM 2676 C CA . PRO B 1 47 ? -21.666 -39.772 -22.729 1.00 15.62 47 PRO B CA 1
ATOM 2677 C C . PRO B 1 47 ? -21.915 -40.903 -21.741 1.00 17.63 47 PRO B C 1
ATOM 2678 O O . PRO B 1 47 ? -21.176 -41.070 -20.773 1.00 16.18 47 PRO B O 1
ATOM 2682 N N . SER B 1 48 ? -22.960 -41.682 -21.987 1.00 17.55 48 SER B N 1
ATOM 2683 C CA . SER B 1 48 ? -23.280 -42.795 -21.107 1.00 18.52 48 SER B CA 1
ATOM 2684 C C . SER B 1 48 ? -22.433 -44.004 -21.485 1.00 18.29 48 SER B C 1
ATOM 2685 O O . SER B 1 48 ? -21.880 -44.070 -22.584 1.00 17.51 48 SER B O 1
ATOM 2688 N N . GLY B 1 49 ? -22.314 -44.950 -20.562 1.00 17.79 49 GLY B N 1
ATOM 2689 C CA . GLY B 1 49 ? -21.548 -46.146 -20.842 1.00 17.02 49 GLY B CA 1
ATOM 2690 C C . GLY B 1 49 ? -20.038 -46.082 -20.695 1.00 17.10 49 GLY B C 1
ATOM 2691 O O . GLY B 1 49 ? -19.349 -46.974 -21.181 1.00 17.82 49 GLY B O 1
ATOM 2692 N N . LEU B 1 50 ? -19.502 -45.049 -20.051 1.00 14.99 50 LEU B N 1
ATOM 2693 C CA . LEU B 1 50 ? -18.052 -44.983 -19.873 1.00 13.46 50 LEU B CA 1
ATOM 2694 C C . LEU B 1 50 ? -17.673 -46.126 -18.939 1.00 12.31 50 LEU B C 1
ATOM 2695 O O . LEU B 1 50 ? -18.324 -46.329 -17.913 1.00 13.18 50 LEU B O 1
ATOM 2700 N N . THR B 1 51 ? -16.623 -46.863 -19.291 1.00 12.44 51 THR B N 1
ATOM 2701 C CA . THR B 1 51 ? -16.191 -48.022 -18.507 1.00 13.20 51 THR B CA 1
ATOM 2702 C C . THR B 1 51 ? -14.938 -47.804 -17.665 1.00 13.20 51 THR B C 1
ATOM 2703 O O . THR B 1 51 ? -14.417 -46.695 -17.576 1.00 11.53 51 THR B O 1
ATOM 2707 N N . GLU B 1 52 ? -14.451 -48.887 -17.066 1.00 12.17 52 GLU B N 1
ATOM 2708 C CA . GLU B 1 52 ? -13.256 -48.828 -16.232 1.00 12.42 52 GLU B CA 1
ATOM 2709 C C . GLU B 1 52 ? -11.991 -48.624 -17.064 1.00 10.96 52 GLU B C 1
ATOM 2710 O O . GLU B 1 52 ? -10.912 -48.387 -16.523 1.00 10.83 52 GLU B O 1
ATOM 2716 N N . ALA B 1 53 ? -12.127 -48.703 -18.381 1.00 11.12 53 ALA B N 1
ATOM 2717 C CA . ALA B 1 53 ? -10.988 -48.529 -19.274 1.00 10.45 53 ALA B CA 1
ATOM 2718 C C . ALA B 1 53 ? -10.560 -47.067 -19.421 1.00 10.57 53 ALA B C 1
ATOM 2719 O O . ALA B 1 53 ? -9.464 -46.780 -19.901 1.00 9.90 53 ALA B O 1
ATOM 2721 N N . VAL B 1 54 ? -11.411 -46.143 -18.993 1.00 10.12 54 VAL B N 1
ATOM 2722 C CA . VAL B 1 54 ? -11.093 -44.721 -19.121 1.00 10.62 54 VAL B CA 1
ATOM 2723 C C . VAL B 1 54 ? -10.054 -44.242 -18.109 1.00 10.28 54 VAL B C 1
ATOM 2724 O O . VAL B 1 54 ? -10.300 -44.257 -16.902 1.00 10.14 54 VAL B O 1
ATOM 2728 N N . LYS B 1 55 ? -8.900 -43.803 -18.606 1.00 8.80 55 LYS B N 1
ATOM 2729 C CA . LYS B 1 55 ? -7.825 -43.313 -17.739 1.00 9.87 55 LYS B CA 1
ATOM 2730 C C . LYS B 1 55 ? -7.762 -41.784 -17.700 1.00 7.65 55 LYS B C 1
ATOM 2731 O O . LYS B 1 55 ? -7.281 -41.200 -16.731 1.00 8.40 55 LYS B O 1
ATOM 2737 N N . SER B 1 56 ? -8.242 -41.140 -18.759 1.00 7.29 56 SER B N 1
ATOM 2738 C CA . SER B 1 56 ? -8.248 -39.684 -18.819 1.00 8.29 56 SER B CA 1
ATOM 2739 C C . SER B 1 56 ? -9.456 -39.242 -19.619 1.00 9.07 56 SER B C 1
ATOM 2740 O O . SER B 1 56 ? -9.766 -39.831 -20.650 1.00 10.44 56 SER B O 1
ATOM 2743 N N . LEU B 1 57 ? -10.129 -38.197 -19.153 1.00 7.39 57 LEU B N 1
ATOM 2744 C CA . LEU B 1 57 ? -11.314 -37.701 -19.844 1.00 5.53 57 LEU B CA 1
ATOM 2745 C C . LEU B 1 57 ? -11.271 -36.183 -19.940 1.00 8.07 57 LEU B C 1
ATOM 2746 O O . LEU B 1 57 ? -11.367 -35.492 -18.929 1.00 5.70 57 LEU B O 1
ATOM 2751 N N . ASP B 1 58 ? -11.124 -35.672 -21.157 1.00 7.17 58 ASP B N 1
ATOM 2752 C CA . ASP B 1 58 ? -11.077 -34.231 -21.363 1.00 7.49 58 ASP B CA 1
ATOM 2753 C C . ASP B 1 58 ? -12.264 -33.816 -22.214 1.00 8.24 58 ASP B C 1
ATOM 2754 O O . ASP B 1 58 ? -12.266 -34.024 -23.428 1.00 8.87 58 ASP B O 1
ATOM 2759 N N . LEU B 1 59 ? -13.273 -33.239 -21.570 1.00 6.70 59 LEU B N 1
ATOM 2760 C CA . LEU B 1 59 ? -14.457 -32.778 -22.278 1.00 7.21 59 LEU B CA 1
ATOM 2761 C C . LEU B 1 59 ? -14.546 -31.259 -22.200 1.00 7.24 59 LEU B C 1
ATOM 2762 O O . LEU B 1 59 ? -15.631 -30.680 -22.224 1.00 8.20 59 LEU B O 1
ATOM 2767 N N . SER B 1 60 ? -13.396 -30.604 -22.126 1.00 6.13 60 SER B N 1
ATOM 2768 C CA . SER B 1 60 ? -13.388 -29.152 -22.055 1.00 7.56 60 SER B CA 1
ATOM 2769 C C . SER B 1 60 ? -14.010 -28.539 -23.316 1.00 8.21 60 SER B C 1
ATOM 2770 O O . SER B 1 60 ? -13.987 -29.140 -24.390 1.00 7.88 60 SER B O 1
ATOM 2773 N N . ASN B 1 61 ? -14.590 -27.354 -23.163 1.00 9.21 61 ASN B N 1
ATOM 2774 C CA . ASN B 1 61 ? -15.158 -26.617 -24.276 1.00 9.11 61 ASN B CA 1
ATOM 2775 C C . ASN B 1 61 ? -16.348 -27.245 -24.991 1.00 10.29 61 ASN B C 1
ATOM 2776 O O . ASN B 1 61 ? -16.502 -27.101 -26.207 1.00 11.16 61 ASN B O 1
ATOM 2781 N N . ASN B 1 62 ? -17.189 -27.948 -24.244 1.00 9.16 62 ASN B N 1
ATOM 2782 C CA . ASN B 1 62 ? -18.385 -28.526 -24.833 1.00 9.60 62 ASN B CA 1
ATOM 2783 C C . ASN B 1 62 ? -19.562 -27.768 -24.232 1.00 10.65 62 ASN B C 1
ATOM 2784 O O . ASN B 1 62 ? -19.388 -26.638 -23.763 1.00 9.33 62 ASN B O 1
ATOM 2789 N N . ARG B 1 63 ? -20.749 -28.366 -24.245 1.00 10.48 63 ARG B N 1
ATOM 2790 C CA . ARG B 1 63 ? -21.927 -27.694 -23.711 1.00 12.54 63 ARG B CA 1
ATOM 2791 C C . ARG B 1 63 ? -22.604 -28.474 -22.588 1.00 11.09 63 ARG B C 1
ATOM 2792 O O . ARG B 1 63 ? -23.829 -28.450 -22.442 1.00 11.30 63 ARG B O 1
ATOM 2800 N N . ILE B 1 64 ? -21.787 -29.148 -21.788 1.00 7.90 64 ILE B N 1
ATOM 2801 C CA . ILE B 1 64 ? -22.263 -29.943 -20.663 1.00 7.57 64 ILE B CA 1
ATOM 2802 C C . ILE B 1 64 ? -22.762 -29.016 -19.561 1.00 8.22 64 ILE B C 1
ATOM 2803 O O . ILE B 1 64 ? -22.112 -28.022 -19.238 1.00 8.03 64 ILE B O 1
ATOM 2808 N N . THR B 1 65 ? -23.914 -29.338 -18.982 1.00 7.69 65 THR B N 1
ATOM 2809 C CA . THR B 1 65 ? -24.479 -28.496 -17.934 1.00 8.16 65 THR B CA 1
ATOM 2810 C C . THR B 1 65 ? -24.665 -29.186 -16.591 1.00 7.71 65 THR B C 1
ATOM 2811 O O . THR B 1 65 ? -25.019 -28.539 -15.606 1.00 9.24 65 THR B O 1
ATOM 2815 N N . TYR B 1 66 ? -24.430 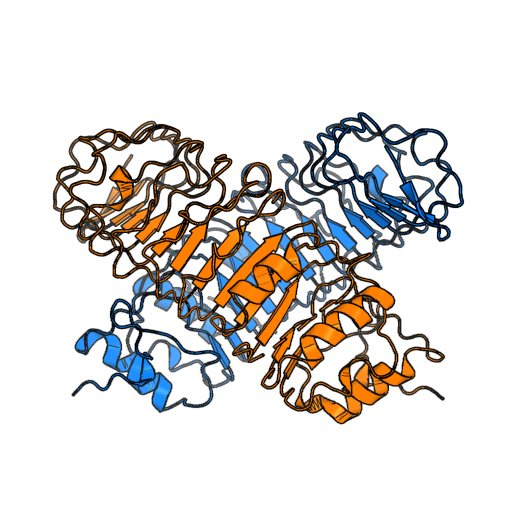-30.496 -16.545 1.00 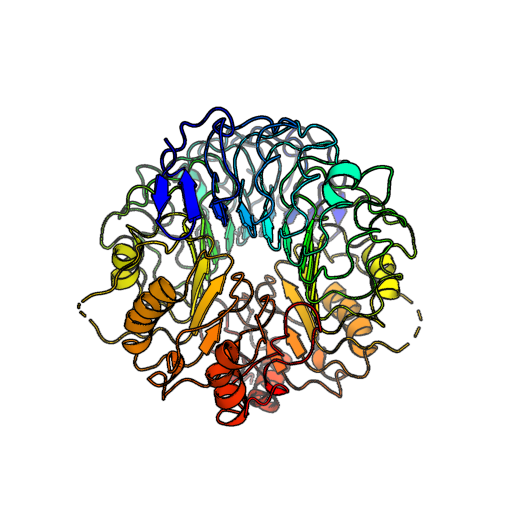7.18 66 TYR B N 1
ATOM 2816 C CA . TYR B 1 66 ? -24.560 -31.232 -15.295 1.00 9.15 66 TYR B CA 1
ATOM 2817 C C . TYR B 1 66 ? -23.817 -32.556 -15.327 1.00 8.37 66 TYR B C 1
ATOM 2818 O O . TYR B 1 66 ? -23.527 -33.096 -16.395 1.00 8.11 66 TYR B O 1
ATOM 2827 N N . ILE B 1 67 ? -23.486 -33.055 -14.142 1.00 7.89 67 ILE B N 1
ATOM 2828 C CA . ILE B 1 67 ? -22.830 -34.347 -14.003 1.00 7.73 67 ILE B CA 1
ATOM 2829 C C . ILE B 1 67 ? -23.771 -35.159 -13.125 1.00 8.55 67 ILE B C 1
ATOM 2830 O O . ILE B 1 67 ? -24.165 -34.696 -12.051 1.00 8.48 67 ILE B O 1
ATOM 2835 N N . SER B 1 68 ? -24.150 -36.350 -13.583 1.00 8.93 68 SER B N 1
ATOM 2836 C CA . SER B 1 68 ? -25.054 -37.206 -12.815 1.00 11.52 68 SER B CA 1
ATOM 2837 C C . SER B 1 68 ? -24.267 -38.334 -12.160 1.00 11.27 68 SER B C 1
ATOM 2838 O O . SER B 1 68 ? -23.175 -38.684 -12.610 1.00 11.18 68 SER B O 1
ATOM 2841 N N . ASN B 1 69 ? -24.834 -38.903 -11.101 1.00 12.30 69 ASN B N 1
ATOM 2842 C CA . ASN B 1 69 ? -24.199 -39.990 -10.360 1.00 14.83 69 ASN B CA 1
ATOM 2843 C C . ASN B 1 69 ? -23.638 -41.130 -11.210 1.00 14.73 69 ASN B C 1
ATOM 2844 O O . ASN B 1 69 ? -22.556 -41.647 -10.925 1.00 15.17 69 ASN B O 1
ATOM 2849 N N . SER B 1 70 ? -24.366 -41.517 -12.253 1.00 13.01 70 SER B N 1
ATOM 2850 C CA . SER B 1 70 ? -23.950 -42.632 -13.096 1.00 13.95 70 SER B CA 1
ATOM 2851 C C . SER B 1 70 ? -22.867 -42.366 -14.138 1.00 11.35 70 SER B C 1
ATOM 2852 O O . SER B 1 70 ? -22.195 -43.298 -14.580 1.00 12.94 70 SER B O 1
ATOM 2855 N N . ASP B 1 71 ? -22.689 -41.106 -14.519 1.00 11.05 71 ASP B N 1
ATOM 2856 C CA . ASP B 1 71 ? -21.708 -40.737 -15.541 1.00 10.03 71 ASP B CA 1
ATOM 2857 C C . ASP B 1 71 ? -20.333 -41.389 -15.422 1.00 9.20 71 ASP B C 1
ATOM 2858 O O . ASP B 1 71 ? -19.856 -42.025 -16.364 1.00 8.03 71 ASP B O 1
ATOM 2863 N N . LEU B 1 72 ? -19.702 -41.239 -14.263 1.00 7.83 72 LEU B N 1
ATOM 2864 C CA . LEU B 1 72 ? -18.360 -41.765 -14.065 1.00 6.01 72 LEU B CA 1
ATOM 2865 C C . LEU B 1 72 ? -18.293 -42.855 -13.007 1.00 9.42 72 LEU B C 1
ATOM 2866 O O . LEU B 1 72 ? -17.221 -43.133 -12.467 1.00 7.73 72 LEU B O 1
ATOM 2871 N N . GLN B 1 73 ? -19.430 -43.484 -12.728 1.00 8.27 73 GLN B N 1
ATOM 2872 C CA . GLN B 1 73 ? -19.482 -44.521 -11.703 1.00 10.67 73 GLN B CA 1
ATOM 2873 C C . GLN B 1 73 ? -18.549 -45.718 -11.913 1.00 8.27 73 GLN B C 1
ATOM 2874 O O . GLN B 1 73 ? -18.055 -46.297 -10.947 1.00 10.08 73 GLN B O 1
ATOM 2880 N N . ARG B 1 74 ? -18.303 -46.095 -13.163 1.00 8.43 74 ARG B N 1
ATOM 2881 C CA . ARG B 1 74 ? -17.437 -47.237 -13.442 1.00 9.30 74 ARG B CA 1
ATOM 2882 C C . ARG B 1 74 ? -15.973 -46.875 -13.652 1.00 8.43 74 ARG B C 1
ATOM 2883 O O . ARG B 1 74 ? -15.121 -47.757 -13.735 1.00 8.79 74 ARG B O 1
ATOM 2891 N N . CYS B 1 75 ? -15.678 -45.581 -13.713 1.00 8.38 75 CYS B N 1
ATOM 2892 C CA . CYS B 1 75 ? -14.319 -45.120 -13.983 1.00 7.11 75 CYS B CA 1
ATOM 2893 C C . CYS B 1 75 ? -13.378 -45.119 -12.788 1.00 6.67 75 CYS B C 1
ATOM 2894 O O . CYS B 1 75 ? -12.822 -44.086 -12.430 1.00 5.62 75 CYS B O 1
ATOM 2897 N N . VAL B 1 76 ? -13.176 -46.293 -12.203 1.00 6.20 76 VAL B N 1
ATOM 2898 C CA . VAL B 1 76 ? -12.309 -46.425 -11.037 1.00 5.98 76 VAL B CA 1
ATOM 2899 C C . VAL B 1 76 ? -10.819 -46.244 -11.326 1.00 7.16 76 VAL B C 1
ATOM 2900 O O . VAL B 1 76 ? -10.006 -46.192 -10.398 1.00 5.88 76 VAL B O 1
ATOM 2904 N N . ASN B 1 77 ? -10.453 -46.134 -12.599 1.00 5.67 77 ASN B N 1
ATOM 2905 C CA . ASN B 1 77 ? -9.047 -45.943 -12.939 1.00 7.54 77 ASN B CA 1
ATOM 2906 C C . ASN B 1 77 ? -8.787 -44.566 -13.532 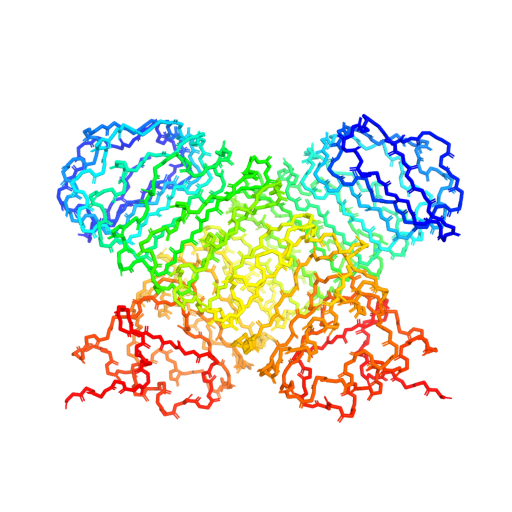1.00 7.65 77 ASN B C 1
ATOM 2907 O O . ASN B 1 77 ? -7.668 -44.261 -13.947 1.00 6.58 77 ASN B O 1
ATOM 2912 N N . LEU B 1 78 ? -9.824 -43.736 -13.551 1.00 7.33 78 LEU B N 1
ATOM 2913 C CA . LEU B 1 78 ? -9.717 -42.383 -14.093 1.00 7.54 78 LEU B CA 1
ATOM 2914 C C . LEU B 1 78 ? -8.706 -41.572 -13.293 1.00 6.76 78 LEU B C 1
ATOM 2915 O O . LEU B 1 78 ? -8.819 -41.464 -12.074 1.00 4.98 78 LEU B O 1
ATOM 2920 N N . GLN B 1 79 ? -7.730 -40.995 -13.990 1.00 6.79 79 GLN B N 1
ATOM 2921 C CA . GLN B 1 79 ? -6.689 -40.208 -13.340 1.00 8.20 79 GLN B CA 1
ATOM 2922 C C . GLN B 1 79 ? -6.804 -38.714 -13.618 1.00 7.23 79 GLN B C 1
ATOM 2923 O O . GLN B 1 79 ? -6.253 -37.896 -12.882 1.00 7.31 79 GLN B O 1
ATOM 2929 N N . ALA B 1 80 ? -7.521 -38.352 -14.676 1.00 6.09 80 ALA B N 1
ATOM 2930 C CA . ALA B 1 80 ? -7.682 -36.937 -14.995 1.00 5.18 80 ALA B CA 1
ATOM 2931 C C . ALA B 1 80 ? -9.071 -36.654 -15.548 1.00 5.20 80 ALA B C 1
ATOM 2932 O O . ALA B 1 80 ? -9.578 -37.384 -16.402 1.00 8.10 80 ALA B O 1
ATOM 2934 N N . LEU B 1 81 ? -9.692 -35.603 -15.027 1.00 2.92 81 LEU B N 1
ATOM 2935 C CA . LEU B 1 81 ? -11.022 -35.180 -15.468 1.00 2.03 81 LEU B CA 1
ATOM 2936 C C . LEU B 1 81 ? -10.921 -33.689 -15.725 1.00 2.94 81 LEU B C 1
ATOM 2937 O O . LEU B 1 81 ? -10.759 -32.908 -14.796 1.00 3.83 81 LEU B O 1
ATOM 2942 N N . VAL B 1 82 ? -11.006 -33.304 -16.995 1.00 2.73 82 VAL B N 1
ATOM 2943 C CA . VAL B 1 82 ? -10.901 -31.902 -17.393 1.00 4.22 82 VAL B CA 1
ATOM 2944 C C . VAL B 1 82 ? -12.214 -31.486 -18.029 1.00 3.25 82 VAL B C 1
ATOM 2945 O O . VAL B 1 82 ? -12.573 -31.981 -19.091 1.00 4.91 82 VAL B O 1
ATOM 2949 N N . LEU B 1 83 ? -12.923 -30.574 -17.375 1.00 2.97 83 LEU B N 1
ATOM 2950 C CA . LEU B 1 83 ? -14.211 -30.119 -17.880 1.00 2.93 83 LEU B CA 1
ATOM 2951 C C . LEU B 1 83 ? -14.256 -28.601 -18.024 1.00 5.89 83 LEU B C 1
ATOM 2952 O O . LEU B 1 83 ? -15.310 -27.976 -17.890 1.00 5.51 83 LEU B O 1
ATOM 2957 N N . THR B 1 84 ? -13.100 -28.020 -18.320 1.00 4.70 84 THR B N 1
ATOM 2958 C CA . THR B 1 84 ? -12.962 -26.579 -18.469 1.00 5.60 84 THR B CA 1
ATOM 2959 C C . THR B 1 84 ? -13.928 -25.958 -19.469 1.00 4.40 84 THR B C 1
ATOM 2960 O O . THR B 1 84 ? -14.181 -26.517 -20.532 1.00 6.05 84 THR B O 1
ATOM 2964 N N . SER B 1 85 ? -14.454 -24.794 -19.119 1.00 5.19 85 SER B N 1
ATOM 2965 C CA . SER B 1 85 ? -15.334 -24.055 -20.013 1.00 6.55 85 SER B CA 1
ATOM 2966 C C . SER B 1 85 ? -16.564 -24.752 -20.570 1.00 7.50 85 SER B C 1
ATOM 2967 O O . SER B 1 85 ? -16.796 -24.747 -21.779 1.00 7.49 85 SER B O 1
ATOM 2970 N N . ASN B 1 86 ? -17.334 -25.386 -19.702 1.00 6.29 86 ASN B N 1
ATOM 2971 C CA . ASN B 1 86 ? -18.587 -25.968 -20.141 1.00 6.08 86 ASN B CA 1
ATOM 2972 C C . ASN B 1 86 ? -19.591 -25.065 -19.445 1.00 6.75 86 ASN B C 1
ATOM 2973 O O . ASN B 1 86 ? -19.268 -23.920 -19.145 1.00 7.32 86 ASN B O 1
ATOM 2978 N N . GLY B 1 87 ? -20.797 -25.553 -19.189 1.00 6.72 87 GLY B N 1
ATOM 2979 C CA . GLY B 1 87 ? -21.775 -24.724 -18.505 1.00 6.94 87 GLY B CA 1
ATOM 2980 C C . GLY B 1 87 ? -22.344 -25.474 -17.318 1.00 7.52 87 GLY B C 1
ATOM 2981 O O . GLY B 1 87 ? -23.535 -25.381 -17.023 1.00 8.12 87 GLY B O 1
ATOM 2982 N N . ILE B 1 88 ? -21.481 -26.210 -16.623 1.00 6.27 88 ILE B N 1
ATOM 2983 C CA . ILE B 1 88 ? -21.911 -27.017 -15.486 1.00 6.64 88 ILE B CA 1
ATOM 2984 C C . ILE B 1 88 ? -22.344 -26.211 -14.268 1.00 7.18 88 ILE B C 1
ATOM 2985 O O . ILE B 1 88 ? -21.586 -25.392 -13.758 1.00 8.66 88 ILE B O 1
ATOM 2990 N N . ASN B 1 89 ? -23.575 -26.442 -13.813 1.00 7.41 89 ASN B N 1
ATOM 2991 C CA . ASN B 1 89 ? -24.081 -25.763 -12.627 1.00 9.23 89 ASN B CA 1
ATOM 2992 C C . ASN B 1 89 ? -24.661 -26.773 -11.646 1.00 9.51 89 ASN B C 1
ATOM 2993 O O . ASN B 1 89 ? -25.155 -26.403 -10.576 1.00 10.62 89 ASN B O 1
ATOM 2998 N N . THR B 1 90 ? -24.587 -28.051 -12.010 1.00 7.91 90 THR B N 1
ATOM 2999 C CA . THR B 1 90 ? -25.102 -29.119 -11.163 1.00 9.42 90 THR B CA 1
ATOM 3000 C C . THR B 1 90 ? -24.204 -30.350 -11.190 1.00 8.40 90 THR B C 1
ATOM 3001 O O . THR B 1 90 ? -23.865 -30.846 -12.259 1.00 9.55 90 THR B O 1
ATOM 3005 N N . ILE B 1 91 ? -23.822 -30.832 -10.013 1.00 8.75 91 ILE B N 1
ATOM 3006 C CA . ILE B 1 91 ? -23.024 -32.049 -9.905 1.00 7.43 91 ILE B CA 1
ATOM 3007 C C . ILE B 1 91 ? -23.704 -32.880 -8.815 1.00 9.89 91 ILE B C 1
ATOM 3008 O O . ILE B 1 91 ? -23.687 -32.500 -7.637 1.00 8.74 91 ILE B O 1
ATOM 3013 N N . GLU B 1 92 ? -24.316 -33.997 -9.203 1.00 8.74 92 GLU B N 1
ATOM 3014 C CA . GLU B 1 92 ? -25.015 -34.833 -8.227 1.00 13.28 92 GLU B CA 1
ATOM 3015 C C . GLU B 1 92 ? -24.065 -35.255 -7.112 1.00 13.09 92 GLU B C 1
ATOM 3016 O O . GLU B 1 92 ? -22.908 -35.595 -7.360 1.00 12.54 92 GLU B O 1
ATOM 3022 N N . GLU B 1 93 ? -24.569 -35.219 -5.882 1.00 13.72 93 GLU B N 1
ATOM 3023 C CA . GLU B 1 93 ? -23.776 -35.534 -4.694 1.00 14.22 93 GLU B CA 1
ATOM 3024 C C . GLU B 1 93 ? -22.750 -36.664 -4.768 1.00 13.50 93 GLU B C 1
ATOM 3025 O O . GLU B 1 93 ? -21.627 -36.501 -4.294 1.00 12.78 93 GLU B O 1
ATOM 3031 N N . ASP B 1 94 ? -23.109 -37.801 -5.355 1.00 12.65 94 ASP B N 1
ATOM 3032 C CA . ASP B 1 94 ? -22.169 -38.917 -5.415 1.00 13.20 94 ASP B CA 1
ATOM 3033 C C . ASP B 1 94 ? -21.506 -39.150 -6.765 1.00 10.13 94 ASP B C 1
ATOM 3034 O O . ASP B 1 94 ? -21.004 -40.238 -7.028 1.00 8.47 94 ASP B O 1
ATOM 3039 N N . SER B 1 95 ? -21.481 -38.117 -7.601 1.00 8.69 95 SER B N 1
ATOM 3040 C CA . SER B 1 95 ? -20.896 -38.227 -8.933 1.00 7.36 95 SER B CA 1
ATOM 3041 C C . SER B 1 95 ? -19.434 -38.668 -8.971 1.00 8.13 95 SER B C 1
ATOM 3042 O O . SER B 1 95 ? -19.011 -39.304 -9.931 1.00 6.86 95 SER B O 1
ATOM 3045 N N . PHE B 1 96 ? -18.667 -38.336 -7.935 1.00 6.72 96 PHE B N 1
ATOM 3046 C CA . PHE B 1 96 ? -17.253 -38.686 -7.913 1.00 6.71 96 PHE B CA 1
ATOM 3047 C C . PHE B 1 96 ? -16.895 -39.804 -6.931 1.00 7.88 96 PHE B C 1
ATOM 3048 O O . PHE B 1 96 ? -15.719 -40.014 -6.627 1.00 7.66 96 PHE B O 1
ATOM 3056 N N . SER B 1 97 ? -17.899 -40.526 -6.448 1.00 8.12 97 SER B N 1
ATOM 3057 C CA . SER B 1 97 ? -17.660 -41.587 -5.471 1.00 9.15 97 SER B CA 1
ATOM 3058 C C . SER B 1 97 ? -16.661 -42.655 -5.895 1.00 7.79 97 SER B C 1
ATOM 3059 O O . SER B 1 97 ? -15.961 -43.215 -5.054 1.00 8.38 97 SER B O 1
ATOM 3062 N N . SER B 1 98 ? -16.598 -42.951 -7.188 1.00 5.00 98 SER B N 1
ATOM 3063 C CA . SER B 1 98 ? -15.688 -43.987 -7.673 1.00 7.41 98 SER B CA 1
ATOM 3064 C C . SER B 1 98 ? -14.356 -43.432 -8.159 1.00 5.33 98 SER B C 1
ATOM 3065 O O . SER B 1 98 ? -13.525 -44.184 -8.674 1.00 7.42 98 SER B O 1
ATOM 3068 N N . LEU B 1 99 ? -14.135 -42.134 -7.984 1.00 5.14 99 LEU B N 1
ATOM 3069 C CA . LEU B 1 99 ? -12.917 -41.519 -8.502 1.00 5.10 99 LEU B CA 1
ATOM 3070 C C . LEU B 1 99 ? -11.747 -41.382 -7.535 1.00 5.71 99 LEU B C 1
ATOM 3071 O O . LEU B 1 99 ? -11.042 -40.362 -7.528 1.00 4.85 99 LEU B O 1
ATOM 3076 N N . GLY B 1 100 ? -11.534 -42.427 -6.738 1.00 6.00 100 GLY B N 1
ATOM 3077 C CA . GLY B 1 100 ? -10.434 -42.431 -5.785 1.00 7.81 100 GLY B CA 1
ATOM 3078 C C . GLY B 1 100 ? -9.061 -42.345 -6.442 1.00 7.89 100 GLY B C 1
ATOM 3079 O O . GLY B 1 100 ? -8.091 -41.927 -5.795 1.00 7.72 100 GLY B O 1
ATOM 3080 N N . SER B 1 101 ? -8.969 -42.737 -7.716 1.00 4.74 101 SER B N 1
ATOM 3081 C CA . SER B 1 101 ? -7.691 -42.687 -8.429 1.00 3.82 101 SER B CA 1
ATOM 3082 C C . SER B 1 101 ? -7.452 -41.371 -9.162 1.00 4.23 101 SER B C 1
ATOM 3083 O O . SER B 1 101 ? -6.394 -41.178 -9.770 1.00 2.87 101 SER B O 1
ATOM 3086 N N . LEU B 1 102 ? -8.423 -40.465 -9.093 1.00 5.28 102 LEU B N 1
ATOM 3087 C CA . LEU B 1 102 ? -8.303 -39.175 -9.774 1.00 4.34 102 LEU B CA 1
ATOM 3088 C C . LEU B 1 102 ? -7.168 -38.319 -9.200 1.00 5.38 102 LEU B C 1
ATOM 3089 O O . LEU B 1 102 ? -7.089 -38.087 -7.992 1.00 5.14 102 LEU B O 1
ATOM 3094 N N . GLU B 1 103 ? -6.301 -37.843 -10.087 1.00 4.35 103 GLU B N 1
ATOM 3095 C CA . GLU B 1 103 ? -5.165 -37.030 -9.690 1.00 5.25 103 GLU B CA 1
ATOM 3096 C C . GLU B 1 103 ? -5.355 -35.566 -10.063 1.00 4.83 103 GLU B C 1
ATOM 3097 O O . GLU B 1 103 ? -4.895 -34.673 -9.352 1.00 3.98 103 GLU B O 1
ATOM 3103 N N . HIS B 1 104 ? -6.050 -35.352 -11.179 1.00 5.45 104 HIS B N 1
ATOM 3104 C CA . HIS B 1 104 ? -6.254 -34.028 -11.774 1.00 4.62 104 HIS B CA 1
ATOM 3105 C C . HIS B 1 104 ? -7.739 -33.749 -12.017 1.00 4.57 104 HIS B C 1
ATOM 3106 O O . HIS B 1 104 ? -8.399 -34.492 -12.730 1.00 4.57 104 HIS B O 1
ATOM 3113 N N . LEU B 1 105 ? -8.254 -32.683 -11.409 1.00 3.80 105 LEU B N 1
ATOM 3114 C CA . LEU B 1 105 ? -9.661 -32.297 -11.575 1.00 3.91 105 LEU B CA 1
ATOM 3115 C C . LEU B 1 105 ? -9.734 -30.815 -11.916 1.00 4.53 105 LEU B C 1
ATOM 3116 O O . LEU B 1 105 ? -9.381 -29.961 -11.097 1.00 3.18 105 LEU B O 1
ATOM 3121 N N . ASP B 1 106 ? -10.179 -30.514 -13.135 1.00 3.75 106 ASP B N 1
ATOM 3122 C CA . ASP B 1 106 ? -10.307 -29.134 -13.577 1.00 4.12 106 ASP B CA 1
ATOM 3123 C C . ASP B 1 106 ? -11.775 -28.836 -13.883 1.00 3.97 106 ASP B C 1
ATOM 3124 O O . ASP B 1 106 ? -12.326 -29.331 -14.867 1.00 4.88 106 ASP B O 1
ATOM 3129 N N . LEU B 1 107 ? -12.405 -28.046 -13.019 1.00 3.33 107 LEU B N 1
ATOM 3130 C CA . LEU B 1 107 ? -13.804 -27.658 -13.197 1.00 4.55 107 LEU B CA 1
ATOM 3131 C C . LEU B 1 107 ? -13.883 -26.152 -13.435 1.00 3.99 107 LEU B C 1
ATOM 3132 O O . LEU B 1 107 ? -14.953 -25.549 -13.319 1.00 6.05 107 LEU B O 1
ATOM 3137 N N . SER B 1 108 ? -12.752 -25.544 -13.777 1.00 5.88 108 SER B N 1
ATOM 3138 C CA . SER B 1 108 ? -12.712 -24.103 -13.991 1.00 4.20 108 SER B CA 1
ATOM 3139 C C . SER B 1 108 ? -13.600 -23.570 -15.109 1.00 6.68 108 SER B C 1
ATOM 3140 O O . SER B 1 108 ? -13.883 -24.246 -16.101 1.00 6.25 108 SER B O 1
ATOM 3143 N N . TYR B 1 109 ? -14.037 -22.331 -14.918 1.00 6.96 109 TYR B N 1
ATOM 3144 C CA . TYR B 1 109 ? -14.887 -21.633 -15.863 1.00 8.10 109 TYR B CA 1
ATOM 3145 C C . TYR B 1 109 ? -16.159 -22.362 -16.249 1.00 8.39 109 TYR B C 1
ATOM 3146 O O . TYR B 1 109 ? -16.440 -22.590 -17.423 1.00 8.99 109 TYR B O 1
ATOM 3155 N N . ASN B 1 110 ? -16.917 -22.733 -15.227 1.00 7.47 110 ASN B N 1
ATOM 3156 C CA . ASN B 1 110 ? -18.206 -23.366 -15.404 1.00 5.89 110 ASN B CA 1
ATOM 3157 C C . ASN B 1 110 ? -19.179 -22.475 -14.632 1.00 6.96 110 ASN B C 1
ATOM 3158 O O . ASN B 1 110 ? -18.845 -21.331 -14.319 1.00 8.07 110 ASN B O 1
ATOM 3163 N N . TYR B 1 111 ? -20.371 -22.973 -14.324 1.00 8.36 111 TYR B N 1
ATOM 3164 C CA . TYR B 1 111 ? -21.352 -22.153 -13.617 1.00 8.81 111 TYR B CA 1
ATOM 3165 C C . TYR B 1 111 ? -21.710 -22.688 -12.230 1.00 9.58 111 TYR B C 1
ATOM 3166 O O . TYR B 1 111 ? -22.881 -22.706 -11.849 1.00 9.51 111 TYR B O 1
ATOM 3175 N N . LEU B 1 112 ? -20.701 -23.123 -11.479 1.00 8.72 112 LEU B N 1
ATOM 3176 C CA . LEU B 1 112 ? -20.908 -23.642 -10.125 1.00 11.57 112 LEU B CA 1
ATOM 3177 C C . LEU B 1 112 ? -21.025 -22.496 -9.118 1.00 11.70 112 LEU B C 1
ATOM 3178 O O . LEU B 1 112 ? -20.047 -21.800 -8.860 1.00 12.14 112 LEU B O 1
ATOM 3183 N N . SER B 1 113 ? -22.210 -22.313 -8.535 1.00 11.33 113 SER B N 1
ATOM 3184 C CA . SER B 1 113 ? -22.413 -21.234 -7.563 1.00 13.18 113 SER B CA 1
ATOM 3185 C C . SER B 1 113 ? -22.481 -21.750 -6.129 1.00 13.52 113 SER B C 1
ATOM 3186 O O . SER B 1 113 ? -22.513 -20.969 -5.173 1.00 14.64 113 SER B O 1
ATOM 3189 N N . ASN B 1 114 ? -22.501 -23.069 -5.992 1.00 15.06 114 ASN B N 1
ATOM 3190 C CA . ASN B 1 114 ? -22.562 -23.736 -4.695 1.00 16.92 114 ASN B CA 1
ATOM 3191 C C . ASN B 1 114 ? -21.685 -24.982 -4.818 1.00 16.42 114 ASN B C 1
ATOM 3192 O O . ASN B 1 114 ? -21.818 -25.735 -5.779 1.00 18.37 114 ASN B O 1
ATOM 3197 N N . LEU B 1 115 ? -20.787 -25.193 -3.858 1.00 15.23 115 LEU B N 1
ATOM 3198 C CA . LEU B 1 115 ? -19.884 -26.348 -3.884 1.00 14.35 115 LEU B CA 1
ATOM 3199 C C . LEU B 1 115 ? -20.231 -27.325 -2.762 1.00 14.95 115 LEU B C 1
ATOM 3200 O O . LEU B 1 115 ? -20.585 -26.905 -1.662 1.00 15.63 115 LEU B O 1
ATOM 3205 N N . SER B 1 116 ? -20.113 -28.623 -3.037 1.00 11.39 116 SER B N 1
ATOM 3206 C CA . SER B 1 116 ? -20.434 -29.657 -2.052 1.00 12.74 116 SER B CA 1
ATOM 3207 C C . SER B 1 116 ? -19.232 -30.493 -1.624 1.00 12.13 116 SER B C 1
ATOM 3208 O O . SER B 1 116 ? -18.463 -30.965 -2.464 1.00 11.37 116 SER B O 1
ATOM 3211 N N . SER B 1 117 ? -19.094 -30.698 -0.317 1.00 11.44 117 SER B N 1
ATOM 3212 C CA . SER B 1 117 ? -17.985 -31.487 0.218 1.00 10.94 117 SER B CA 1
ATOM 3213 C C . SER B 1 117 ? -18.040 -32.937 -0.256 1.00 10.00 117 SER B C 1
ATOM 3214 O O . SER B 1 117 ? -17.020 -33.624 -0.280 1.00 9.90 117 SER B O 1
ATOM 3217 N N . SER B 1 118 ? -19.230 -33.392 -0.642 1.00 10.26 118 SER B N 1
ATOM 3218 C CA . SER B 1 118 ? -19.408 -34.764 -1.110 1.00 11.37 118 SER B CA 1
ATOM 3219 C C . SER B 1 118 ? -18.647 -35.043 -2.405 1.00 9.39 118 SER B C 1
ATOM 3220 O O . SER B 1 118 ? -18.313 -36.195 -2.697 1.00 9.22 118 SER B O 1
ATOM 3223 N N . TRP B 1 119 ? -18.371 -33.998 -3.181 1.00 9.24 119 TRP B N 1
ATOM 3224 C CA . TRP B 1 119 ? -17.633 -34.183 -4.428 1.00 7.77 119 TRP B CA 1
ATOM 3225 C C . TRP B 1 119 ? -16.171 -34.499 -4.154 1.00 9.01 119 TRP B C 1
ATOM 3226 O O . TRP B 1 119 ? -15.551 -35.271 -4.876 1.00 7.93 119 TRP B O 1
ATOM 3237 N N . PHE B 1 120 ? -15.624 -33.905 -3.099 1.00 7.85 120 PHE B N 1
ATOM 3238 C CA . PHE B 1 120 ? -14.207 -34.080 -2.794 1.00 8.18 120 PHE B CA 1
ATOM 3239 C C . PHE B 1 120 ? -13.808 -35.174 -1.808 1.00 7.19 120 PHE B C 1
ATOM 3240 O O . PHE B 1 120 ? -12.683 -35.667 -1.858 1.00 7.51 120 PHE B O 1
ATOM 3248 N N . LYS B 1 121 ? -14.714 -35.568 -0.923 1.00 7.38 121 LYS B N 1
ATOM 3249 C CA . LYS B 1 121 ? -14.384 -36.595 0.059 1.00 9.14 121 LYS B CA 1
ATOM 3250 C C . LYS B 1 121 ? -13.786 -37.902 -0.470 1.00 8.95 121 LYS B C 1
ATOM 3251 O O . LYS B 1 121 ? -12.849 -38.437 0.125 1.00 10.06 121 LYS B O 1
ATOM 3257 N N . PRO B 1 122 ? -14.306 -38.436 -1.588 1.00 7.83 122 PRO B N 1
ATOM 3258 C CA . PRO B 1 122 ? -13.758 -39.694 -2.115 1.00 8.34 122 PRO B CA 1
ATOM 3259 C C . PRO B 1 122 ? -12.484 -39.590 -2.956 1.00 6.29 122 PRO B C 1
ATOM 3260 O O . PRO B 1 122 ? -11.931 -40.599 -3.371 1.00 5.98 122 PRO B O 1
ATOM 3264 N N . LEU B 1 123 ? -12.005 -38.379 -3.196 1.00 7.11 123 LEU B N 1
ATOM 3265 C CA . LEU B 1 123 ? -10.829 -38.219 -4.047 1.00 6.51 123 LEU B CA 1
ATOM 3266 C C . LEU B 1 123 ? -9.517 -38.522 -3.344 1.00 6.65 123 LEU B C 1
ATOM 3267 O O . LEU B 1 123 ? -8.720 -37.629 -3.080 1.00 10.14 123 LEU B O 1
ATOM 3272 N N . SER B 1 124 ? -9.293 -39.807 -3.084 1.00 8.75 124 SER B N 1
ATOM 3273 C CA . SER B 1 124 ? -8.102 -40.289 -2.385 1.00 10.91 124 SER B CA 1
ATOM 3274 C C . SER B 1 124 ? -6.748 -39.956 -3.012 1.00 10.93 124 SER B C 1
ATOM 3275 O O . SER B 1 124 ? -5.739 -39.905 -2.306 1.00 11.58 124 SER B O 1
ATOM 3278 N N . SER B 1 125 ? -6.713 -39.735 -4.323 1.00 8.39 125 SER B N 1
ATOM 3279 C CA . SER B 1 125 ? -5.445 -39.457 -4.985 1.00 7.28 125 SER B CA 1
ATOM 3280 C C . SER B 1 125 ? -5.291 -38.041 -5.543 1.00 5.81 125 SER B C 1
ATOM 3281 O O . SER B 1 125 ? -4.318 -37.769 -6.238 1.00 5.09 125 SER B O 1
ATOM 3284 N N . LEU B 1 126 ? -6.223 -37.143 -5.242 1.00 5.12 126 LEU B N 1
ATOM 3285 C CA . LEU B 1 126 ? -6.164 -35.792 -5.811 1.00 4.33 126 LEU B CA 1
ATOM 3286 C C . LEU B 1 126 ? -4.943 -34.950 -5.449 1.00 4.25 126 LEU B C 1
ATOM 3287 O O . LEU B 1 126 ? -4.630 -34.772 -4.273 1.00 2.38 126 LEU B O 1
ATOM 3292 N N . THR B 1 127 ? -4.258 -34.440 -6.474 1.00 6.01 127 THR B N 1
ATOM 3293 C CA . THR B 1 127 ? -3.088 -33.585 -6.278 1.00 4.48 127 THR B CA 1
ATOM 3294 C C . THR B 1 127 ? -3.283 -32.222 -6.931 1.00 4.28 127 THR B C 1
ATOM 3295 O O . THR B 1 127 ? -2.620 -31.255 -6.565 1.00 3.55 127 THR B O 1
ATOM 3299 N N . PHE B 1 128 ? -4.201 -32.138 -7.892 1.00 3.07 128 PHE B N 1
ATOM 3300 C CA . PHE B 1 128 ? -4.461 -30.873 -8.573 1.00 3.30 128 PHE B CA 1
ATOM 3301 C C . PHE B 1 128 ? -5.954 -30.595 -8.632 1.00 3.09 128 PHE B C 1
ATOM 3302 O O . PHE B 1 128 ? -6.727 -31.443 -9.069 1.00 1.77 128 PHE B O 1
ATOM 3310 N N . LEU B 1 129 ? -6.357 -29.403 -8.202 1.00 2.54 129 LEU B N 1
ATOM 3311 C CA . LEU B 1 129 ? -7.769 -29.020 -8.214 1.00 2.50 129 LEU B CA 1
ATOM 3312 C C . LEU B 1 129 ? -7.909 -27.570 -8.646 1.00 4.21 129 LEU B C 1
ATOM 3313 O O . LEU B 1 129 ? -7.358 -26.673 -8.009 1.00 3.76 129 LEU B O 1
ATOM 3318 N N . ASN B 1 130 ? -8.642 -27.340 -9.735 1.00 3.52 130 ASN B N 1
ATOM 3319 C CA . ASN B 1 130 ? -8.852 -25.986 -10.234 1.00 3.76 130 ASN B CA 1
ATOM 3320 C C . ASN B 1 130 ? -10.347 -25.671 -10.259 1.00 5.45 130 ASN B C 1
ATOM 3321 O O . ASN B 1 130 ? -11.101 -26.298 -11.011 1.00 4.49 130 ASN B O 1
ATOM 3326 N N . LEU B 1 131 ? -10.769 -24.713 -9.432 1.00 3.48 131 LEU B N 1
ATOM 3327 C CA . LEU B 1 131 ? -12.175 -24.301 -9.357 1.00 5.57 131 LEU B CA 1
ATOM 3328 C C . LEU B 1 131 ? -12.334 -22.819 -9.719 1.00 5.58 131 LEU B C 1
ATOM 3329 O O . LEU B 1 131 ? -13.360 -22.189 -9.432 1.00 6.93 131 LEU B O 1
ATOM 3334 N N . LEU B 1 132 ? -11.305 -22.267 -10.345 1.00 6.11 132 LEU B N 1
ATOM 3335 C CA . LEU B 1 132 ? -11.293 -20.868 -10.750 1.00 5.80 132 LEU B CA 1
ATOM 3336 C C . LEU B 1 132 ? -12.407 -20.522 -11.740 1.00 5.52 132 LEU B C 1
ATOM 3337 O O . LEU B 1 132 ? -12.809 -21.347 -12.549 1.00 4.14 132 LEU B O 1
ATOM 3342 N N . GLY B 1 133 ? -12.910 -19.297 -11.663 1.00 5.84 133 GLY B N 1
ATOM 3343 C CA . GLY B 1 133 ? -13.915 -18.873 -12.621 1.00 9.49 133 GLY B CA 1
ATOM 3344 C C . GLY B 1 133 ? -15.366 -19.257 -12.435 1.00 11.21 133 GLY B C 1
ATOM 3345 O O . GLY B 1 133 ? -16.202 -18.861 -13.250 1.00 14.99 133 GLY B O 1
ATOM 3346 N N . ASN B 1 134 ? -15.683 -20.023 -11.397 1.00 8.58 134 ASN B N 1
ATOM 3347 C CA . ASN B 1 134 ? -17.077 -20.382 -11.155 1.00 8.24 134 ASN B CA 1
ATOM 3348 C C . ASN B 1 134 ? -17.671 -19.293 -10.276 1.00 7.94 134 ASN B C 1
ATOM 3349 O O . ASN B 1 134 ? -17.005 -18.772 -9.389 1.00 8.25 134 ASN B O 1
ATOM 3354 N N . PRO B 1 135 ? -18.939 -18.935 -10.516 1.00 8.11 135 PRO B N 1
ATOM 3355 C CA . PRO B 1 135 ? -19.631 -17.887 -9.764 1.00 9.62 135 PRO B CA 1
ATOM 3356 C C . PRO B 1 135 ? -19.988 -18.074 -8.292 1.00 10.78 135 PRO B C 1
ATOM 3357 O O . PRO B 1 135 ? -20.968 -17.490 -7.840 1.00 14.73 135 PRO B O 1
ATOM 3361 N N . TYR B 1 136 ? -19.227 -18.855 -7.533 1.00 10.73 136 TYR B N 1
ATOM 3362 C CA . TYR B 1 136 ? -19.566 -19.007 -6.121 1.00 10.67 136 TYR B CA 1
ATOM 3363 C C . TYR B 1 136 ? -19.109 -17.791 -5.316 1.00 11.01 136 TYR B C 1
ATOM 3364 O O . TYR B 1 136 ? -18.113 -17.148 -5.649 1.00 9.12 136 TYR B O 1
ATOM 3373 N N . LYS B 1 137 ? -19.866 -17.468 -4.272 1.00 12.21 137 LYS B N 1
ATOM 3374 C CA . LYS B 1 137 ? -19.572 -16.317 -3.425 1.00 14.58 137 LYS B CA 1
ATOM 3375 C C . LYS B 1 137 ? -18.659 -16.688 -2.261 1.00 13.66 137 LYS B C 1
ATOM 3376 O O . LYS B 1 137 ? -17.925 -15.848 -1.738 1.00 13.44 137 LYS B O 1
ATOM 3382 N N . THR B 1 138 ? -18.716 -17.951 -1.857 1.00 13.26 138 THR B N 1
ATOM 3383 C CA . THR B 1 138 ? -17.891 -18.458 -0.771 1.00 14.04 138 THR B CA 1
ATOM 3384 C C . THR B 1 138 ? -17.624 -19.917 -1.096 1.00 15.07 138 THR B C 1
ATOM 3385 O O . THR B 1 138 ? -18.233 -20.473 -2.010 1.00 14.37 138 THR B O 1
ATOM 3389 N N . LEU B 1 139 ? -16.717 -20.541 -0.359 1.00 16.01 139 LEU B N 1
ATOM 3390 C CA . LEU B 1 139 ? -16.425 -21.943 -0.611 1.00 19.87 139 LEU B CA 1
ATOM 3391 C C . LEU B 1 139 ? -17.494 -22.848 0.002 1.00 22.29 139 LEU B C 1
ATOM 3392 O O . LEU B 1 139 ? -17.385 -24.067 -0.047 1.00 25.31 139 LEU B O 1
ATOM 3397 N N . GLY B 1 140 ? -18.538 -22.248 0.566 1.00 25.12 140 GLY B N 1
ATOM 3398 C CA . GLY B 1 140 ? -19.608 -23.037 1.158 1.00 26.24 140 GLY B CA 1
ATOM 3399 C C . GLY B 1 140 ? -19.610 -23.071 2.675 1.00 27.15 140 GLY B C 1
ATOM 3400 O O . GLY B 1 140 ? -18.692 -22.560 3.313 1.00 27.47 140 GLY B O 1
ATOM 3401 N N . GLU B 1 141 ? -20.641 -23.680 3.259 1.00 27.47 141 GLU B N 1
ATOM 3402 C CA . GLU B 1 141 ? -20.744 -23.758 4.712 1.00 27.88 141 GLU B CA 1
ATOM 3403 C C . GLU B 1 141 ? -20.153 -25.031 5.309 1.00 25.61 141 GLU B C 1
ATOM 3404 O O . GLU B 1 141 ? -20.320 -25.303 6.495 1.00 26.17 141 GLU B O 1
ATOM 3410 N N . THR B 1 142 ? -19.455 -25.806 4.489 1.00 21.58 142 THR B N 1
ATOM 3411 C CA . THR B 1 142 ? -18.836 -27.037 4.963 1.00 20.27 142 THR B CA 1
ATOM 3412 C C . THR B 1 142 ? -17.420 -27.127 4.408 1.00 16.69 142 THR B C 1
ATOM 3413 O O . THR B 1 142 ? -17.207 -26.851 3.228 1.00 16.52 142 THR B O 1
ATOM 3417 N N . SER B 1 143 ? -16.456 -27.500 5.249 1.00 14.76 143 SER B N 1
ATOM 3418 C CA . SER B 1 143 ? -15.073 -27.633 4.786 1.00 12.49 143 SER B CA 1
ATOM 3419 C C . SER B 1 143 ? -15.085 -28.629 3.635 1.00 11.13 143 SER B C 1
ATOM 3420 O O . SER B 1 143 ? -15.539 -29.767 3.785 1.00 12.57 143 SER B O 1
ATOM 3423 N N . LEU B 1 144 ? -14.583 -28.194 2.486 1.00 11.72 144 LEU B N 1
ATOM 3424 C CA . LEU B 1 144 ? -14.580 -29.026 1.288 1.00 11.53 144 LEU B CA 1
ATOM 3425 C C . LEU B 1 144 ? -13.386 -29.952 1.099 1.00 12.20 144 LEU B C 1
ATOM 3426 O O . LEU B 1 144 ? -13.519 -31.012 0.488 1.00 11.07 144 LEU B O 1
ATOM 3431 N N . PHE B 1 145 ? -12.231 -29.556 1.622 1.00 12.07 145 PHE B N 1
ATOM 3432 C CA . PHE B 1 145 ? -11.000 -30.316 1.422 1.00 13.72 145 PHE B CA 1
ATOM 3433 C C . PHE B 1 145 ? -10.455 -31.083 2.624 1.00 13.93 145 PHE B C 1
ATOM 3434 O O . PHE B 1 145 ? -9.295 -31.502 2.627 1.00 15.37 145 PHE B O 1
ATOM 3442 N N . SER B 1 146 ? -11.301 -31.282 3.626 1.00 14.24 146 SER B N 1
ATOM 3443 C CA . SER B 1 146 ? -10.924 -31.976 4.849 1.00 15.58 146 SER B CA 1
ATOM 3444 C C . SER B 1 146 ? -10.369 -33.384 4.634 1.00 15.41 146 SER B C 1
ATOM 3445 O O . SER B 1 146 ? -9.569 -33.860 5.443 1.00 16.33 146 SER B O 1
ATOM 3448 N N . HIS B 1 147 ? -10.779 -34.049 3.554 1.00 14.45 147 HIS B N 1
ATOM 3449 C CA . HIS B 1 147 ? -10.325 -35.422 3.292 1.00 14.46 147 HIS B CA 1
ATOM 3450 C C . HIS B 1 147 ? -9.186 -35.576 2.294 1.00 16.30 147 HIS B C 1
ATOM 3451 O O . HIS B 1 147 ? -8.681 -36.688 2.091 1.00 15.63 147 HIS B O 1
ATOM 3458 N N . LEU B 1 148 ? -8.797 -34.484 1.651 1.00 15.04 148 LEU B N 1
ATOM 3459 C CA . LEU B 1 148 ? -7.718 -34.541 0.679 1.00 17.25 148 LEU B CA 1
ATOM 3460 C C . LEU B 1 148 ? -6.398 -34.589 1.448 1.00 18.73 148 LEU B C 1
ATOM 3461 O O . LEU B 1 148 ? -6.022 -33.637 2.132 1.00 21.59 148 LEU B O 1
ATOM 3466 N N . THR B 1 149 ? -5.706 -35.716 1.341 1.00 15.88 149 THR B N 1
ATOM 3467 C CA . THR B 1 149 ? -4.452 -35.916 2.057 1.00 16.49 149 THR B CA 1
ATOM 3468 C C . THR B 1 149 ? -3.213 -35.646 1.214 1.00 15.14 149 THR B C 1
ATOM 3469 O O . THR B 1 149 ? -2.114 -35.497 1.752 1.00 16.35 149 THR B O 1
ATOM 3473 N N . LYS B 1 150 ? -3.397 -35.568 -0.101 1.00 12.40 150 LYS B N 1
ATOM 3474 C CA . LYS B 1 150 ? -2.281 -35.380 -1.029 1.00 11.80 150 LYS B CA 1
ATOM 3475 C C . LYS B 1 150 ? -2.315 -34.129 -1.903 1.00 10.27 150 LYS B C 1
ATOM 3476 O O . LYS B 1 150 ? -1.437 -33.953 -2.747 1.00 6.18 150 LYS B O 1
ATOM 3482 N N . LEU B 1 151 ? -3.306 -33.263 -1.712 1.00 9.67 151 LEU B N 1
ATOM 3483 C CA . LEU B 1 151 ? -3.420 -32.064 -2.552 1.00 7.06 151 LEU B CA 1
ATOM 3484 C C . LEU B 1 151 ? -2.113 -31.268 -2.629 1.00 7.08 151 LEU B C 1
ATOM 3485 O O . LEU B 1 151 ? -1.507 -30.934 -1.605 1.00 6.03 151 LEU B O 1
ATOM 3490 N N . GLN B 1 152 ? -1.704 -30.955 -3.856 1.00 3.46 152 GLN B N 1
ATOM 3491 C CA . GLN B 1 152 ? -0.453 -30.243 -4.117 1.00 4.64 152 GLN B CA 1
ATOM 3492 C C . GLN B 1 152 ? -0.684 -28.850 -4.703 1.00 4.64 152 GLN B C 1
ATOM 3493 O O . GLN B 1 152 ? 0.039 -27.899 -4.388 1.00 5.37 152 GLN B O 1
ATOM 3499 N N . ILE B 1 153 ? -1.706 -28.731 -5.543 1.00 3.26 153 ILE B N 1
ATOM 3500 C CA . ILE B 1 153 ? -2.005 -27.467 -6.205 1.00 3.14 153 ILE B CA 1
ATOM 3501 C C . ILE B 1 153 ? -3.497 -27.196 -6.128 1.00 3.93 153 ILE B C 1
ATOM 3502 O O . ILE B 1 153 ? -4.297 -28.031 -6.531 1.00 3.27 153 ILE B O 1
ATOM 3507 N N . LEU B 1 154 ? -3.861 -26.025 -5.617 1.00 3.13 154 LEU B N 1
ATOM 3508 C CA . LEU B 1 154 ? -5.260 -25.652 -5.481 1.00 3.24 154 LEU B CA 1
ATOM 3509 C C . LEU B 1 154 ? -5.472 -24.224 -5.963 1.00 4.03 154 LEU B C 1
ATOM 3510 O O . LEU B 1 154 ? -4.772 -23.318 -5.531 1.00 5.76 154 LEU B O 1
ATOM 3515 N N . ARG B 1 155 ? -6.441 -24.042 -6.860 1.00 4.10 155 ARG B N 1
ATOM 3516 C CA . ARG B 1 155 ? -6.756 -22.726 -7.412 1.00 4.82 155 ARG B CA 1
ATOM 3517 C C . ARG B 1 155 ? -8.244 -22.483 -7.190 1.00 6.43 155 ARG B C 1
ATOM 3518 O O . ARG B 1 155 ? -9.082 -23.263 -7.658 1.00 6.71 155 ARG B O 1
ATOM 3526 N N . VAL B 1 156 ? -8.580 -21.412 -6.476 1.00 5.65 156 VAL B N 1
ATOM 3527 C CA . VAL B 1 156 ? -9.981 -21.113 -6.197 1.00 6.41 156 VAL B CA 1
ATOM 3528 C C . VAL B 1 156 ? -10.276 -19.630 -6.314 1.00 6.98 156 VAL B C 1
ATOM 3529 O O . VAL B 1 156 ? -9.362 -18.801 -6.308 1.00 6.19 156 VAL B O 1
ATOM 3533 N N . GLY B 1 157 ? -11.560 -19.307 -6.424 1.00 5.91 157 GLY B N 1
ATOM 3534 C CA . GLY B 1 157 ? -11.960 -17.917 -6.517 1.00 8.20 157 GLY B CA 1
ATOM 3535 C C . GLY B 1 157 ? -12.444 -17.488 -7.883 1.00 9.43 157 GLY B C 1
ATOM 3536 O O . GLY B 1 157 ? -12.571 -18.294 -8.802 1.00 10.60 157 GLY B O 1
ATOM 3537 N N . ASN B 1 158 ? -12.735 -16.200 -8.006 1.00 9.94 158 ASN B N 1
ATOM 3538 C CA . ASN B 1 158 ? -13.188 -15.638 -9.266 1.00 11.15 158 ASN B CA 1
ATOM 3539 C C . ASN B 1 158 ? -13.084 -14.127 -9.163 1.00 13.23 158 ASN B C 1
ATOM 3540 O O . ASN B 1 158 ? -12.974 -13.572 -8.071 1.00 13.93 158 ASN B O 1
ATOM 3545 N N . MET B 1 159 ? -13.140 -13.468 -10.307 1.00 13.78 159 MET B N 1
ATOM 3546 C CA . MET B 1 159 ? -12.979 -12.028 -10.370 1.00 16.89 159 MET B CA 1
ATOM 3547 C C . MET B 1 159 ? -14.148 -11.150 -9.935 1.00 17.54 159 MET B C 1
ATOM 3548 O O . MET B 1 159 ? -13.931 -10.026 -9.478 1.00 18.38 159 MET B O 1
ATOM 3553 N N . ASP B 1 160 ? -15.378 -11.646 -10.044 1.00 17.85 160 ASP B N 1
ATOM 3554 C CA . ASP B 1 160 ? -16.533 -10.814 -9.704 1.00 18.44 160 ASP B CA 1
ATOM 3555 C C . ASP B 1 160 ? -17.401 -11.165 -8.504 1.00 17.55 160 ASP B C 1
ATOM 3556 O O . ASP B 1 160 ? -17.988 -10.271 -7.891 1.00 18.43 160 ASP B O 1
ATOM 3561 N N . THR B 1 161 ? -17.490 -12.445 -8.159 1.00 16.16 161 THR B N 1
ATOM 3562 C CA . THR B 1 161 ? -18.377 -12.851 -7.075 1.00 15.96 161 THR B CA 1
ATOM 3563 C C . THR B 1 161 ? -17.798 -13.376 -5.763 1.00 14.71 161 THR B C 1
ATOM 3564 O O . THR B 1 161 ? -18.476 -13.324 -4.733 1.00 15.55 161 THR B O 1
ATOM 3568 N N . PHE B 1 162 ? -16.571 -13.887 -5.786 1.00 13.16 162 PHE B N 1
ATOM 3569 C CA . PHE B 1 162 ? -15.953 -14.408 -4.568 1.00 13.45 162 PHE B CA 1
ATOM 3570 C C . PHE B 1 162 ? -15.673 -13.226 -3.642 1.00 14.18 162 PHE B C 1
ATOM 3571 O O . PHE B 1 162 ? -14.828 -12.386 -3.949 1.00 15.56 162 PHE B O 1
ATOM 3579 N N . THR B 1 163 ? -16.367 -13.169 -2.508 1.00 14.72 163 THR B N 1
ATOM 3580 C CA . THR B 1 163 ? -16.207 -12.048 -1.581 1.00 14.13 163 THR B CA 1
ATOM 3581 C C . THR B 1 163 ? -15.882 -12.384 -0.126 1.00 13.76 163 THR B C 1
ATOM 3582 O O . THR B 1 163 ? -15.544 -11.489 0.652 1.00 14.74 163 THR B O 1
ATOM 3586 N N . LYS B 1 164 ? -15.987 -13.653 0.253 1.00 14.31 164 LYS B N 1
ATOM 3587 C CA . LYS B 1 164 ? -15.725 -14.035 1.637 1.00 13.91 164 LYS B CA 1
ATOM 3588 C C . LYS B 1 164 ? -14.824 -15.253 1.812 1.00 13.39 164 LYS B C 1
ATOM 3589 O O . LYS B 1 164 ? -15.007 -16.277 1.159 1.00 13.12 164 LYS B O 1
ATOM 3595 N N . ILE B 1 165 ? -13.842 -15.131 2.695 1.00 13.14 165 ILE B N 1
ATOM 3596 C CA . ILE B 1 165 ? -12.960 -16.244 3.000 1.00 13.21 165 ILE B CA 1
ATOM 3597 C C . ILE B 1 165 ? -13.252 -16.550 4.459 1.00 14.89 165 ILE B C 1
ATOM 3598 O O . ILE B 1 165 ? -13.231 -15.652 5.304 1.00 16.17 165 ILE B O 1
ATOM 3603 N N . GLN B 1 166 ? -13.563 -17.810 4.744 1.00 16.03 166 GLN B N 1
ATOM 3604 C CA . GLN B 1 166 ? -13.898 -18.232 6.097 1.00 15.93 166 GLN B CA 1
ATOM 3605 C C . GLN B 1 166 ? -12.873 -19.186 6.677 1.00 15.92 166 GLN B C 1
ATOM 3606 O O . GLN B 1 166 ? -12.129 -19.838 5.948 1.00 14.98 166 GLN B O 1
ATOM 3612 N N . ARG B 1 167 ? -12.859 -19.288 8.000 1.00 17.06 167 ARG B N 1
ATOM 3613 C CA . ARG B 1 167 ? -11.908 -20.155 8.675 1.00 17.94 167 ARG B CA 1
ATOM 3614 C C . ARG B 1 167 ? -12.006 -21.634 8.309 1.00 17.48 167 ARG B C 1
ATOM 3615 O O . ARG B 1 167 ? -11.000 -22.336 8.280 1.00 18.27 167 ARG B O 1
ATOM 3623 N N . LYS B 1 168 ? -13.210 -22.113 8.027 1.00 16.29 168 LYS B N 1
ATOM 3624 C CA . LYS B 1 168 ? -13.378 -23.514 7.675 1.00 16.63 168 LYS B CA 1
ATOM 3625 C C . LYS B 1 168 ? -12.969 -23.811 6.235 1.00 16.58 168 LYS B C 1
ATOM 3626 O O . LYS B 1 168 ? -12.830 -24.969 5.858 1.00 15.94 168 LYS B O 1
ATOM 3632 N N . ASP B 1 169 ? -12.760 -22.767 5.440 1.00 15.39 169 ASP B N 1
ATOM 3633 C CA . ASP B 1 169 ? -12.412 -22.937 4.033 1.00 15.09 169 ASP B CA 1
ATOM 3634 C C . ASP B 1 169 ? -11.263 -23.866 3.688 1.00 14.11 169 ASP B C 1
ATOM 3635 O O . ASP B 1 169 ? -11.407 -24.719 2.818 1.00 13.74 169 ASP B O 1
ATOM 3640 N N . PHE B 1 170 ? -10.125 -23.721 4.354 1.00 11.98 170 PHE B N 1
ATOM 3641 C CA . PHE B 1 170 ? -8.992 -24.576 4.023 1.00 11.93 170 PHE B CA 1
ATOM 3642 C C . PHE B 1 170 ? -8.625 -25.583 5.103 1.00 11.99 170 PHE B C 1
ATOM 3643 O O . PHE B 1 170 ? -7.498 -26.072 5.149 1.00 10.87 170 PHE B O 1
ATOM 3651 N N . ALA B 1 171 ? -9.588 -25.906 5.959 1.00 12.76 171 ALA B N 1
ATOM 3652 C CA . ALA B 1 171 ? -9.361 -26.865 7.032 1.00 15.03 171 ALA B CA 1
ATOM 3653 C C . ALA B 1 171 ? -8.954 -28.209 6.439 1.00 15.75 171 ALA B C 1
ATOM 3654 O O . ALA B 1 171 ? -9.533 -28.659 5.450 1.00 15.84 171 ALA B O 1
ATOM 3656 N N . GLY B 1 172 ? -7.951 -28.845 7.037 1.00 15.30 172 GLY B N 1
ATOM 3657 C CA . GLY B 1 172 ? -7.502 -30.133 6.539 1.00 17.39 172 GLY B CA 1
ATOM 3658 C C . GLY B 1 172 ? -6.276 -30.035 5.650 1.00 17.61 172 GLY B C 1
ATOM 3659 O O . GLY B 1 172 ? -5.518 -30.998 5.518 1.00 18.29 172 GLY B O 1
ATOM 3660 N N . LEU B 1 173 ? -6.074 -28.871 5.043 1.00 17.11 173 LEU B N 1
ATOM 3661 C CA . LEU B 1 173 ? -4.929 -28.672 4.164 1.00 16.66 173 LEU B CA 1
ATOM 3662 C C . LEU B 1 173 ? -3.744 -28.100 4.924 1.00 17.94 173 LEU B C 1
ATOM 3663 O O . LEU B 1 173 ? -3.659 -26.892 5.138 1.00 20.88 173 LEU B O 1
ATOM 3668 N N . THR B 1 174 ? -2.827 -28.971 5.327 1.00 16.49 174 THR B N 1
ATOM 3669 C CA . THR B 1 174 ? -1.660 -28.532 6.078 1.00 15.28 174 THR B CA 1
ATOM 3670 C C . THR B 1 174 ? -0.454 -28.227 5.196 1.00 14.07 174 THR B C 1
ATOM 3671 O O . THR B 1 174 ? 0.385 -27.399 5.555 1.00 12.78 174 THR B O 1
ATOM 3675 N N . PHE B 1 175 ? -0.371 -28.884 4.043 1.00 11.33 175 PHE B N 1
ATOM 3676 C CA . PHE B 1 175 ? 0.754 -28.671 3.134 1.00 11.59 175 PHE B CA 1
ATOM 3677 C C . PHE B 1 175 ? 0.271 -28.545 1.697 1.00 12.21 175 PHE B C 1
ATOM 3678 O O . PHE B 1 175 ? -0.557 -29.328 1.236 1.00 11.48 175 PHE B O 1
ATOM 3686 N N . LEU B 1 176 ? 0.815 -27.567 0.987 1.00 9.64 176 LEU B N 1
ATOM 3687 C CA . LEU B 1 176 ? 0.440 -27.320 -0.400 1.00 10.19 176 LEU B CA 1
ATOM 3688 C C . LEU B 1 176 ? 1.674 -26.798 -1.129 1.00 9.22 176 LEU B C 1
ATOM 3689 O O . LEU B 1 176 ? 2.506 -26.124 -0.521 1.00 10.30 176 LEU B O 1
ATOM 3694 N N . GLU B 1 177 ? 1.819 -27.113 -2.415 1.00 7.31 177 GLU B N 1
ATOM 3695 C CA . GLU B 1 177 ? 2.957 -26.575 -3.152 1.00 6.50 177 GLU B CA 1
ATOM 3696 C C . GLU B 1 177 ? 2.557 -25.195 -3.667 1.00 6.92 177 GLU B C 1
ATOM 3697 O O . GLU B 1 177 ? 3.323 -24.234 -3.563 1.00 7.84 177 GLU B O 1
ATOM 3703 N N . GLU B 1 178 ? 1.349 -25.094 -4.220 1.00 4.34 178 GLU B N 1
ATOM 3704 C CA . GLU B 1 178 ? 0.857 -23.825 -4.729 1.00 5.37 178 GLU B CA 1
ATOM 3705 C C . GLU B 1 178 ? -0.626 -23.613 -4.446 1.00 6.25 178 GLU B C 1
ATOM 3706 O O . GLU B 1 178 ? -1.449 -24.505 -4.663 1.00 7.81 178 GLU B O 1
ATOM 3712 N N . LEU B 1 179 ? -0.945 -22.420 -3.959 1.00 5.31 179 LEU B N 1
ATOM 3713 C CA . LEU B 1 179 ? -2.314 -22.035 -3.657 1.00 5.57 179 LEU B CA 1
ATOM 3714 C C . LEU B 1 179 ? -2.588 -20.690 -4.322 1.00 6.39 179 LEU B C 1
ATOM 3715 O O . LEU B 1 179 ? -1.917 -19.696 -4.036 1.00 7.25 179 LEU B O 1
ATOM 3720 N N . GLU B 1 180 ? -3.557 -20.671 -5.230 1.00 6.37 180 GLU B N 1
ATOM 3721 C CA . GLU B 1 180 ? -3.930 -19.444 -5.912 1.00 5.58 180 GLU B CA 1
ATOM 3722 C C . GLU B 1 180 ? -5.368 -19.107 -5.549 1.00 6.18 180 GLU B C 1
ATOM 3723 O O . GLU B 1 180 ? -6.274 -19.925 -5.717 1.00 5.50 180 GLU B O 1
ATOM 3729 N N . ILE B 1 181 ? -5.572 -17.901 -5.039 1.00 7.15 181 ILE B N 1
ATOM 3730 C CA . ILE B 1 181 ? -6.902 -17.462 -4.654 1.00 6.09 181 ILE B CA 1
ATOM 3731 C C . ILE B 1 181 ? -7.232 -16.175 -5.380 1.00 7.46 181 ILE B C 1
ATOM 3732 O O . ILE B 1 181 ? -6.581 -15.154 -5.155 1.00 7.12 181 ILE B O 1
ATOM 3737 N N . ASP B 1 182 ? -8.225 -16.219 -6.260 1.00 6.77 182 ASP B N 1
ATOM 3738 C CA . ASP B 1 182 ? -8.628 -15.006 -6.942 1.00 8.90 182 ASP B CA 1
ATOM 3739 C C . ASP B 1 182 ? -9.713 -14.404 -6.061 1.00 8.65 182 ASP B C 1
ATOM 3740 O O . ASP B 1 182 ? -10.872 -14.810 -6.120 1.00 10.22 182 ASP B O 1
ATOM 3745 N N . ALA B 1 183 ? -9.320 -13.455 -5.220 1.00 9.88 183 ALA B N 1
ATOM 3746 C CA . ALA B 1 183 ? -10.254 -12.790 -4.320 1.00 10.11 183 ALA B CA 1
ATOM 3747 C C . ALA B 1 183 ? -10.327 -11.318 -4.696 1.00 10.59 183 ALA B C 1
ATOM 3748 O O . ALA B 1 183 ? -10.304 -10.438 -3.831 1.00 11.09 183 ALA B O 1
ATOM 3750 N N . SER B 1 184 ? -10.411 -11.061 -5.995 1.00 10.81 184 SER B N 1
ATOM 3751 C CA . SER B 1 184 ? -10.467 -9.702 -6.509 1.00 11.29 184 SER B CA 1
ATOM 3752 C C . SER B 1 184 ? -11.417 -8.797 -5.736 1.00 12.85 184 SER B C 1
ATOM 3753 O O . SER B 1 184 ? -11.029 -7.714 -5.297 1.00 12.46 184 SER B O 1
ATOM 3756 N N . ASP B 1 185 ? -12.658 -9.239 -5.565 1.00 13.12 185 ASP B N 1
ATOM 3757 C CA . ASP B 1 185 ? -13.642 -8.430 -4.853 1.00 14.99 185 ASP B CA 1
ATOM 3758 C C . ASP B 1 185 ? -13.846 -8.890 -3.410 1.00 14.42 185 ASP B C 1
ATOM 3759 O O . ASP B 1 185 ? -14.956 -8.818 -2.880 1.00 15.95 185 ASP B O 1
ATOM 3764 N N . LEU B 1 186 ? -12.775 -9.355 -2.773 1.00 13.75 186 LEU B N 1
ATOM 3765 C CA . LEU B 1 186 ? -12.848 -9.818 -1.388 1.00 14.03 186 LEU B CA 1
ATOM 3766 C C . LEU B 1 186 ? -13.381 -8.710 -0.483 1.00 15.37 186 LEU B C 1
ATOM 3767 O O . LEU B 1 186 ? -12.908 -7.575 -0.534 1.00 14.60 186 LEU B O 1
ATOM 3772 N N . GLN B 1 187 ? -14.368 -9.051 0.341 1.00 14.90 187 GLN B N 1
ATOM 3773 C CA . GLN B 1 187 ? -14.979 -8.099 1.260 1.00 16.53 187 GLN B CA 1
ATOM 3774 C C . GLN B 1 187 ? -14.674 -8.441 2.714 1.00 15.84 187 GLN B C 1
ATOM 3775 O O . GLN B 1 187 ? -14.520 -7.553 3.548 1.00 17.05 187 GLN B O 1
ATOM 3781 N N . SER B 1 188 ? -14.598 -9.729 3.024 1.00 13.93 188 SER B N 1
ATOM 3782 C CA . SER B 1 188 ? -14.307 -10.134 4.388 1.00 14.56 188 SER B CA 1
ATOM 3783 C C . SER B 1 188 ? -13.355 -11.314 4.432 1.00 13.73 188 SER B C 1
ATOM 3784 O O . SER B 1 188 ? -13.347 -12.156 3.535 1.00 14.38 188 SER B O 1
ATOM 3787 N N . TYR B 1 189 ? -12.548 -11.358 5.485 1.00 12.98 189 TYR B N 1
ATOM 3788 C CA . TYR B 1 189 ? -11.578 -12.429 5.691 1.00 10.89 189 TYR B CA 1
ATOM 3789 C C . TYR B 1 189 ? -11.600 -12.786 7.176 1.00 12.09 189 TYR B C 1
ATOM 3790 O O . TYR B 1 189 ? -11.200 -11.976 8.013 1.00 12.70 189 TYR B O 1
ATOM 3799 N N . GLU B 1 190 ? -12.069 -13.984 7.510 1.00 12.95 190 GLU B N 1
ATOM 3800 C CA . GLU B 1 190 ? -12.115 -14.386 8.912 1.00 13.79 190 GLU B CA 1
ATOM 3801 C C . GLU B 1 190 ? -10.688 -14.623 9.395 1.00 13.44 190 GLU B C 1
ATOM 3802 O O . GLU B 1 190 ? -9.938 -15.390 8.794 1.00 12.51 190 GLU B O 1
ATOM 3808 N N . PRO B 1 191 ? -10.291 -13.964 10.490 1.00 14.51 191 PRO B N 1
ATOM 3809 C CA . PRO B 1 191 ? -8.928 -14.156 10.992 1.00 13.89 191 PRO B CA 1
ATOM 3810 C C . PRO B 1 191 ? -8.576 -15.626 11.209 1.00 13.65 191 PRO B C 1
ATOM 3811 O O . PRO B 1 191 ? -9.419 -16.414 11.639 1.00 14.49 191 PRO B O 1
ATOM 3815 N N . LYS B 1 192 ? -7.331 -15.973 10.887 1.00 12.90 192 LYS B N 1
ATOM 3816 C CA . LYS B 1 192 ? -6.799 -17.328 11.028 1.00 12.86 192 LYS B CA 1
ATOM 3817 C C . LYS B 1 192 ? -7.236 -18.308 9.929 1.00 11.98 192 LYS B C 1
ATOM 3818 O O . LYS B 1 192 ? -6.930 -19.498 10.008 1.00 13.09 192 LYS B O 1
ATOM 3824 N N . SER B 1 193 ? -7.937 -17.821 8.907 1.00 10.40 193 SER B N 1
ATOM 3825 C CA . SER B 1 193 ? -8.395 -18.696 7.827 1.00 10.68 193 SER B CA 1
ATOM 3826 C C . SER B 1 193 ? -7.253 -19.424 7.118 1.00 9.83 193 SER B C 1
ATOM 3827 O O . SER B 1 193 ? -7.361 -20.616 6.805 1.00 9.29 193 SER B O 1
ATOM 3830 N N . LEU B 1 194 ? -6.160 -18.710 6.867 1.00 9.42 194 LEU B N 1
ATOM 3831 C CA . LEU B 1 194 ? -4.999 -19.278 6.185 1.00 10.48 194 LEU B CA 1
ATOM 3832 C C . LEU B 1 194 ? -3.893 -19.686 7.151 1.00 12.76 194 LEU B C 1
ATOM 3833 O O . LEU B 1 194 ? -2.867 -20.225 6.739 1.00 13.28 194 LEU B O 1
ATOM 3838 N N . LYS B 1 195 ? -4.111 -19.432 8.438 1.00 14.61 195 LYS B N 1
ATOM 3839 C CA . LYS B 1 195 ? -3.130 -19.750 9.475 1.00 18.28 195 LYS B CA 1
ATOM 3840 C C . LYS B 1 195 ? -2.950 -21.254 9.649 1.00 19.83 195 LYS B C 1
ATOM 3841 O O . LYS B 1 195 ? -1.938 -21.712 10.179 1.00 20.75 195 LYS B O 1
ATOM 3847 N N . SER B 1 196 ? -3.938 -22.011 9.185 1.00 20.49 196 SER B N 1
ATOM 3848 C CA . SER B 1 196 ? -3.936 -23.465 9.282 1.00 21.41 196 SER B CA 1
ATOM 3849 C C . SER B 1 196 ? -2.903 -24.151 8.386 1.00 20.69 196 SER B C 1
ATOM 3850 O O . SER B 1 196 ? -2.362 -25.197 8.747 1.00 18.71 196 SER B O 1
ATOM 3853 N N . ILE B 1 197 ? -2.638 -23.580 7.213 1.00 19.72 197 ILE B N 1
ATOM 3854 C CA . ILE B 1 197 ? -1.661 -24.178 6.311 1.00 19.82 197 ILE B CA 1
ATOM 3855 C C . ILE B 1 197 ? -0.290 -23.996 6.937 1.00 19.37 197 ILE B C 1
ATOM 3856 O O . ILE B 1 197 ? 0.137 -22.873 7.203 1.00 19.49 197 ILE B O 1
ATOM 3861 N N . GLN B 1 198 ? 0.401 -25.104 7.169 1.00 18.77 198 GLN B N 1
ATOM 3862 C CA . GLN B 1 198 ? 1.713 -25.057 7.791 1.00 18.98 198 GLN B CA 1
ATOM 3863 C C . GLN B 1 198 ? 2.827 -24.725 6.810 1.00 18.18 198 GLN B C 1
ATOM 3864 O O . GLN B 1 198 ? 3.836 -24.124 7.187 1.00 18.40 198 GLN B O 1
ATOM 3870 N N . ASN B 1 199 ? 2.646 -25.094 5.548 1.00 16.41 199 ASN B N 1
ATOM 3871 C CA . ASN B 1 199 ? 3.685 -24.839 4.570 1.00 17.29 199 ASN B CA 1
ATOM 3872 C C . ASN B 1 199 ? 3.164 -24.760 3.136 1.00 16.84 199 ASN B C 1
ATOM 3873 O O . ASN B 1 199 ? 2.550 -25.703 2.641 1.00 16.50 199 ASN B O 1
ATOM 3878 N N . VAL B 1 200 ? 3.409 -23.624 2.484 1.00 15.67 200 VAL B N 1
ATOM 3879 C CA . VAL B 1 200 ? 3.005 -23.417 1.093 1.00 14.99 200 VAL B CA 1
ATOM 3880 C C . VAL B 1 200 ? 4.193 -22.794 0.368 1.00 14.32 200 VAL B C 1
ATOM 3881 O O . VAL B 1 200 ? 4.725 -21.777 0.807 1.00 15.68 200 VAL B O 1
ATOM 3885 N N . SER B 1 201 ? 4.609 -23.400 -0.736 1.00 14.09 201 SER B N 1
ATOM 3886 C CA . SER B 1 201 ? 5.740 -22.883 -1.490 1.00 13.82 201 SER B CA 1
ATOM 3887 C C . SER B 1 201 ? 5.389 -21.590 -2.226 1.00 13.18 201 SER B C 1
ATOM 3888 O O . SER B 1 201 ? 6.165 -20.642 -2.219 1.00 13.77 201 SER B O 1
ATOM 3891 N N . HIS B 1 202 ? 4.217 -21.549 -2.854 1.00 11.26 202 HIS B N 1
ATOM 3892 C CA . HIS B 1 202 ? 3.810 -20.363 -3.607 1.00 9.78 202 HIS B CA 1
ATOM 3893 C C . HIS B 1 202 ? 2.359 -19.989 -3.309 1.00 9.10 202 HIS B C 1
ATOM 3894 O O . HIS B 1 202 ? 1.462 -20.811 -3.490 1.00 7.57 202 HIS B O 1
ATOM 3901 N N . LEU B 1 203 ? 2.121 -18.759 -2.859 1.00 6.27 203 LEU B N 1
ATOM 3902 C CA . LEU B 1 203 ? 0.758 -18.306 -2.604 1.00 7.40 203 LEU B CA 1
ATOM 3903 C C . LEU B 1 203 ? 0.515 -17.134 -3.543 1.00 6.68 203 LEU B C 1
ATOM 3904 O O . LEU B 1 203 ? 1.255 -16.153 -3.512 1.00 7.08 203 LEU B O 1
ATOM 3909 N N . ILE B 1 204 ? -0.506 -17.254 -4.384 1.00 5.50 204 ILE B N 1
ATOM 3910 C CA . ILE B 1 204 ? -0.855 -16.208 -5.345 1.00 5.72 204 ILE B CA 1
ATOM 3911 C C . ILE B 1 204 ? -2.211 -15.640 -4.965 1.00 6.06 204 ILE B C 1
ATOM 3912 O O . ILE B 1 204 ? -3.217 -16.343 -5.012 1.00 7.04 204 ILE B O 1
ATOM 3917 N N . LEU B 1 205 ? -2.240 -14.368 -4.580 1.00 7.12 205 LEU B N 1
ATOM 3918 C CA . LEU B 1 205 ? -3.493 -13.744 -4.167 1.00 7.74 205 LEU B CA 1
ATOM 3919 C C . LEU B 1 205 ? -3.890 -12.578 -5.062 1.00 7.90 205 LEU B C 1
ATOM 3920 O O . LEU B 1 205 ? -3.110 -11.649 -5.246 1.00 9.35 205 LEU B O 1
ATOM 3925 N N . HIS B 1 206 ? -5.089 -12.648 -5.638 1.00 6.78 206 HIS B N 1
ATOM 3926 C CA . HIS B 1 206 ? -5.602 -11.558 -6.460 1.00 8.67 206 HIS B CA 1
ATOM 3927 C C . HIS B 1 206 ? -6.546 -10.832 -5.512 1.00 9.23 206 HIS B C 1
ATOM 3928 O O . HIS B 1 206 ? -7.440 -11.457 -4.940 1.00 8.64 206 HIS B O 1
ATOM 3935 N N . MET B 1 207 ? -6.358 -9.528 -5.336 1.00 8.06 207 MET B N 1
ATOM 3936 C CA . MET B 1 207 ? -7.220 -8.759 -4.444 1.00 9.72 207 MET B CA 1
ATOM 3937 C C . MET B 1 207 ? -7.112 -7.275 -4.785 1.00 11.03 207 MET B C 1
ATOM 3938 O O . MET B 1 207 ? -6.025 -6.702 -4.741 1.00 9.35 207 MET B O 1
ATOM 3943 N N . LYS B 1 208 ? -8.241 -6.656 -5.121 1.00 13.39 208 LYS B N 1
ATOM 3944 C CA . LYS B 1 208 ? -8.247 -5.244 -5.494 1.00 16.36 208 LYS B CA 1
ATOM 3945 C C . LYS B 1 208 ? -8.058 -4.240 -4.357 1.00 16.72 208 LYS B C 1
ATOM 3946 O O . LYS B 1 208 ? -7.313 -3.271 -4.512 1.00 17.97 208 LYS B O 1
ATOM 3952 N N . GLN B 1 209 ? -8.729 -4.455 -3.228 1.00 16.40 209 GLN B N 1
ATOM 3953 C CA . GLN B 1 209 ? -8.606 -3.547 -2.086 1.00 17.72 209 GLN B CA 1
ATOM 3954 C C . GLN B 1 209 ? -7.479 -4.001 -1.166 1.00 16.08 209 GLN B C 1
ATOM 3955 O O . GLN B 1 209 ? -7.162 -5.186 -1.120 1.00 15.50 209 GLN B O 1
ATOM 3961 N N . HIS B 1 210 ? -6.886 -3.063 -0.427 1.00 15.45 210 HIS B N 1
ATOM 3962 C CA . HIS B 1 210 ? -5.788 -3.400 0.481 1.00 14.08 210 HIS B CA 1
ATOM 3963 C C . HIS B 1 210 ? -6.206 -3.461 1.949 1.00 14.25 210 HIS B C 1
ATOM 3964 O O . HIS B 1 210 ? -5.414 -3.843 2.804 1.00 14.24 210 HIS B O 1
ATOM 3971 N N . ILE B 1 211 ? -7.452 -3.103 2.237 1.00 14.99 211 ILE B N 1
ATOM 3972 C CA . ILE B 1 211 ? -7.932 -3.084 3.613 1.00 17.39 211 ILE B CA 1
ATOM 3973 C C . ILE B 1 211 ? -7.711 -4.366 4.422 1.00 16.56 211 ILE B C 1
ATOM 3974 O O . ILE B 1 211 ? -7.498 -4.304 5.635 1.00 15.85 211 ILE B O 1
ATOM 3979 N N . LEU B 1 212 ? -7.741 -5.519 3.755 1.00 15.43 212 LEU B N 1
ATOM 3980 C CA . LEU B 1 212 ? -7.552 -6.809 4.428 1.00 14.48 212 LEU B CA 1
ATOM 3981 C C . LEU B 1 212 ? -6.154 -7.412 4.223 1.00 14.15 212 LEU B C 1
ATOM 3982 O O . LEU B 1 212 ? -5.879 -8.523 4.674 1.00 14.68 212 LEU B O 1
ATOM 3987 N N . LEU B 1 213 ? -5.266 -6.675 3.565 1.00 13.19 213 LEU B N 1
ATOM 3988 C CA . LEU B 1 213 ? -3.925 -7.178 3.287 1.00 12.39 213 LEU B CA 1
ATOM 3989 C C . LEU B 1 213 ? -3.107 -7.575 4.516 1.00 11.88 213 LEU B C 1
ATOM 3990 O O . LEU B 1 213 ? -2.521 -8.657 4.550 1.00 11.65 213 LEU B O 1
ATOM 3995 N N . LEU B 1 214 ? -3.057 -6.710 5.524 1.00 11.76 214 LEU B N 1
ATOM 3996 C CA . LEU B 1 214 ? -2.288 -7.033 6.722 1.00 12.88 214 LEU B CA 1
ATOM 3997 C C . LEU B 1 214 ? -2.943 -8.159 7.515 1.00 12.37 214 LEU B C 1
ATOM 3998 O O . LEU B 1 214 ? -2.264 -8.894 8.234 1.00 13.09 214 LEU B O 1
ATOM 4003 N N . GLU B 1 215 ? -4.260 -8.292 7.375 1.00 11.45 215 GLU B N 1
ATOM 4004 C CA . GLU B 1 215 ? -5.006 -9.342 8.070 1.00 12.93 215 GLU B CA 1
ATOM 4005 C C . GLU B 1 215 ? -4.557 -10.700 7.540 1.00 12.52 215 GLU B C 1
ATOM 4006 O O . GLU B 1 215 ? -4.344 -11.647 8.296 1.00 11.44 215 GLU B O 1
ATOM 4012 N N . ILE B 1 216 ? -4.427 -10.781 6.223 1.00 10.73 216 ILE B N 1
ATOM 4013 C CA . ILE B 1 216 ? -4.004 -12.008 5.569 1.00 10.68 216 ILE B CA 1
ATOM 4014 C C . ILE B 1 216 ? -2.504 -12.217 5.768 1.00 11.05 216 ILE B C 1
ATOM 4015 O O . ILE B 1 216 ? -2.054 -13.330 6.042 1.00 11.68 216 ILE B O 1
ATOM 4020 N N . PHE B 1 217 ? -1.731 -11.141 5.654 1.00 10.64 217 PHE B N 1
ATOM 4021 C CA . PHE B 1 217 ? -0.284 -11.247 5.806 1.00 11.40 217 PHE B CA 1
ATOM 4022 C C . PHE B 1 217 ? 0.170 -11.921 7.096 1.00 11.47 217 PHE B C 1
ATOM 4023 O O . PHE B 1 217 ? 1.023 -12.808 7.073 1.00 12.47 217 PHE B O 1
ATOM 4031 N N . VAL B 1 218 ? -0.387 -11.494 8.223 1.00 12.05 218 VAL B N 1
ATOM 4032 C CA . VAL B 1 218 ? 0.003 -12.074 9.497 1.00 12.36 218 VAL B CA 1
ATOM 4033 C C . VAL B 1 218 ? -0.309 -13.569 9.596 1.00 11.76 218 VAL B C 1
ATOM 4034 O O . VAL B 1 218 ? 0.333 -14.289 10.360 1.00 12.04 218 VAL B O 1
ATOM 4038 N N . ASP B 1 219 ? -1.285 -14.037 8.822 1.00 10.88 219 ASP B N 1
ATOM 4039 C CA . ASP B 1 219 ? -1.645 -15.453 8.854 1.00 12.22 219 ASP B CA 1
ATOM 4040 C C . ASP B 1 219 ? -0.779 -16.329 7.958 1.00 12.51 219 ASP B C 1
ATOM 4041 O O . ASP B 1 219 ? -0.784 -17.550 8.102 1.00 12.61 219 ASP B O 1
ATOM 4046 N N . VAL B 1 220 ? -0.025 -15.721 7.045 1.00 12.67 220 VAL B N 1
ATOM 4047 C CA . VAL B 1 220 ? 0.806 -16.506 6.132 1.00 12.44 220 VAL B CA 1
ATOM 4048 C C . VAL B 1 220 ? 2.303 -16.218 6.178 1.00 13.83 220 VAL B C 1
ATOM 4049 O O . VAL B 1 220 ? 3.101 -16.962 5.605 1.00 13.01 220 VAL B O 1
ATOM 4053 N N . THR B 1 221 ? 2.688 -15.146 6.859 1.00 14.08 221 THR B N 1
ATOM 4054 C CA . THR B 1 221 ? 4.094 -14.775 6.927 1.00 16.43 221 THR B CA 1
ATOM 4055 C C . THR B 1 221 ? 5.024 -15.901 7.389 1.00 17.01 221 THR B C 1
ATOM 4056 O O . THR B 1 221 ? 6.165 -15.983 6.938 1.00 17.66 221 THR B O 1
ATOM 4060 N N . SER B 1 222 ? 4.535 -16.780 8.262 1.00 18.16 222 SER B N 1
ATOM 4061 C CA . SER B 1 222 ? 5.361 -17.875 8.767 1.00 18.43 222 SER B CA 1
ATOM 4062 C C . SER B 1 222 ? 5.221 -19.193 8.004 1.00 16.97 222 SER B C 1
ATOM 4063 O O . SER B 1 222 ? 5.851 -20.187 8.369 1.00 16.11 222 SER B O 1
ATOM 4066 N N . SER B 1 223 ? 4.420 -19.207 6.943 1.00 13.82 223 SER B N 1
ATOM 4067 C CA . SER B 1 223 ? 4.209 -20.440 6.189 1.00 14.50 223 SER B CA 1
ATOM 4068 C C . SER B 1 223 ? 4.488 -20.378 4.691 1.00 13.75 223 SER B C 1
ATOM 4069 O O . SER B 1 223 ? 4.680 -21.411 4.045 1.00 15.06 223 SER B O 1
ATOM 4072 N N . VAL B 1 224 ? 4.525 -19.175 4.137 1.00 13.08 224 VAL B N 1
ATOM 4073 C CA . VAL B 1 224 ? 4.736 -19.014 2.704 1.00 11.92 224 VAL B CA 1
ATOM 4074 C C . VAL B 1 224 ? 6.165 -18.686 2.301 1.00 12.86 224 VAL B C 1
ATOM 4075 O O . VAL B 1 224 ? 6.794 -17.812 2.888 1.00 14.03 224 VAL B O 1
ATOM 4079 N N . GLU B 1 225 ? 6.672 -19.384 1.285 1.00 12.41 225 GLU B N 1
ATOM 4080 C CA . GLU B 1 225 ? 8.030 -19.142 0.804 1.00 13.13 225 GLU B CA 1
ATOM 4081 C C . GLU B 1 225 ? 8.019 -18.013 -0.218 1.00 13.07 225 GLU B C 1
ATOM 4082 O O . GLU B 1 225 ? 8.828 -17.084 -0.151 1.00 12.28 225 GLU B O 1
ATOM 4088 N N . CYS B 1 226 ? 7.103 -18.109 -1.176 1.00 11.97 226 CYS B N 1
ATOM 4089 C CA . CYS B 1 226 ? 6.978 -17.089 -2.207 1.00 12.45 226 CYS B CA 1
ATOM 4090 C C . CYS B 1 226 ? 5.556 -16.547 -2.211 1.00 10.89 226 CYS B C 1
ATOM 4091 O O . CYS B 1 226 ? 4.602 -17.285 -2.450 1.00 10.06 226 CYS B O 1
ATOM 4094 N N . LEU B 1 227 ? 5.422 -15.256 -1.931 1.00 10.12 227 LEU B N 1
ATOM 4095 C CA . LEU B 1 227 ? 4.116 -14.616 -1.901 1.00 9.48 227 LEU B CA 1
ATOM 4096 C C . LEU B 1 227 ? 3.980 -13.720 -3.124 1.00 11.02 227 LEU B C 1
ATOM 4097 O O . LEU B 1 227 ? 4.915 -12.991 -3.476 1.00 12.10 227 LEU B O 1
ATOM 4102 N N . GLU B 1 228 ? 2.823 -13.789 -3.777 1.00 8.65 228 GLU B N 1
ATOM 4103 C CA . GLU B 1 228 ? 2.561 -12.975 -4.959 1.00 10.50 228 GLU B CA 1
ATOM 4104 C C . GLU B 1 228 ? 1.223 -12.260 -4.790 1.00 10.43 228 GLU B C 1
ATOM 4105 O O . GLU B 1 228 ? 0.195 -12.899 -4.561 1.00 9.46 228 GLU B O 1
ATOM 4111 N N . LEU B 1 229 ? 1.254 -10.933 -4.888 1.00 9.15 229 LEU B N 1
ATOM 4112 C CA . LEU B 1 229 ? 0.060 -10.111 -4.738 1.00 9.69 229 LEU B CA 1
ATOM 4113 C C . LEU B 1 229 ? -0.252 -9.505 -6.104 1.00 9.49 229 LEU B C 1
ATOM 4114 O O . LEU B 1 229 ? 0.646 -8.981 -6.768 1.00 8.79 229 LEU B O 1
ATOM 4119 N N . ARG B 1 230 ? -1.514 -9.574 -6.518 1.00 9.02 230 ARG B N 1
ATOM 4120 C CA . ARG B 1 230 ? -1.924 -9.043 -7.817 1.00 10.50 230 ARG B CA 1
ATOM 4121 C C . ARG B 1 230 ? -3.105 -8.073 -7.790 1.00 10.70 230 ARG B C 1
ATOM 4122 O O . ARG B 1 230 ? -4.030 -8.223 -6.990 1.00 8.12 230 ARG B O 1
ATOM 4130 N N . ASP B 1 231 ? -3.048 -7.088 -8.687 1.00 11.27 231 ASP B N 1
ATOM 4131 C CA . ASP B 1 231 ? -4.093 -6.079 -8.899 1.00 13.24 231 ASP B CA 1
ATOM 4132 C C . ASP B 1 231 ? -4.514 -5.149 -7.764 1.00 12.87 231 ASP B C 1
ATOM 4133 O O . ASP B 1 231 ? -5.444 -4.355 -7.935 1.00 13.58 231 ASP B O 1
ATOM 4138 N N . THR B 1 232 ? -3.838 -5.222 -6.625 1.00 12.72 232 THR B N 1
ATOM 4139 C CA . THR B 1 232 ? -4.196 -4.404 -5.469 1.00 11.34 232 THR B CA 1
ATOM 4140 C C . THR B 1 232 ? -3.980 -2.903 -5.613 1.00 11.79 232 THR B C 1
ATOM 4141 O O . THR B 1 232 ? -2.937 -2.460 -6.087 1.00 11.40 232 THR B O 1
ATOM 4145 N N . ASP B 1 233 ? -4.980 -2.130 -5.201 1.00 10.54 233 ASP B N 1
ATOM 4146 C CA . ASP B 1 233 ? -4.892 -0.673 -5.234 1.00 11.77 233 ASP B CA 1
ATOM 4147 C C . ASP B 1 233 ? -4.246 -0.335 -3.899 1.00 11.61 233 ASP B C 1
ATOM 4148 O O . ASP B 1 233 ? -4.917 -0.348 -2.867 1.00 10.97 233 ASP B O 1
ATOM 4153 N N . LEU B 1 234 ? -2.950 -0.041 -3.913 1.00 12.17 234 LEU B N 1
ATOM 4154 C CA . LEU B 1 234 ? -2.224 0.248 -2.676 1.00 16.23 234 LEU B CA 1
ATOM 4155 C C . LEU B 1 234 ? -2.202 1.691 -2.196 1.00 19.78 234 LEU B C 1
ATOM 4156 O O . LEU B 1 234 ? -1.516 2.009 -1.223 1.00 19.72 234 LEU B O 1
ATOM 4161 N N . ASP B 1 235 ? -2.935 2.571 -2.865 1.00 22.99 235 ASP B N 1
ATOM 4162 C CA . ASP B 1 235 ? -2.963 3.955 -2.422 1.00 26.98 235 ASP B CA 1
ATOM 4163 C C . ASP B 1 235 ? -3.670 3.976 -1.068 1.00 26.88 235 ASP B C 1
ATOM 4164 O O . ASP B 1 235 ? -4.689 3.306 -0.876 1.00 29.28 235 ASP B O 1
ATOM 4169 N N . THR B 1 236 ? -3.107 4.729 -0.129 1.00 25.72 236 THR B N 1
ATOM 4170 C CA . THR B 1 236 ? -3.648 4.835 1.223 1.00 25.06 236 THR B CA 1
ATOM 4171 C C . THR B 1 236 ? -3.167 3.674 2.095 1.00 21.15 236 THR B C 1
ATOM 4172 O O . THR B 1 236 ? -3.426 3.648 3.298 1.00 20.46 236 THR B O 1
ATOM 4176 N N . PHE B 1 237 ? -2.466 2.709 1.502 1.00 19.49 237 PHE B N 1
ATOM 4177 C CA . PHE B 1 237 ? -1.960 1.591 2.296 1.00 15.96 237 PHE B CA 1
ATOM 4178 C C . PHE B 1 237 ? -0.996 2.142 3.334 1.00 15.93 237 PHE B C 1
ATOM 4179 O O . PHE B 1 237 ? -0.106 2.921 3.005 1.00 14.50 237 PHE B O 1
ATOM 4187 N N . HIS B 1 238 ? -1.168 1.730 4.583 1.00 16.64 238 HIS B N 1
ATOM 4188 C CA . HIS B 1 238 ? -0.295 2.184 5.654 1.00 17.09 238 HIS B CA 1
ATOM 4189 C C . HIS B 1 238 ? 0.145 0.979 6.473 1.00 17.67 238 HIS B C 1
ATOM 4190 O O . HIS B 1 238 ? -0.679 0.157 6.876 1.00 17.46 238 HIS B O 1
ATOM 4197 N N . PHE B 1 239 ? 1.446 0.874 6.712 1.00 17.58 239 PHE B N 1
ATOM 4198 C CA . PHE B 1 239 ? 1.988 -0.238 7.477 1.00 19.56 239 PHE B CA 1
ATOM 4199 C C . PHE B 1 239 ? 1.876 0.011 8.972 1.00 22.73 239 PHE B C 1
ATOM 4200 O O . PHE B 1 239 ? 2.262 1.071 9.458 1.00 23.42 239 PHE B O 1
ATOM 4208 N N . SER B 1 240 ? 1.355 -0.976 9.696 1.00 25.62 240 SER B N 1
ATOM 4209 C CA . SER B 1 240 ? 1.200 -0.871 11.145 1.00 28.06 240 SER B CA 1
ATOM 4210 C C . SER B 1 240 ? 1.549 -2.195 11.811 1.00 29.25 240 SER B C 1
ATOM 4211 O O . SER B 1 240 ? 2.719 -2.489 12.052 1.00 31.06 240 SER B O 1
ATOM 4214 N N . ASN B 1 248 ? 10.888 -13.636 12.118 1.00 39.60 248 ASN B N 1
ATOM 4215 C CA . ASN B 1 248 ? 9.482 -14.019 12.156 1.00 38.92 248 ASN B CA 1
ATOM 4216 C C . ASN B 1 248 ? 9.048 -14.648 10.839 1.00 37.02 248 ASN B C 1
ATOM 4217 O O . ASN B 1 248 ? 8.692 -15.827 10.783 1.00 37.08 248 ASN B O 1
ATOM 4222 N N . SER B 1 249 ? 9.087 -13.850 9.779 1.00 33.55 249 SER B N 1
ATOM 4223 C CA . SER B 1 249 ? 8.674 -14.293 8.454 1.00 30.58 249 SER B CA 1
ATOM 4224 C C . SER B 1 249 ? 9.597 -15.320 7.807 1.00 28.76 249 SER B C 1
ATOM 4225 O O . SER B 1 249 ? 10.816 -15.272 7.967 1.00 30.13 249 SER B O 1
ATOM 4228 N N . LEU B 1 250 ? 9.001 -16.256 7.077 1.00 25.97 250 LEU B N 1
ATOM 4229 C CA . LEU B 1 250 ? 9.767 -17.275 6.374 1.00 23.27 250 LEU B CA 1
ATOM 4230 C C . LEU B 1 250 ? 9.702 -16.987 4.876 1.00 19.78 250 LEU B C 1
ATOM 4231 O O . LEU B 1 250 ? 10.165 -17.780 4.055 1.00 17.69 250 LEU B O 1
ATOM 4236 N N . ILE B 1 251 ? 9.129 -15.838 4.529 1.00 16.78 251 ILE B N 1
ATOM 4237 C CA . ILE B 1 251 ? 9.014 -15.440 3.131 1.00 13.66 251 ILE B CA 1
ATOM 4238 C C . ILE B 1 251 ? 10.389 -15.130 2.554 1.00 14.11 251 ILE B C 1
ATOM 4239 O O . ILE B 1 251 ? 11.171 -14.390 3.156 1.00 13.44 251 ILE B O 1
ATOM 4244 N N . LYS B 1 252 ? 10.682 -15.697 1.386 1.00 13.30 252 LYS B N 1
ATOM 4245 C CA . LYS B 1 252 ? 11.969 -15.470 0.725 1.00 13.28 252 LYS B CA 1
ATOM 4246 C C . LYS B 1 252 ? 11.791 -14.652 -0.551 1.00 13.15 252 LYS B C 1
ATOM 4247 O O . LYS B 1 252 ? 12.737 -14.027 -1.040 1.00 12.91 252 LYS B O 1
ATOM 4253 N N . LYS B 1 253 ? 10.577 -14.662 -1.094 1.00 12.58 253 LYS B N 1
ATOM 4254 C CA . LYS B 1 253 ? 10.289 -13.913 -2.307 1.00 11.71 253 LYS B CA 1
ATOM 4255 C C . LYS B 1 253 ? 8.910 -13.279 -2.246 1.00 10.61 253 LYS B C 1
ATOM 4256 O O . LYS B 1 253 ? 7.936 -13.921 -1.852 1.00 9.43 253 LYS B O 1
ATOM 4262 N N . PHE B 1 254 ? 8.838 -12.013 -2.634 1.00 9.96 254 PHE B N 1
ATOM 4263 C CA . PHE B 1 254 ? 7.577 -11.286 -2.638 1.00 8.18 254 PHE B CA 1
ATOM 4264 C C . PHE B 1 254 ? 7.460 -10.685 -4.024 1.00 8.65 254 PHE B C 1
ATOM 4265 O O . PHE B 1 254 ? 8.380 -10.023 -4.504 1.00 7.66 254 PHE B O 1
ATOM 4273 N N . THR B 1 255 ? 6.326 -10.933 -4.669 1.00 7.04 255 THR B N 1
ATOM 4274 C CA . THR B 1 255 ? 6.078 -10.443 -6.018 1.00 9.72 255 THR B CA 1
ATOM 4275 C C . THR B 1 255 ? 4.849 -9.561 -6.038 1.00 8.55 255 THR B C 1
ATOM 4276 O O . THR B 1 255 ? 3.849 -9.886 -5.409 1.00 8.87 255 THR B O 1
ATOM 4280 N N . PHE B 1 256 ? 4.932 -8.445 -6.760 1.00 8.19 256 PHE B N 1
ATOM 4281 C CA . PHE B 1 256 ? 3.806 -7.525 -6.906 1.00 10.38 256 PHE B CA 1
ATOM 4282 C C . PHE B 1 256 ? 3.533 -7.423 -8.399 1.00 10.64 256 PHE B C 1
ATOM 4283 O O . PHE B 1 256 ? 4.442 -7.116 -9.160 1.00 11.51 256 PHE B O 1
ATOM 4291 N N . ARG B 1 257 ? 2.290 -7.665 -8.813 1.00 11.43 257 ARG B N 1
ATOM 4292 C CA . ARG B 1 257 ? 1.940 -7.614 -10.234 1.00 13.25 257 ARG B CA 1
ATOM 4293 C C . ARG B 1 257 ? 0.655 -6.824 -10.478 1.00 13.97 257 ARG B C 1
ATOM 4294 O O . ARG B 1 257 ? -0.385 -7.125 -9.898 1.00 11.78 257 ARG B O 1
ATOM 4302 N N . ASN B 1 258 ? 0.740 -5.816 -11.343 1.00 12.96 258 ASN B N 1
ATOM 4303 C CA . ASN B 1 258 ? -0.402 -4.973 -11.691 1.00 13.56 258 ASN B CA 1
ATOM 4304 C C . ASN B 1 258 ? -1.008 -4.222 -10.507 1.00 13.30 258 ASN B C 1
ATOM 4305 O O . ASN B 1 258 ? -2.204 -3.923 -10.505 1.00 12.52 258 ASN B O 1
ATOM 4310 N N . VAL B 1 259 ? -0.195 -3.906 -9.503 1.00 11.76 259 VAL B N 1
ATOM 4311 C CA . VAL B 1 259 ? -0.709 -3.171 -8.346 1.00 14.01 259 VAL B CA 1
ATOM 4312 C C . VAL B 1 259 ? -0.694 -1.675 -8.655 1.00 14.07 259 VAL B C 1
ATOM 4313 O O . VAL B 1 259 ? 0.056 -1.224 -9.519 1.00 15.60 259 VAL B O 1
ATOM 4317 N N . LYS B 1 260 ? -1.541 -0.913 -7.970 1.00 15.36 260 LYS B N 1
ATOM 4318 C CA . LYS B 1 260 ? -1.599 0.531 -8.170 1.00 17.82 260 LYS B CA 1
ATOM 4319 C C . LYS B 1 260 ? -0.854 1.126 -6.984 1.00 17.71 260 LYS B C 1
ATOM 4320 O O . LYS B 1 260 ? -1.277 0.976 -5.840 1.00 17.53 260 LYS B O 1
ATOM 4326 N N . ILE B 1 261 ? 0.259 1.796 -7.256 1.00 18.33 261 ILE B N 1
ATOM 4327 C CA . ILE B 1 261 ? 1.064 2.339 -6.177 1.00 18.01 261 ILE B CA 1
ATOM 4328 C C . ILE B 1 261 ? 1.674 3.705 -6.493 1.00 18.10 261 ILE B C 1
ATOM 4329 O O . ILE B 1 261 ? 1.791 4.088 -7.657 1.00 16.73 261 ILE B O 1
ATOM 4334 N N . THR B 1 262 ? 2.043 4.432 -5.440 1.00 17.80 262 THR B N 1
ATOM 4335 C CA . THR B 1 262 ? 2.655 5.756 -5.561 1.00 17.91 262 THR B CA 1
ATOM 4336 C C . THR B 1 262 ? 3.917 5.789 -4.700 1.00 17.63 262 THR B C 1
ATOM 4337 O O . THR B 1 262 ? 4.234 4.813 -4.021 1.00 14.93 262 THR B O 1
ATOM 4341 N N . ASP B 1 263 ? 4.638 6.907 -4.715 1.00 16.79 263 ASP B N 1
ATOM 4342 C CA . ASP B 1 263 ? 5.856 7.001 -3.912 1.00 16.33 263 ASP B CA 1
ATOM 4343 C C . ASP B 1 263 ? 5.585 6.756 -2.436 1.00 15.67 263 ASP B C 1
ATOM 4344 O O . ASP B 1 263 ? 6.324 6.028 -1.776 1.00 14.51 263 ASP B O 1
ATOM 4349 N N . GLU B 1 264 ? 4.529 7.369 -1.915 1.00 14.30 264 GLU B N 1
ATOM 4350 C CA . GLU B 1 264 ? 4.195 7.204 -0.507 1.00 16.56 264 GLU B CA 1
ATOM 4351 C C . GLU B 1 264 ? 3.801 5.774 -0.159 1.00 14.78 264 GLU B C 1
ATOM 4352 O O . GLU B 1 264 ? 4.263 5.225 0.839 1.00 15.18 264 GLU B O 1
ATOM 4358 N N . SER B 1 265 ? 2.945 5.167 -0.976 1.00 15.69 265 SER B N 1
ATOM 4359 C CA . SER B 1 265 ? 2.520 3.801 -0.699 1.00 14.03 265 SER B CA 1
ATOM 4360 C C . SER B 1 265 ? 3.665 2.821 -0.916 1.00 12.16 265 SER B C 1
ATOM 4361 O O . SER B 1 265 ? 3.724 1.792 -0.250 1.00 9.96 265 SER B O 1
ATOM 4364 N N . LEU B 1 266 ? 4.577 3.138 -1.834 1.00 9.75 266 LEU B N 1
ATOM 4365 C CA . LEU B 1 266 ? 5.724 2.261 -2.071 1.00 10.45 266 LEU B CA 1
ATOM 4366 C C . LEU B 1 266 ? 6.576 2.289 -0.795 1.00 9.92 266 LEU B C 1
ATOM 4367 O O . LEU B 1 266 ? 7.092 1.261 -0.350 1.00 8.22 266 LEU B O 1
ATOM 4372 N N . PHE B 1 267 ? 6.716 3.472 -0.206 1.00 8.30 267 PHE B N 1
ATOM 4373 C CA . PHE B 1 267 ? 7.478 3.611 1.032 1.00 7.33 267 PHE B CA 1
ATOM 4374 C C . PHE B 1 267 ? 6.849 2.752 2.131 1.00 7.54 267 PHE B C 1
ATOM 4375 O O . PHE B 1 267 ? 7.550 2.074 2.874 1.00 5.79 267 PHE B O 1
ATOM 4383 N N . GLN B 1 268 ? 5.523 2.800 2.237 1.00 7.86 268 GLN B N 1
ATOM 4384 C CA . GLN B 1 268 ? 4.814 2.027 3.250 1.00 7.83 268 GLN B CA 1
ATOM 4385 C C . GLN B 1 268 ? 4.958 0.524 3.010 1.00 7.72 268 GLN B C 1
ATOM 4386 O O . GLN B 1 268 ? 5.183 -0.240 3.949 1.00 6.68 268 GLN B O 1
ATOM 4392 N N . VAL B 1 269 ? 4.829 0.096 1.759 1.00 7.20 269 VAL B N 1
ATOM 4393 C CA . VAL B 1 269 ? 4.984 -1.324 1.459 1.00 6.68 269 VAL B CA 1
ATOM 4394 C C . VAL B 1 269 ? 6.402 -1.765 1.813 1.00 6.69 269 VAL B C 1
ATOM 4395 O O . VAL B 1 269 ? 6.622 -2.879 2.282 1.00 6.01 269 VAL B O 1
ATOM 4399 N N . MET B 1 270 ? 7.367 -0.877 1.596 1.00 6.83 270 MET B N 1
ATOM 4400 C CA . MET B 1 270 ? 8.756 -1.205 1.887 1.00 6.26 270 MET B CA 1
ATOM 4401 C C . MET B 1 270 ? 9.015 -1.337 3.381 1.00 7.49 270 MET B C 1
ATOM 4402 O O . MET B 1 270 ? 9.923 -2.056 3.792 1.00 7.70 270 MET B O 1
ATOM 4407 N N . LYS B 1 271 ? 8.238 -0.635 4.201 1.00 8.50 271 LYS B N 1
ATOM 4408 C CA . LYS B 1 271 ? 8.417 -0.762 5.644 1.00 7.37 271 LYS B CA 1
ATOM 4409 C C . LYS B 1 271 ? 8.121 -2.216 6.003 1.00 9.39 271 LYS B C 1
ATOM 4410 O O . LYS B 1 271 ? 8.792 -2.812 6.845 1.00 8.50 271 LYS B O 1
ATOM 4416 N N . LEU B 1 272 ? 7.117 -2.790 5.346 1.00 8.85 272 LEU B N 1
ATOM 4417 C CA . LEU B 1 272 ? 6.750 -4.184 5.591 1.00 9.36 272 LEU B CA 1
ATOM 4418 C C . LEU B 1 272 ? 7.850 -5.126 5.090 1.00 8.88 272 LEU B C 1
ATOM 4419 O O . LEU B 1 272 ? 8.264 -6.050 5.798 1.00 8.67 272 LEU B O 1
ATOM 4424 N N . LEU B 1 273 ? 8.329 -4.877 3.876 1.00 6.32 273 LEU B N 1
ATOM 4425 C CA . LEU B 1 273 ? 9.376 -5.704 3.278 1.00 7.08 273 LEU B CA 1
ATOM 4426 C C . LEU B 1 273 ? 10.674 -5.646 4.088 1.00 6.63 273 LEU B C 1
ATOM 4427 O O . LEU B 1 273 ? 11.399 -6.637 4.182 1.00 7.27 273 LEU B O 1
ATOM 4432 N N . ASN B 1 274 ? 10.965 -4.487 4.669 1.00 6.27 274 ASN B N 1
ATOM 4433 C CA . ASN B 1 274 ? 12.171 -4.330 5.475 1.00 7.48 274 ASN B CA 1
ATOM 4434 C C . ASN B 1 274 ? 12.123 -5.184 6.741 1.00 8.62 274 ASN B C 1
ATOM 4435 O O . ASN B 1 274 ? 13.157 -5.453 7.356 1.00 9.64 274 ASN B O 1
ATOM 4440 N N . GLN B 1 275 ? 10.923 -5.591 7.145 1.00 10.58 275 GLN B N 1
ATOM 4441 C CA . GLN B 1 275 ? 10.766 -6.402 8.352 1.00 14.08 275 GLN B CA 1
ATOM 4442 C C . GLN B 1 275 ? 10.820 -7.902 8.078 1.00 14.19 275 GLN B C 1
ATOM 4443 O O . GLN B 1 275 ? 10.769 -8.709 9.006 1.00 14.28 275 GLN B O 1
ATOM 4449 N N . ILE B 1 276 ? 10.915 -8.277 6.807 1.00 13.52 276 ILE B N 1
ATOM 4450 C CA . ILE B 1 276 ? 11.019 -9.687 6.447 1.00 13.85 276 ILE B CA 1
ATOM 4451 C C . ILE B 1 276 ? 12.517 -9.973 6.404 1.00 16.31 276 ILE B C 1
ATOM 4452 O O . ILE B 1 276 ? 13.165 -9.803 5.372 1.00 16.73 276 ILE B O 1
ATOM 4457 N N . SER B 1 277 ? 13.053 -10.404 7.543 1.00 20.13 277 SER B N 1
ATOM 4458 C CA . SER B 1 277 ? 14.480 -10.676 7.703 1.00 22.28 277 SER B CA 1
ATOM 4459 C C . SER B 1 277 ? 15.196 -11.395 6.562 1.00 22.04 277 SER B C 1
ATOM 4460 O O . SER B 1 277 ? 16.217 -10.915 6.074 1.00 25.60 277 SER B O 1
ATOM 4463 N N . GLY B 1 278 ? 14.675 -12.536 6.132 1.00 20.50 278 GLY B N 1
ATOM 4464 C CA . GLY B 1 278 ? 15.347 -13.271 5.075 1.00 18.74 278 GLY B CA 1
ATOM 4465 C C . GLY B 1 278 ? 14.831 -13.092 3.663 1.00 17.23 278 GLY B C 1
ATOM 4466 O O . GLY B 1 278 ? 14.933 -14.012 2.853 1.00 17.51 278 GLY B O 1
ATOM 4467 N N . LEU B 1 279 ? 14.282 -11.922 3.348 1.00 14.38 279 LEU B N 1
ATOM 4468 C CA . LEU B 1 279 ? 13.773 -11.694 1.999 1.00 12.23 279 LEU B CA 1
ATOM 4469 C C . LEU B 1 279 ? 14.932 -11.689 1.008 1.00 11.79 279 LEU B C 1
ATOM 4470 O O . LEU B 1 279 ? 15.823 -10.840 1.082 1.00 13.72 279 LEU B O 1
ATOM 4475 N N . LEU B 1 280 ? 14.915 -12.637 0.076 1.00 10.78 280 LEU B N 1
ATOM 4476 C CA . LEU B 1 280 ? 15.979 -12.750 -0.915 1.00 11.29 280 LEU B CA 1
ATOM 4477 C C . LEU B 1 280 ? 15.627 -12.195 -2.288 1.00 11.79 280 LEU B C 1
ATOM 4478 O O . LEU B 1 280 ? 16.499 -11.699 -3.002 1.00 11.88 280 LEU B O 1
ATOM 4483 N N . GLU B 1 281 ? 14.352 -12.286 -2.653 1.00 11.83 281 GLU B N 1
ATOM 4484 C CA . GLU B 1 281 ? 13.899 -11.835 -3.966 1.00 11.93 281 GLU B CA 1
ATOM 4485 C C . GLU B 1 281 ? 12.708 -10.884 -3.922 1.00 11.52 281 GLU B C 1
ATOM 4486 O O . GLU B 1 281 ? 11.735 -11.115 -3.204 1.00 11.16 281 GLU B O 1
ATOM 4492 N N . LEU B 1 282 ? 12.788 -9.821 -4.713 1.00 11.62 282 LEU B N 1
ATOM 4493 C CA . LEU B 1 282 ? 11.730 -8.824 -4.776 1.00 12.07 282 LEU B CA 1
ATOM 4494 C C . LEU B 1 282 ? 11.373 -8.586 -6.242 1.00 11.45 282 LEU B C 1
ATOM 4495 O O . LEU B 1 282 ? 12.207 -8.122 -7.019 1.00 11.29 282 LEU B O 1
ATOM 4500 N N . GLU B 1 283 ? 10.136 -8.897 -6.614 1.00 12.69 283 GLU B N 1
ATOM 4501 C CA . GLU B 1 283 ? 9.683 -8.717 -7.990 1.00 13.34 283 GLU B CA 1
ATOM 4502 C C . GLU B 1 283 ? 8.692 -7.562 -8.074 1.00 13.13 283 GLU B C 1
ATOM 4503 O O . GLU B 1 283 ? 7.546 -7.692 -7.638 1.00 11.53 283 GLU B O 1
ATOM 4509 N N . PHE B 1 284 ? 9.141 -6.433 -8.627 1.00 12.09 284 PHE B N 1
ATOM 4510 C CA . PHE B 1 284 ? 8.296 -5.246 -8.779 1.00 12.44 284 PHE B CA 1
ATOM 4511 C C . PHE B 1 284 ? 8.067 -4.884 -10.248 1.00 13.23 284 PHE B C 1
ATOM 4512 O O . PHE B 1 284 ? 7.743 -3.739 -10.577 1.00 11.15 284 PHE B O 1
ATOM 4520 N N . SER B 1 285 ? 8.240 -5.863 -11.128 1.00 14.62 285 SER B N 1
ATOM 4521 C CA . SER B 1 285 ? 8.025 -5.644 -12.553 1.00 16.26 285 SER B CA 1
ATOM 4522 C C . SER B 1 285 ? 6.525 -5.540 -12.844 1.00 17.08 285 SER B C 1
ATOM 4523 O O . SER B 1 285 ? 5.700 -6.059 -12.091 1.00 17.04 285 SER B O 1
ATOM 4526 N N . ARG B 1 286 ? 6.182 -4.857 -13.932 1.00 18.20 286 ARG B N 1
ATOM 4527 C CA . ARG B 1 286 ? 4.791 -4.699 -14.357 1.00 19.31 286 ARG B CA 1
ATOM 4528 C C . ARG B 1 286 ? 3.849 -4.043 -13.344 1.00 19.08 286 ARG B C 1
ATOM 4529 O O . ARG B 1 286 ? 2.779 -4.585 -13.061 1.00 18.44 286 ARG B O 1
ATOM 4537 N N . ASN B 1 287 ? 4.222 -2.882 -12.809 1.00 17.02 287 ASN B N 1
ATOM 4538 C CA . ASN B 1 287 ? 3.369 -2.199 -11.840 1.00 16.61 287 ASN B CA 1
ATOM 4539 C C . ASN B 1 287 ? 3.144 -0.717 -12.138 1.00 16.73 287 ASN B C 1
ATOM 4540 O O . ASN B 1 287 ? 2.743 0.049 -11.255 1.00 18.48 287 ASN B O 1
ATOM 4545 N N . GLN B 1 288 ? 3.392 -0.325 -13.384 1.00 14.49 288 GLN B N 1
ATOM 4546 C CA . GLN B 1 288 ? 3.214 1.058 -13.821 1.00 14.69 288 GLN B CA 1
ATOM 4547 C C . GLN B 1 288 ? 3.970 2.077 -12.968 1.00 13.75 288 GLN B C 1
ATOM 4548 O O . GLN B 1 288 ? 3.489 3.193 -12.739 1.00 13.64 288 GLN B O 1
ATOM 4554 N N . LEU B 1 289 ? 5.157 1.691 -12.513 1.00 12.76 289 LEU B N 1
ATOM 4555 C CA . LEU B 1 289 ? 5.999 2.559 -11.694 1.00 13.45 289 LEU B CA 1
ATOM 4556 C C . LEU B 1 289 ? 6.751 3.575 -12.545 1.00 13.84 289 LEU B C 1
ATOM 4557 O O . LEU B 1 289 ? 7.322 3.228 -13.579 1.00 15.74 289 LEU B O 1
ATOM 4562 N N . LYS B 1 290 ? 6.762 4.825 -12.092 1.00 15.18 290 LYS B N 1
ATOM 4563 C CA . LYS B 1 290 ? 7.465 5.886 -12.805 1.00 14.30 290 LYS B CA 1
ATOM 4564 C C . LYS B 1 290 ? 8.646 6.372 -11.966 1.00 13.43 290 LYS B C 1
ATOM 4565 O O . LYS B 1 290 ? 9.582 6.974 -12.485 1.00 13.40 290 LYS B O 1
ATOM 4571 N N . SER B 1 291 ? 8.605 6.096 -10.667 1.00 12.79 291 SER B N 1
ATOM 4572 C CA . SER B 1 291 ? 9.679 6.522 -9.780 1.00 12.00 291 SER B CA 1
ATOM 4573 C C . SER B 1 291 ? 9.661 5.757 -8.474 1.00 12.77 291 SER B C 1
ATOM 4574 O O . SER B 1 291 ? 8.765 4.950 -8.224 1.00 11.72 291 SER B O 1
ATOM 4577 N N . VAL B 1 292 ? 10.666 6.021 -7.646 1.00 10.63 292 VAL B N 1
ATOM 4578 C CA . VAL B 1 292 ? 10.769 5.402 -6.334 1.00 12.92 292 VAL B CA 1
ATOM 4579 C C . VAL B 1 292 ? 11.337 6.425 -5.355 1.00 13.51 292 VAL B C 1
ATOM 4580 O O . VAL B 1 292 ? 12.024 7.372 -5.752 1.00 13.28 292 VAL B O 1
ATOM 4584 N N . PRO B 1 293 ? 11.030 6.271 -4.062 1.00 13.41 293 PRO B N 1
ATOM 4585 C CA . PRO B 1 293 ? 11.564 7.224 -3.087 1.00 12.13 293 PRO B CA 1
ATOM 4586 C C . PRO B 1 293 ? 13.076 7.019 -2.975 1.00 13.20 293 PRO B C 1
ATOM 4587 O O . PRO B 1 293 ? 13.564 5.908 -3.179 1.00 13.31 293 PRO B O 1
ATOM 4591 N N . ASP B 1 294 ? 13.818 8.080 -2.671 1.00 12.46 294 ASP B N 1
ATOM 4592 C CA . ASP B 1 294 ? 15.262 7.935 -2.508 1.00 13.03 294 ASP B CA 1
ATOM 4593 C C . ASP B 1 294 ? 15.517 6.936 -1.377 1.00 12.07 294 ASP B C 1
ATOM 4594 O O . ASP B 1 294 ? 14.817 6.953 -0.366 1.00 12.26 294 ASP B O 1
ATOM 4599 N N . GLY B 1 295 ? 16.511 6.070 -1.558 1.00 11.93 295 GLY B N 1
ATOM 4600 C CA . GLY B 1 295 ? 16.875 5.092 -0.538 1.00 12.25 295 GLY B CA 1
ATOM 4601 C C . GLY B 1 295 ? 15.901 3.963 -0.273 1.00 11.77 295 GLY B C 1
ATOM 4602 O O . GLY B 1 295 ? 16.047 3.215 0.697 1.00 11.77 295 GLY B O 1
ATOM 4603 N N . ILE B 1 296 ? 14.925 3.811 -1.156 1.00 11.26 296 ILE B N 1
ATOM 4604 C CA . ILE B 1 296 ? 13.910 2.791 -0.989 1.00 11.05 296 ILE B CA 1
ATOM 4605 C C . ILE B 1 296 ? 14.399 1.348 -0.827 1.00 11.80 296 ILE B C 1
ATOM 4606 O O . ILE B 1 296 ? 13.753 0.556 -0.154 1.00 12.11 296 ILE B O 1
ATOM 4611 N N . PHE B 1 297 ? 15.537 1.001 -1.419 1.00 11.36 297 PHE B N 1
ATOM 4612 C CA . PHE B 1 297 ? 16.032 -0.375 -1.328 1.00 13.42 297 PHE B CA 1
ATOM 4613 C C . PHE B 1 297 ? 17.201 -0.572 -0.368 1.00 13.91 297 PHE B C 1
ATOM 4614 O O . PHE B 1 297 ? 17.724 -1.681 -0.244 1.00 14.81 297 PHE B O 1
ATOM 4622 N N . ASP B 1 298 ? 17.591 0.492 0.325 1.00 13.36 298 ASP B N 1
ATOM 4623 C CA . ASP B 1 298 ? 18.736 0.448 1.229 1.00 14.10 298 ASP B CA 1
ATOM 4624 C C . ASP B 1 298 ? 18.650 -0.394 2.496 1.00 14.93 298 ASP B C 1
ATOM 4625 O O . ASP B 1 298 ? 19.678 -0.650 3.130 1.00 13.34 298 ASP B O 1
ATOM 4630 N N . ARG B 1 299 ? 17.450 -0.833 2.868 1.00 15.40 299 ARG B N 1
ATOM 4631 C CA . ARG B 1 299 ? 17.288 -1.619 4.086 1.00 17.93 299 ARG B CA 1
ATOM 4632 C C . ARG B 1 299 ? 16.895 -3.087 3.905 1.00 18.01 299 ARG B C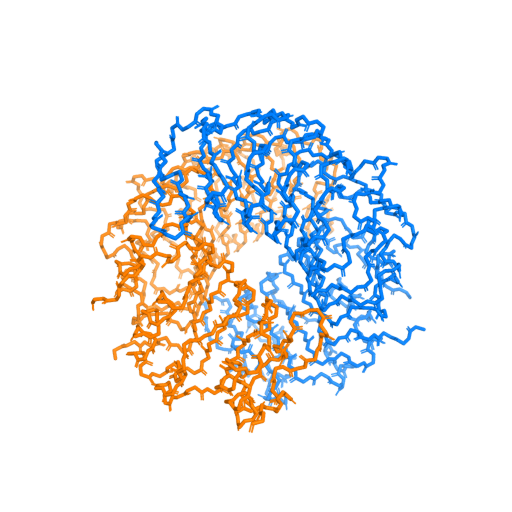 1
ATOM 4633 O O . ARG B 1 299 ? 16.490 -3.751 4.861 1.00 18.84 299 ARG B O 1
ATOM 4641 N N . LEU B 1 300 ? 17.030 -3.592 2.682 1.00 17.49 300 LEU B N 1
ATOM 4642 C CA . LEU B 1 300 ? 16.748 -4.996 2.385 1.00 16.46 300 LEU B CA 1
ATOM 4643 C C . LEU B 1 300 ? 18.124 -5.665 2.426 1.00 19.36 300 LEU B C 1
ATOM 4644 O O . LEU B 1 300 ? 18.713 -5.965 1.387 1.00 16.66 300 LEU B O 1
ATOM 4649 N N . THR B 1 301 ? 18.621 -5.895 3.638 1.00 20.29 301 THR B N 1
ATOM 4650 C CA . THR B 1 301 ? 19.948 -6.470 3.846 1.00 22.72 301 THR B CA 1
ATOM 4651 C C . THR B 1 301 ? 20.214 -7.905 3.404 1.00 22.53 301 THR B C 1
ATOM 4652 O O . THR B 1 301 ? 21.327 -8.400 3.574 1.00 22.47 301 THR B O 1
ATOM 4656 N N . SER B 1 302 ? 19.218 -8.580 2.845 1.00 21.58 302 SER B N 1
ATOM 4657 C CA . SER B 1 302 ? 19.423 -9.955 2.396 1.00 19.52 302 SER B CA 1
ATOM 4658 C C . SER B 1 302 ? 19.095 -10.118 0.918 1.00 18.93 302 SER B C 1
ATOM 4659 O O . SER B 1 302 ? 19.224 -11.210 0.359 1.00 17.89 302 SER B O 1
ATOM 4662 N N . LEU B 1 303 ? 18.687 -9.022 0.288 1.00 17.84 303 LEU B N 1
ATOM 4663 C CA . LEU B 1 303 ? 18.319 -9.028 -1.120 1.00 17.63 303 LEU B CA 1
ATOM 4664 C C . LEU B 1 303 ? 19.412 -9.591 -2.027 1.00 18.30 303 LEU B C 1
ATOM 4665 O O . LEU B 1 303 ? 20.585 -9.224 -1.916 1.00 17.56 303 LEU B O 1
ATOM 4670 N N . GLN B 1 304 ? 19.013 -10.487 -2.926 1.00 18.18 304 GLN B N 1
ATOM 4671 C CA . GLN B 1 304 ? 19.938 -11.096 -3.877 1.00 18.14 304 GLN B CA 1
ATOM 4672 C C . GLN B 1 304 ? 19.445 -10.887 -5.309 1.00 18.35 304 GLN B C 1
ATOM 4673 O O . GLN B 1 304 ? 20.245 -10.836 -6.248 1.00 16.52 304 GLN B O 1
ATOM 4679 N N . LYS B 1 305 ? 18.131 -10.752 -5.474 1.00 14.49 305 LYS B N 1
ATOM 4680 C CA . LYS B 1 305 ? 17.549 -10.556 -6.798 1.00 15.03 305 LYS B CA 1
ATOM 4681 C C . LYS B 1 305 ? 16.392 -9.565 -6.784 1.00 13.21 305 LYS B C 1
ATOM 4682 O O . LYS B 1 305 ? 15.553 -9.589 -5.884 1.00 12.49 305 LYS B O 1
ATOM 4688 N N . ILE B 1 306 ? 16.344 -8.706 -7.795 1.00 11.56 306 ILE B N 1
ATOM 4689 C CA . ILE B 1 306 ? 15.260 -7.740 -7.895 1.00 12.76 306 ILE B CA 1
ATOM 4690 C C . ILE B 1 306 ? 14.839 -7.540 -9.350 1.00 11.59 306 ILE B C 1
ATOM 4691 O O . ILE B 1 306 ? 15.676 -7.491 -10.251 1.00 13.48 306 ILE B O 1
ATOM 4696 N N . TRP B 1 307 ? 13.530 -7.462 -9.571 1.00 11.64 307 TRP B N 1
ATOM 4697 C CA . TRP B 1 307 ? 12.963 -7.259 -10.903 1.00 11.62 307 TRP B CA 1
ATOM 4698 C C . TRP B 1 307 ? 12.283 -5.896 -10.919 1.00 10.77 307 TRP B C 1
ATOM 4699 O O . TRP B 1 307 ? 11.431 -5.636 -10.073 1.00 9.49 307 TRP B O 1
ATOM 4710 N N . LEU B 1 308 ? 12.635 -5.040 -11.879 1.00 7.16 308 LEU B N 1
ATOM 4711 C CA . LEU B 1 308 ? 12.019 -3.716 -11.977 1.00 10.57 308 LEU B CA 1
ATOM 4712 C C . LEU B 1 308 ? 11.592 -3.359 -13.400 1.00 10.29 308 LEU B C 1
ATOM 4713 O O . LEU B 1 308 ? 11.135 -2.248 -13.650 1.00 10.43 308 LEU B O 1
ATOM 4718 N N . HIS B 1 309 ? 11.716 -4.311 -14.320 1.00 12.77 309 HIS B N 1
ATOM 4719 C CA . HIS B 1 309 ? 11.353 -4.067 -15.715 1.00 13.30 309 HIS B CA 1
ATOM 4720 C C . HIS B 1 309 ? 9.854 -3.953 -15.979 1.00 14.53 309 HIS B C 1
ATOM 4721 O O . HIS B 1 309 ? 9.025 -4.215 -15.106 1.00 12.28 309 HIS B O 1
ATOM 4728 N N . THR B 1 310 ? 9.525 -3.555 -17.205 1.00 12.64 310 THR B N 1
ATOM 4729 C CA . THR B 1 310 ? 8.147 -3.380 -17.637 1.00 14.69 310 THR B CA 1
ATOM 4730 C C . THR B 1 310 ? 7.400 -2.353 -16.782 1.00 12.63 310 THR B C 1
ATOM 4731 O O . THR B 1 310 ? 6.266 -2.574 -16.345 1.00 13.83 310 THR B O 1
ATOM 4735 N N . ASN B 1 311 ? 8.071 -1.230 -16.544 1.00 11.79 311 ASN B N 1
ATOM 4736 C CA . ASN B 1 311 ? 7.529 -0.096 -15.785 1.00 11.32 311 ASN B CA 1
ATOM 4737 C C . ASN B 1 311 ? 7.945 1.145 -16.579 1.00 12.62 311 ASN B C 1
ATOM 4738 O O . ASN B 1 311 ? 9.074 1.208 -17.069 1.00 11.70 311 ASN B O 1
ATOM 4743 N N . PRO B 1 312 ? 7.047 2.137 -16.724 1.00 12.61 312 PRO B N 1
ATOM 4744 C CA . PRO B 1 312 ? 7.385 3.355 -17.475 1.00 13.68 312 PRO B CA 1
ATOM 4745 C C . PRO B 1 312 ? 8.220 4.353 -16.661 1.00 13.73 312 PRO B C 1
ATOM 4746 O O . PRO B 1 312 ? 7.758 5.447 -16.323 1.00 14.99 312 PRO B O 1
ATOM 4750 N N . TRP B 1 313 ? 9.457 3.974 -16.361 1.00 13.32 313 TRP B N 1
ATOM 4751 C CA . TRP B 1 313 ? 10.352 4.821 -15.578 1.00 13.90 313 TRP B CA 1
ATOM 4752 C C . TRP B 1 313 ? 10.605 6.196 -16.184 1.00 15.29 313 TRP B C 1
ATOM 4753 O O . TRP B 1 313 ? 10.875 6.316 -17.376 1.00 17.20 313 TRP B O 1
ATOM 4764 N N . ASP B 1 314 ? 10.517 7.227 -15.351 1.00 17.57 314 ASP B N 1
ATOM 4765 C CA . ASP B 1 314 ? 10.767 8.599 -15.785 1.00 18.10 314 ASP B CA 1
ATOM 4766 C C . ASP B 1 314 ? 12.240 8.852 -15.509 1.00 18.28 314 ASP B C 1
ATOM 4767 O O . ASP B 1 314 ? 12.648 8.947 -14.351 1.00 15.41 314 ASP B O 1
ATOM 4772 N N . CYS B 1 315 ? 13.046 8.964 -16.557 1.00 17.94 315 CYS B N 1
ATOM 4773 C CA . CYS B 1 315 ? 14.469 9.172 -16.341 1.00 20.38 315 CYS B CA 1
ATOM 4774 C C . CYS B 1 315 ? 14.971 10.608 -16.373 1.00 21.80 315 CYS B C 1
ATOM 4775 O O . CYS B 1 315 ? 16.086 10.856 -16.821 1.00 21.89 315 CYS B O 1
ATOM 4778 N N . SER B 1 316 ? 14.154 11.551 -15.906 1.00 23.84 316 SER B N 1
ATOM 4779 C CA . SER B 1 316 ? 14.582 12.945 -15.850 1.00 25.64 316 SER B CA 1
ATOM 4780 C C . SER B 1 316 ? 15.693 12.910 -14.811 1.00 27.81 316 SER B C 1
ATOM 4781 O O . SER B 1 316 ? 15.520 12.315 -13.745 1.00 26.71 316 SER B O 1
ATOM 4784 N N . CYS B 1 317 ? 16.825 13.543 -15.095 1.00 29.00 317 CYS B N 1
ATOM 4785 C CA . CYS B 1 317 ? 17.931 13.483 -14.152 1.00 31.11 317 CYS B CA 1
ATOM 4786 C C . CYS B 1 317 ? 17.829 14.192 -12.821 1.00 32.58 317 CYS B C 1
ATOM 4787 O O . CYS B 1 317 ? 18.440 13.766 -11.836 1.00 34.51 317 CYS B O 1
ATOM 4790 N N . PRO B 1 318 ? 17.093 15.300 -12.761 1.00 31.65 318 PRO B N 1
ATOM 4791 C CA . PRO B 1 318 ? 17.054 15.894 -11.425 1.00 31.10 318 PRO B CA 1
ATOM 4792 C C . PRO B 1 318 ? 16.132 15.053 -10.522 1.00 30.25 318 PRO B C 1
ATOM 4793 O O . PRO B 1 318 ? 15.486 15.588 -9.618 1.00 32.65 318 PRO B O 1
ATOM 4797 N N . ARG B 1 319 ? 16.074 13.742 -10.769 1.00 25.20 319 ARG B N 1
ATOM 4798 C CA . ARG B 1 319 ? 15.216 12.855 -9.983 1.00 23.53 319 ARG B CA 1
ATOM 4799 C C . ARG B 1 319 ? 15.569 11.367 -10.091 1.00 21.68 319 ARG B C 1
ATOM 4800 O O . ARG B 1 319 ? 15.457 10.623 -9.117 1.00 22.07 319 ARG B O 1
ATOM 4808 N N . ILE B 1 320 ? 15.991 10.931 -11.273 1.00 19.87 320 ILE B N 1
ATOM 4809 C CA . ILE B 1 320 ? 16.325 9.526 -11.482 1.00 17.81 320 ILE B CA 1
ATOM 4810 C C . ILE B 1 320 ? 17.697 9.131 -10.933 1.00 17.44 320 ILE B C 1
ATOM 4811 O O . ILE B 1 320 ? 18.126 7.984 -11.085 1.00 16.39 320 ILE B O 1
ATOM 4816 N N . ASP B 1 321 ? 18.378 10.069 -10.280 1.00 15.67 321 ASP B N 1
ATOM 4817 C CA . ASP B 1 321 ? 19.713 9.797 -9.748 1.00 16.51 321 ASP B CA 1
ATOM 4818 C C . ASP B 1 321 ? 19.826 8.590 -8.811 1.00 15.07 321 ASP B C 1
ATOM 4819 O O . ASP B 1 321 ? 20.671 7.721 -9.024 1.00 14.46 321 ASP B O 1
ATOM 4824 N N . TYR B 1 322 ? 18.991 8.528 -7.776 1.00 13.68 322 TYR B N 1
ATOM 4825 C CA . TYR B 1 322 ? 19.068 7.404 -6.844 1.00 14.07 322 TYR B CA 1
ATOM 4826 C C . TYR B 1 322 ? 18.940 6.041 -7.511 1.00 13.36 322 TYR B C 1
ATOM 4827 O O . TYR B 1 322 ? 19.808 5.179 -7.355 1.00 12.78 322 TYR B O 1
ATOM 4836 N N . LEU B 1 323 ? 17.843 5.847 -8.235 1.00 13.67 323 LEU B N 1
ATOM 4837 C CA . LEU B 1 323 ? 17.577 4.576 -8.890 1.00 13.27 323 LEU B CA 1
ATOM 4838 C C . LEU B 1 323 ? 18.630 4.190 -9.927 1.00 13.62 323 LEU B C 1
ATOM 4839 O O . LEU B 1 323 ? 19.043 3.032 -9.990 1.00 12.41 323 LEU B O 1
ATOM 4844 N N . SER B 1 324 ? 19.067 5.153 -10.736 1.00 14.01 324 SER B N 1
ATOM 4845 C CA . SER B 1 324 ? 20.079 4.856 -11.745 1.00 15.07 324 SER B CA 1
ATOM 4846 C C . SER B 1 324 ? 21.376 4.403 -11.081 1.00 15.31 324 SER B C 1
ATOM 4847 O O . SER B 1 324 ? 22.000 3.438 -11.521 1.00 14.09 324 SER B O 1
ATOM 4850 N N . ARG B 1 325 ? 21.775 5.095 -10.016 1.00 15.40 325 ARG B N 1
ATOM 4851 C CA . ARG B 1 325 ? 23.000 4.745 -9.308 1.00 15.92 325 ARG B CA 1
ATOM 4852 C C . ARG B 1 325 ? 22.883 3.426 -8.550 1.00 15.62 325 ARG B C 1
ATOM 4853 O O . ARG B 1 325 ? 23.833 2.646 -8.505 1.00 16.01 325 ARG B O 1
ATOM 4861 N N . TRP B 1 326 ? 21.724 3.170 -7.951 1.00 14.07 326 TRP B N 1
ATOM 4862 C CA . TRP B 1 326 ? 21.541 1.931 -7.203 1.00 13.86 326 TRP B CA 1
ATOM 4863 C C . TRP B 1 326 ? 21.576 0.740 -8.158 1.00 13.85 326 TRP B C 1
ATOM 4864 O O . TRP B 1 326 ? 22.279 -0.245 -7.916 1.00 13.46 326 TRP B O 1
ATOM 4875 N N . LEU B 1 327 ? 20.823 0.838 -9.251 1.00 14.43 327 LEU B N 1
ATOM 4876 C CA . LEU B 1 327 ? 20.771 -0.242 -10.229 1.00 15.95 327 LEU B CA 1
ATOM 4877 C C . LEU B 1 327 ? 22.132 -0.517 -10.861 1.00 17.24 327 LEU B C 1
ATOM 4878 O O . LEU B 1 327 ? 22.432 -1.652 -11.234 1.00 18.47 327 LEU B O 1
ATOM 4883 N N . ASN B 1 328 ? 22.959 0.518 -10.975 1.00 18.69 328 ASN B N 1
ATOM 4884 C CA . ASN B 1 328 ? 24.286 0.355 -11.559 1.00 19.74 328 ASN B CA 1
ATOM 4885 C C . ASN B 1 328 ? 25.202 -0.373 -10.567 1.00 20.24 328 ASN B C 1
ATOM 4886 O O . ASN B 1 328 ? 25.929 -1.299 -10.934 1.00 18.71 328 ASN B O 1
ATOM 4891 N N . LYS B 1 329 ? 25.151 0.041 -9.307 1.00 19.58 329 LYS B N 1
ATOM 4892 C CA . LYS B 1 329 ? 25.972 -0.577 -8.272 1.00 20.52 329 LYS B CA 1
ATOM 4893 C C . LYS B 1 329 ? 25.517 -2.009 -7.979 1.00 20.69 329 LYS B C 1
ATOM 4894 O O . LYS B 1 329 ? 26.332 -2.886 -7.691 1.00 20.81 329 LYS B O 1
ATOM 4900 N N . ASN B 1 330 ? 24.210 -2.240 -8.059 1.00 19.79 330 ASN B N 1
ATOM 4901 C CA . ASN B 1 330 ? 23.646 -3.560 -7.787 1.00 20.18 330 ASN B CA 1
ATOM 4902 C C . ASN B 1 330 ? 23.202 -4.285 -9.062 1.00 20.00 330 ASN B C 1
ATOM 4903 O O . ASN B 1 330 ? 22.244 -5.059 -9.042 1.00 17.82 330 ASN B O 1
ATOM 4908 N N . SER B 1 331 ? 23.907 -4.046 -10.165 1.00 19.39 331 SER B N 1
ATOM 4909 C CA . SER B 1 331 ? 23.560 -4.672 -11.440 1.00 20.71 331 SER B CA 1
ATOM 4910 C C . SER B 1 331 ? 23.595 -6.198 -11.407 1.00 22.24 331 SER B C 1
ATOM 4911 O O . SER B 1 331 ? 22.966 -6.851 -12.239 1.00 22.37 331 SER B O 1
ATOM 4914 N N . GLN B 1 332 ? 24.326 -6.770 -10.455 1.00 21.48 332 GLN B N 1
ATOM 4915 C CA . GLN B 1 332 ? 24.418 -8.224 -10.351 1.00 24.21 332 GLN B CA 1
ATOM 4916 C C . GLN B 1 332 ? 23.112 -8.800 -9.813 1.00 23.52 332 GLN B C 1
ATOM 4917 O O . GLN B 1 332 ? 22.849 -9.998 -9.939 1.00 23.88 332 GLN B O 1
ATOM 4923 N N . LYS B 1 333 ? 22.294 -7.937 -9.217 1.00 21.59 333 LYS B N 1
ATOM 4924 C CA . LYS B 1 333 ? 21.024 -8.355 -8.636 1.00 20.15 333 LYS B CA 1
ATOM 4925 C C . LYS B 1 333 ? 19.818 -8.160 -9.550 1.00 19.02 333 LYS B C 1
ATOM 4926 O O . LYS B 1 333 ? 18.813 -8.858 -9.406 1.00 17.83 333 LYS B O 1
ATOM 4932 N N . GLU B 1 334 ? 19.903 -7.222 -10.487 1.00 17.98 334 GLU B N 1
ATOM 4933 C CA . GLU B 1 334 ? 18.766 -6.983 -11.369 1.00 17.78 334 GLU B CA 1
ATOM 4934 C C . GLU B 1 334 ? 18.519 -8.094 -12.375 1.00 18.15 334 GLU B C 1
ATOM 4935 O O . GLU B 1 334 ? 19.433 -8.552 -13.065 1.00 15.78 334 GLU B O 1
ATOM 4941 N N . GLN B 1 335 ? 17.266 -8.530 -12.440 1.00 16.99 335 GLN B N 1
ATOM 4942 C CA . GLN B 1 335 ? 16.860 -9.565 -13.376 1.00 17.01 335 GLN B CA 1
ATOM 4943 C C . GLN B 1 335 ? 16.145 -8.797 -14.478 1.00 18.24 335 GLN B C 1
ATOM 4944 O O . GLN B 1 335 ? 15.211 -8.042 -14.201 1.00 19.12 335 GLN B O 1
ATOM 4950 N N . GLY B 1 336 ? 16.585 -8.969 -15.721 1.00 18.75 336 GLY B N 1
ATOM 4951 C CA . GLY B 1 336 ? 15.966 -8.227 -16.804 1.00 18.06 336 GLY B CA 1
ATOM 4952 C C . GLY B 1 336 ? 16.493 -6.803 -16.756 1.00 18.57 336 GLY B C 1
ATOM 4953 O O . GLY B 1 336 ? 17.465 -6.527 -16.049 1.00 19.55 336 GLY B O 1
ATOM 4954 N N . SER B 1 337 ? 15.870 -5.886 -17.485 1.00 17.76 337 SER B N 1
ATOM 4955 C CA . SER B 1 337 ? 16.350 -4.511 -17.470 1.00 18.13 337 SER B CA 1
ATOM 4956 C C . SER B 1 337 ? 15.263 -3.452 -17.401 1.00 17.91 337 SER B C 1
ATOM 4957 O O . SER B 1 337 ? 14.428 -3.335 -18.306 1.00 19.46 337 SER B O 1
ATOM 4960 N N . ALA B 1 338 ? 15.278 -2.684 -16.316 1.00 16.19 338 ALA B N 1
ATOM 4961 C CA . ALA B 1 338 ? 14.324 -1.598 -16.145 1.00 15.99 338 ALA B CA 1
ATOM 4962 C C . ALA B 1 338 ? 14.761 -0.575 -17.183 1.00 15.51 338 ALA B C 1
ATOM 4963 O O . ALA B 1 338 ? 15.943 -0.254 -17.274 1.00 15.30 338 ALA B O 1
ATOM 4965 N N . LYS B 1 339 ? 13.818 -0.070 -17.970 1.00 16.19 339 LYS B N 1
ATOM 4966 C CA . LYS B 1 339 ? 14.168 0.885 -19.008 1.00 16.60 339 LYS B CA 1
ATOM 4967 C C . LYS B 1 339 ? 13.435 2.208 -18.919 1.00 16.90 339 LYS B C 1
ATOM 4968 O O . LYS B 1 339 ? 12.314 2.287 -18.416 1.00 15.55 339 LYS B O 1
ATOM 4974 N N . CYS B 1 340 ? 14.088 3.250 -19.421 1.00 17.09 340 CYS B N 1
ATOM 4975 C CA . CYS B 1 340 ? 13.517 4.586 -19.427 1.00 17.57 340 CYS B CA 1
ATOM 4976 C C . CYS B 1 340 ? 12.360 4.614 -20.416 1.00 18.49 340 CYS B C 1
ATOM 4977 O O . CYS B 1 340 ? 12.473 4.095 -21.526 1.00 18.42 340 CYS B O 1
ATOM 4980 N N . SER B 1 341 ? 11.243 5.208 -20.011 1.00 20.54 341 SER B N 1
ATOM 4981 C CA . SER B 1 341 ? 10.078 5.285 -20.878 1.00 23.98 341 SER B CA 1
ATOM 4982 C C . SER B 1 341 ? 10.381 6.068 -22.152 1.00 25.25 341 SER B C 1
ATOM 4983 O O . SER B 1 341 ? 10.899 7.184 -22.098 1.00 25.75 341 SER B O 1
ATOM 4986 N N . GLY B 1 342 ? 10.075 5.466 -23.298 1.00 27.84 342 GLY B N 1
ATOM 4987 C CA . GLY B 1 342 ? 10.291 6.130 -24.572 1.00 30.28 342 GLY B CA 1
ATOM 4988 C C . GLY B 1 342 ? 11.637 5.959 -25.251 1.00 31.20 342 GLY B C 1
ATOM 4989 O O . GLY B 1 342 ? 11.745 6.173 -26.456 1.00 31.62 342 GLY B O 1
ATOM 4990 N N . SER B 1 343 ? 12.665 5.577 -24.502 1.00 33.33 343 SER B N 1
ATOM 4991 C CA . SER B 1 343 ? 13.991 5.415 -25.088 1.00 33.54 343 SER B CA 1
ATOM 4992 C C . SER B 1 343 ? 14.472 3.970 -25.119 1.00 33.95 343 SER B C 1
ATOM 4993 O O . SER B 1 343 ? 15.239 3.583 -26.003 1.00 34.15 343 SER B O 1
ATOM 4996 N N . GLY B 1 344 ? 14.028 3.174 -24.154 1.00 31.76 344 GLY B N 1
ATOM 4997 C CA . GLY B 1 344 ? 14.459 1.792 -24.103 1.00 30.96 344 GLY B CA 1
ATOM 4998 C C . GLY B 1 344 ? 15.855 1.673 -23.523 1.00 28.99 344 GLY B C 1
ATOM 4999 O O . GLY B 1 344 ? 16.438 0.589 -23.503 1.00 29.80 344 GLY B O 1
ATOM 5000 N N . LYS B 1 345 ? 16.404 2.790 -23.055 1.00 26.67 345 LYS B N 1
ATOM 5001 C CA . LYS B 1 345 ? 17.740 2.775 -22.466 1.00 24.35 345 LYS B CA 1
ATOM 5002 C C . LYS B 1 345 ? 17.647 2.309 -21.018 1.00 21.93 345 LYS B C 1
ATOM 5003 O O . LYS B 1 345 ? 16.755 2.733 -20.280 1.00 21.06 345 LYS B O 1
ATOM 5009 N N . PRO B 1 346 ? 18.563 1.424 -20.598 1.00 20.08 346 PRO B N 1
ATOM 5010 C CA . PRO B 1 346 ? 18.591 0.892 -19.231 1.00 19.75 346 PRO B CA 1
ATOM 5011 C C . PRO B 1 346 ? 18.730 1.999 -18.189 1.00 18.63 346 PRO B C 1
ATOM 5012 O O . PRO B 1 346 ? 19.597 2.868 -18.305 1.00 18.08 346 PRO B O 1
ATOM 5016 N N . VAL B 1 347 ? 17.877 1.961 -17.170 1.00 16.97 347 VAL B N 1
ATOM 5017 C CA . VAL B 1 347 ? 17.919 2.961 -16.114 1.00 16.53 347 VAL B CA 1
ATOM 5018 C C . VAL B 1 347 ? 19.298 2.980 -15.463 1.00 16.03 347 VAL B C 1
ATOM 5019 O O . VAL B 1 347 ? 19.789 4.036 -15.060 1.00 15.86 347 VAL B O 1
ATOM 5023 N N . ARG B 1 348 ? 19.931 1.815 -15.380 1.00 17.18 348 ARG B N 1
ATOM 5024 C CA . ARG B 1 348 ? 21.250 1.721 -14.760 1.00 18.90 348 ARG B CA 1
ATOM 5025 C C . ARG B 1 348 ? 22.356 2.454 -15.515 1.00 19.05 348 ARG B C 1
ATOM 5026 O O . ARG B 1 348 ? 23.432 2.688 -14.968 1.00 17.68 348 ARG B O 1
ATOM 5034 N N . SER B 1 349 ? 22.090 2.831 -16.762 1.00 17.43 349 SER B N 1
ATOM 5035 C CA . SER B 1 349 ? 23.094 3.515 -17.571 1.00 17.55 349 SER B CA 1
ATOM 5036 C C . SER B 1 349 ? 22.949 5.033 -17.588 1.00 17.33 349 SER B C 1
ATOM 5037 O O . SER B 1 349 ? 23.734 5.731 -18.228 1.00 17.23 349 SER B O 1
ATOM 5040 N N . ILE B 1 350 ? 21.949 5.549 -16.887 1.00 16.44 350 ILE B N 1
ATOM 5041 C CA . ILE B 1 350 ? 21.737 6.986 -16.851 1.00 15.97 350 ILE B CA 1
ATOM 5042 C C . ILE B 1 350 ? 22.698 7.662 -15.882 1.00 18.02 350 ILE B C 1
ATOM 5043 O O . ILE B 1 350 ? 22.760 7.301 -14.704 1.00 17.61 350 ILE B O 1
ATOM 5048 N N . ILE B 1 351 ? 23.456 8.633 -16.385 1.00 17.76 351 ILE B N 1
ATOM 5049 C CA . ILE B 1 351 ? 24.399 9.376 -15.556 1.00 20.49 351 ILE B CA 1
ATOM 5050 C C . ILE B 1 351 ? 23.906 10.803 -15.336 1.00 21.26 351 ILE B C 1
ATOM 5051 O O . ILE B 1 351 ? 23.940 11.624 -16.250 1.00 21.99 351 ILE B O 1
ATOM 5056 N N . CYS B 1 352 ? 23.446 11.103 -14.128 1.00 22.81 352 CYS B N 1
ATOM 5057 C CA . CYS B 1 352 ? 22.979 12.451 -13.832 1.00 24.86 352 CYS B CA 1
ATOM 5058 C C . CYS B 1 352 ? 24.152 13.359 -13.494 1.00 26.17 352 CYS B C 1
ATOM 5059 O O . CYS B 1 352 ? 25.048 12.976 -12.741 1.00 26.61 352 CYS B O 1
ATOM 5062 N N . PRO B 1 353 ? 24.165 14.577 -14.056 1.00 28.14 353 PRO B N 1
ATOM 5063 C CA . PRO B 1 353 ? 25.243 15.540 -13.804 1.00 30.00 353 PRO B CA 1
ATOM 5064 C C . PRO B 1 353 ? 25.323 15.957 -12.335 1.00 31.21 353 PRO B C 1
ATOM 5065 O O . PRO B 1 353 ? 26.452 16.053 -11.808 1.00 31.44 353 PRO B O 1
#

Foldseek 3Di:
DWDADPQQAIELPDAEDQAQDPDRACRHAEYADENHAHAEAELRRCQHPLNHAEYHHHHYAHAYYDLNNCQSPQNYAYYHPAQYAHQADDLSNCPSHLNYQYYEHENYQYQEHDPAENCQRNANHAEYADEYQPRHAEQDLSYCHNAAHYAEYEYQNQNHDYYDALSLLRHQAYAEYAYEYAECPCVVSVCQSCQAHYAEYEYENYAQVPPADDHQGNHQEYHYAQYADDQVSLLRVLVVVLPNVRHAEYEDAHHQDQAYPACSCVSVVNYQAYEHANHAHALPPVGLARVLVVCVVSVRHYDDFHAHHPVRHGSVVRHHD/DWDADPQQAIEDPPQADQAQDADDACSHQEYADANHAHAEADQRRCVHNLNHAEDHHHQYAHQYYPLNNCQSQCNHAYYHPAQYAHQADDLSNAQSNNRYAYYAHENYQHQENHPAANHLRHPHHAEYADEYQPRHAEQDQSDPHNAQEYAEYEYENQNHNYYYALSLLRHQAYAEYHYEYAECPCVVSVCVSPQAHYAEYEYENYAQVVPADPNGNHQYYAYAQYHDDQVSLLRVLVVLLPSQRHAEYEPAHHQDAAYDACSPVRNVNYQAYEHANHQHALDQVGLVRVLCVCLVNVNHYDDFHAHHPPRHGSVPDDHD

Solvent-accessible surface area: 27021 Å² total; per-residue (Å²): 98,46,70,68,67,232,77,10,63,1,50,5,92,62,51,80,22,118,52,6,26,112,63,15,50,75,70,9,107,27,0,16,0,22,60,10,185,0,65,100,0,28,58,76,38,0,101,125,0,67,65,0,74,22,0,11,0,20,19,10,14,0,85,52,10,51,115,71,2,1,60,29,0,41,43,0,49,34,0,16,0,2,91,3,139,2,66,112,18,38,33,16,13,4,159,39,0,59,33,0,22,5,0,16,0,20,23,0,48,0,108,25,3,15,152,80,30,12,1,45,142,5,118,126,4,18,4,0,25,0,0,11,52,101,53,0,12,82,1,27,151,79,5,0,32,42,5,51,131,5,40,1,1,19,0,18,0,3,56,3,122,43,10,77,83,95,0,4,99,64,2,108,78,5,22,33,2,3,6,25,1,43,107,36,127,22,14,56,75,7,10,92,9,3,13,40,15,1,92,12,10,17,3,41,41,0,18,0,63,114,8,108,31,125,116,109,10,99,0,91,48,2,7,5,49,77,5,65,27,67,55,148,6,2,111,28,3,3,69,3,0,40,68,6,91,24,4,49,45,0,32,1,3,41,4,39,6,66,17,11,31,117,27,9,5,87,169,13,122,55,7,104,50,0,40,0,10,0,0,10,2,38,25,57,38,125,109,6,34,36,4,0,117,16,3,64,165,38,50,156,38,33,29,54,45,1,45,2,39,45,79,32,104,50,0,97,44,25,144,10,166,102,46,74,69,70,243,88,10,77,1,63,3,87,53,33,71,25,109,42,7,33,111,60,16,45,86,65,7,103,28,0,16,0,8,61,10,166,0,59,107,0,23,58,77,19,0,103,125,0,77,70,0,69,19,0,12,0,22,21,12,10,0,91,67,9,71,100,85,2,0,63,26,0,24,42,0,40,35,0,15,0,3,98,2,137,2,76,118,9,20,15,28,12,0,102,35,2,75,30,1,9,10,0,14,0,22,24,0,53,0,114,34,2,18,155,77,28,5,0,62,98,7,121,99,8,14,1,0,21,0,0,10,50,88,54,0,13,87,0,44,148,68,3,0,36,46,5,58,122,9,8,0,1,10,0,20,0,5,47,2,97,46,11,71,87,97,0,2,98,49,4,112,70,3,11,31,3,2,5,23,2,42,90,39,127,25,12,43,80,5,20,92,11,4,20,53,13,2,90,16,10,20,2,40,42,0,28,0,34,122,7,120,40,120,170,12,105,0,81,48,4,3,4,48,67,3,70,23,53,52,130,4,2,100,28,4,4,86,10,1,42,122,6,80,21,3,54,41,0,19,2,0,46,2,50,8,91,29,3,26,111,15,7,7,81,154,16,130,40,8,108,65,0,39,0,22,4,7,12,0,65,30,64,31,134,106,5,42,40,4,1,155,27,0,86,180,24,49,178,58,17,30,52,30,2,59,8,52,81,69,36,118,38,0,80,48,37,147,14,177

Secondary structure (DSSP, 8-state):
--EE-TTSEEE--STT-SSPPTT--TT--EEE-TTS---EE-TTTTTT-TT--EEE-TTS---EE-TTTTTT-TT--EEE--SS--SS--HHHHTT-TT-SEEE-TT---SSS-SS-S-TT-TT--EEEEEESSS--EE-TTTTTT--EEEEEEEEETT--EE-TTTTTT-SEEEEEEEE-S-STTHHHHHHHHTTTEEEEEEES-B-TT----------EEEEES-B--HHHHHHHHHHHHT-TT--EEE--SS------TTTTTT-TT--EEE--SS-B---HHHHHHHHHHHHHTTTTEES--BBTTT--BGGG----/--EE-TTSEEE--STT-SSPPTT--TT--EEE-TTS---EE-TTTTTT-TT--EEE-TTS---EE-TTTTTT-TT--EEE--SS---S--HHHHTT-TT--EEE-TT---SSS-SS-SSTT-SS--EEEEE-SSS--EE-TTTTTT--EEEEEEEE-TT--EE-TTTTTT--EEEEEEEE-S--TTHHHHHHHHTTTEEEEEEES-B-TT---------EEEEES-B--HHHHHHHHHHHHT-TT--EEE--SS------TTTTTT-TT--EEE--SS-B---HHHHHHHHHHHHHTTTTEES--BBTTT--BGGG----

Organism: Homo sapiens (NCBI:txid9606)

Nearest PDB structures (foldseek):
  2z80-assembly2_B  TM=1.003E+00  e=9.063E-57  Homo sapiens
  2z80-assembly1_A  TM=9.972E-01  e=3.536E-50  Homo sapiens
  5d3i-assembly1_A  TM=9.629E-01  e=2.869E-23  Mus musculus
  4qxe-assembly1_A  TM=4.200E-01  e=2.176E-17  Homo sapiens
  5ijc-assembly1_A  TM=3.476E-01  e=1.347E-12  Mus musculus